Protein AF-A0AAJ2BCW0-F1 (afdb_monomer_lite)

Structure (mmCIF, N/CA/C/O backbone):
data_AF-A0AAJ2BCW0-F1
#
_entry.id   AF-A0AAJ2BCW0-F1
#
loop_
_atom_site.group_PDB
_atom_site.id
_atom_site.type_symbol
_atom_site.label_atom_id
_atom_site.label_alt_id
_atom_site.label_comp_id
_atom_site.label_asym_id
_atom_site.label_entity_id
_atom_site.label_seq_id
_atom_site.pdbx_PDB_ins_code
_atom_site.Cartn_x
_atom_site.Cartn_y
_atom_site.Cartn_z
_atom_site.occupancy
_atom_site.B_iso_or_equiv
_atom_site.auth_seq_id
_atom_site.auth_comp_id
_atom_site.auth_asym_id
_atom_site.auth_atom_id
_atom_site.pdbx_PDB_model_num
ATOM 1 N N . MET A 1 1 ? -23.747 11.778 105.112 1.00 44.66 1 MET A N 1
ATOM 2 C CA . MET A 1 1 ? -22.454 12.209 104.541 1.00 44.66 1 MET A CA 1
ATOM 3 C C . MET A 1 1 ? -21.613 10.974 104.342 1.00 44.66 1 MET A C 1
ATOM 5 O O . MET A 1 1 ? -21.198 10.357 105.313 1.00 44.66 1 MET A O 1
ATOM 9 N N . THR A 1 2 ? -21.478 10.550 103.102 1.00 54.94 2 THR A N 1
ATOM 10 C CA . THR A 1 2 ? -20.833 9.298 102.734 1.00 54.94 2 THR A CA 1
ATOM 11 C C . THR A 1 2 ? -19.326 9.527 102.722 1.00 54.94 2 THR A C 1
ATOM 13 O O . THR A 1 2 ? -18.812 10.336 101.959 1.00 54.94 2 THR A O 1
ATOM 16 N N . THR A 1 3 ? -18.596 8.855 103.615 1.00 74.88 3 THR A N 1
ATOM 17 C CA . THR A 1 3 ? -17.127 8.958 103.750 1.00 74.88 3 THR A CA 1
ATOM 18 C C . THR A 1 3 ? -16.372 8.550 102.481 1.00 74.88 3 THR A C 1
ATOM 20 O O . THR A 1 3 ? -15.174 8.797 102.367 1.00 74.88 3 THR A O 1
ATOM 23 N N . ILE A 1 4 ? -17.073 7.957 101.512 1.00 83.94 4 ILE A N 1
ATOM 24 C CA . ILE A 1 4 ? -16.539 7.517 100.228 1.00 83.94 4 ILE A CA 1
ATOM 25 C C . ILE A 1 4 ? -16.016 8.672 99.360 1.00 83.94 4 ILE A C 1
ATOM 27 O O . ILE A 1 4 ? -15.011 8.499 98.676 1.00 83.94 4 ILE A O 1
ATOM 31 N N . SER A 1 5 ? -16.617 9.867 99.436 1.00 82.94 5 SER A N 1
ATOM 32 C CA . SER A 1 5 ? -16.195 11.028 98.637 1.00 82.94 5 SER A CA 1
ATOM 33 C C . SER A 1 5 ? -14.844 11.606 99.075 1.00 82.94 5 SER A C 1
ATOM 35 O O . SER A 1 5 ? -14.185 12.289 98.293 1.00 82.94 5 SER A O 1
ATOM 37 N N . LEU A 1 6 ? -14.383 11.276 100.289 1.00 88.81 6 LEU A N 1
ATOM 38 C CA . LEU A 1 6 ? -13.076 11.673 100.826 1.00 88.81 6 LEU A CA 1
ATOM 39 C C . LEU A 1 6 ? -11.933 10.740 100.389 1.00 88.81 6 LEU A C 1
ATOM 41 O O . LEU A 1 6 ? -10.767 11.039 100.644 1.00 88.81 6 LEU A O 1
ATOM 45 N N . LEU A 1 7 ? -12.241 9.605 99.751 1.00 91.75 7 LEU A N 1
ATOM 46 C CA . LEU A 1 7 ? -11.236 8.634 99.320 1.00 91.75 7 LEU A CA 1
ATOM 47 C C . LEU A 1 7 ? -10.522 9.096 98.046 1.00 91.75 7 LEU A C 1
ATOM 49 O O . LEU A 1 7 ? -11.146 9.494 97.066 1.00 91.75 7 LEU A O 1
ATOM 53 N N . ALA A 1 8 ? -9.199 8.958 97.998 1.00 93.56 8 ALA A N 1
ATOM 54 C CA . ALA A 1 8 ? -8.447 9.150 96.764 1.00 93.56 8 ALA A CA 1
ATOM 55 C C . ALA A 1 8 ? -8.849 8.103 95.708 1.00 93.56 8 ALA A C 1
ATOM 57 O O . ALA A 1 8 ? -9.220 6.974 96.029 1.00 93.56 8 ALA A O 1
ATOM 58 N N . THR A 1 9 ? -8.685 8.426 94.425 1.00 94.19 9 THR A N 1
ATOM 59 C CA . THR A 1 9 ? -9.022 7.529 93.300 1.00 94.19 9 THR A CA 1
ATOM 60 C C . THR A 1 9 ? -8.377 6.141 93.407 1.00 94.19 9 THR A C 1
ATOM 62 O O . THR A 1 9 ? -9.014 5.136 93.106 1.00 94.19 9 THR A O 1
ATOM 65 N N . ARG A 1 10 ? -7.138 6.054 93.912 1.00 92.44 10 ARG A N 1
ATOM 66 C CA . ARG A 1 10 ? -6.467 4.768 94.184 1.00 92.44 10 ARG A CA 1
ATOM 67 C C . ARG A 1 10 ? -7.165 3.951 95.271 1.00 92.44 10 ARG A C 1
ATOM 69 O O . ARG A 1 10 ? -7.239 2.737 95.147 1.00 92.44 10 ARG A O 1
ATOM 76 N N . GLN A 1 11 ? -7.667 4.605 96.318 1.00 94.25 11 GLN A N 1
ATOM 77 C CA . GLN A 1 11 ? -8.387 3.937 97.403 1.00 94.25 11 GLN A CA 1
ATOM 78 C C . GLN A 1 11 ? -9.742 3.422 96.909 1.00 94.25 11 GLN A C 1
ATOM 80 O O . GLN A 1 11 ? -10.090 2.287 97.213 1.00 94.25 11 GLN A O 1
ATOM 85 N N . ILE A 1 12 ? -10.444 4.201 96.075 1.00 93.81 12 ILE A N 1
ATOM 86 C CA . ILE A 1 12 ? -11.675 3.764 95.398 1.00 93.81 12 ILE A CA 1
ATOM 87 C C . ILE A 1 12 ? -11.424 2.502 94.561 1.00 93.81 12 ILE A C 1
ATOM 89 O O . ILE A 1 12 ? -12.146 1.519 94.705 1.00 93.81 12 ILE A O 1
ATOM 93 N N . ALA A 1 13 ? -10.357 2.475 93.757 1.00 92.75 13 ALA A N 1
ATOM 94 C CA . ALA A 1 13 ? -10.010 1.317 92.926 1.00 92.75 13 ALA A CA 1
ATOM 95 C C . ALA A 1 13 ? -9.647 0.045 93.727 1.00 92.75 13 ALA A C 1
ATOM 97 O O . ALA A 1 13 ? -9.689 -1.052 93.176 1.00 92.75 13 ALA A O 1
ATOM 98 N N . MET A 1 14 ? -9.285 0.177 95.011 1.00 94.62 14 MET A N 1
ATOM 99 C CA . MET A 1 14 ? -8.922 -0.937 95.902 1.00 94.62 14 MET A CA 1
ATOM 100 C C . MET A 1 14 ? -10.092 -1.474 96.740 1.00 94.62 14 MET A C 1
ATOM 102 O O . MET A 1 14 ? -9.926 -2.484 97.425 1.00 94.62 14 MET A O 1
ATOM 106 N N . LEU A 1 15 ? -11.263 -0.824 96.719 1.00 94.25 15 LEU A N 1
ATOM 107 C CA . LEU A 1 15 ? -12.439 -1.308 97.448 1.00 94.25 15 LEU A CA 1
ATOM 108 C C . LEU A 1 15 ? -12.863 -2.693 96.936 1.00 94.25 15 LEU A C 1
ATOM 110 O O . LEU A 1 15 ? -12.926 -2.928 95.728 1.00 94.25 15 LEU A O 1
ATOM 114 N N . SER A 1 16 ? -13.198 -3.613 97.841 1.00 95.62 16 SER A N 1
ATOM 115 C CA . SER A 1 16 ? -13.731 -4.916 97.438 1.00 95.62 16 SER A CA 1
ATOM 116 C C . SER A 1 16 ? -15.099 -4.762 96.769 1.00 95.62 16 SER A C 1
ATOM 118 O O . SER A 1 16 ? -15.866 -3.846 97.072 1.00 95.62 16 SER A O 1
ATOM 120 N N . THR A 1 17 ? -15.456 -5.706 95.898 1.00 96.00 17 THR A N 1
ATOM 121 C CA . THR A 1 17 ? -16.789 -5.752 95.274 1.00 96.00 17 THR A CA 1
ATOM 122 C C . THR A 1 17 ? -17.913 -5.834 96.308 1.00 96.00 17 THR A C 1
ATOM 124 O O . THR A 1 17 ? -18.981 -5.278 96.085 1.00 96.00 17 THR A O 1
ATOM 127 N N . SER A 1 18 ? -17.667 -6.440 97.475 1.00 94.12 18 SER A N 1
ATOM 128 C CA . SER A 1 18 ? -18.619 -6.460 98.592 1.00 94.12 18 SER A CA 1
ATOM 129 C C . SER A 1 18 ? -18.894 -5.073 99.181 1.00 94.12 18 SER A C 1
ATOM 131 O O . SER A 1 18 ? -20.041 -4.776 99.504 1.00 94.12 18 SER A O 1
ATOM 133 N N . VAL A 1 19 ? -17.874 -4.213 99.289 1.00 93.25 19 VAL A N 1
ATOM 134 C CA . VAL A 1 19 ? -18.048 -2.821 99.734 1.00 93.25 19 VAL A CA 1
ATOM 135 C C . VAL A 1 19 ? -18.812 -2.029 98.677 1.00 93.25 19 VAL A C 1
ATOM 137 O O . VAL A 1 19 ? -19.748 -1.310 99.013 1.00 93.25 19 VAL A O 1
ATOM 140 N N . ILE A 1 20 ? -18.471 -2.215 97.399 1.00 94.94 20 ILE A N 1
ATOM 141 C CA . ILE A 1 20 ? -19.159 -1.544 96.289 1.00 94.94 20 ILE A CA 1
ATOM 142 C C . ILE A 1 20 ? -20.636 -1.964 96.184 1.00 94.94 20 ILE A C 1
ATOM 144 O O . ILE A 1 20 ? -21.499 -1.118 95.969 1.00 94.94 20 ILE A O 1
ATOM 148 N N . ALA A 1 21 ? -20.962 -3.237 96.423 1.00 93.44 21 ALA A N 1
ATOM 149 C CA . ALA A 1 21 ? -22.345 -3.725 96.449 1.00 93.44 21 ALA A CA 1
ATOM 150 C C . ALA A 1 21 ? -23.192 -3.122 97.589 1.00 93.44 21 ALA A C 1
ATOM 152 O O . ALA A 1 21 ? -24.426 -3.146 97.536 1.00 93.44 21 ALA A O 1
ATOM 153 N N . GLY A 1 22 ? -22.541 -2.590 98.629 1.00 92.50 22 GLY A N 1
ATOM 154 C CA . GLY A 1 22 ? -23.182 -1.897 99.743 1.00 92.50 22 GLY A CA 1
ATOM 155 C C . GLY A 1 22 ? -23.564 -0.445 99.449 1.00 92.50 22 GLY A C 1
ATOM 156 O O . GLY A 1 22 ? -24.350 0.111 100.214 1.00 92.50 22 GLY A O 1
ATOM 157 N N . LEU A 1 23 ? -23.051 0.148 98.364 1.00 92.50 23 LEU A N 1
ATOM 158 C CA . LEU A 1 23 ? -23.263 1.562 98.058 1.00 92.50 23 LEU A CA 1
ATOM 159 C C . LEU A 1 23 ? -24.721 1.874 97.713 1.00 92.50 23 LEU A C 1
ATOM 161 O O . LEU A 1 23 ? -25.411 1.088 97.059 1.00 92.50 23 LEU A O 1
ATOM 165 N N . THR A 1 24 ? -25.177 3.042 98.157 1.00 92.06 24 THR A N 1
ATOM 166 C CA . THR A 1 24 ? -26.471 3.634 97.790 1.00 92.06 24 THR A CA 1
ATOM 167 C C . THR A 1 24 ? -26.327 4.608 96.615 1.00 92.06 24 THR A C 1
ATOM 169 O O . THR A 1 24 ? -25.214 4.987 96.254 1.00 92.06 24 THR A O 1
ATOM 172 N N . SER A 1 25 ? -27.442 5.047 96.022 1.00 89.38 25 SER A N 1
ATOM 173 C CA . SER A 1 25 ? -27.431 6.089 94.983 1.00 89.38 25 SER A CA 1
ATOM 174 C C . SER A 1 25 ? -26.764 7.374 95.482 1.00 89.38 25 SER A C 1
ATOM 176 O O . SER A 1 25 ? -25.861 7.885 94.834 1.00 89.38 25 SER A O 1
ATOM 178 N N . ALA A 1 26 ? -27.088 7.803 96.705 1.00 89.19 26 ALA A N 1
ATOM 179 C CA . ALA A 1 26 ? -26.473 8.967 97.341 1.00 89.19 26 ALA A CA 1
ATOM 180 C C . ALA A 1 26 ? -24.960 8.804 97.588 1.00 89.19 26 ALA A C 1
ATOM 182 O O . ALA A 1 26 ? -24.235 9.796 97.674 1.00 89.19 26 ALA A O 1
ATOM 183 N N . ASP A 1 27 ? -24.468 7.568 97.725 1.00 91.69 27 ASP A N 1
ATOM 184 C CA . ASP A 1 27 ? -23.036 7.300 97.878 1.00 91.69 27 ASP A CA 1
ATOM 185 C C . ASP A 1 27 ? -22.302 7.503 96.551 1.00 91.69 27 ASP A C 1
ATOM 187 O O . ASP A 1 27 ? -21.194 8.037 96.551 1.00 91.69 27 ASP A O 1
ATOM 191 N N . VAL A 1 28 ? -22.916 7.082 95.440 1.00 90.25 28 VAL A N 1
ATOM 192 C CA . VAL A 1 28 ? -22.346 7.212 94.095 1.00 90.25 28 VAL A CA 1
ATOM 193 C C . VAL A 1 28 ? -22.468 8.643 93.573 1.00 90.25 28 VAL A C 1
ATOM 195 O O . VAL A 1 28 ? -21.480 9.154 93.057 1.00 90.25 28 VAL A O 1
ATOM 198 N N . ASP A 1 29 ? -23.588 9.327 93.820 1.00 88.44 29 ASP A N 1
ATOM 199 C CA . ASP A 1 29 ? -23.786 10.746 93.474 1.00 88.44 29 ASP A CA 1
ATOM 200 C C . ASP A 1 29 ? -22.786 11.670 94.198 1.00 88.44 29 ASP A C 1
ATOM 202 O O . ASP A 1 29 ? -22.475 12.769 93.742 1.00 88.44 29 ASP A O 1
ATOM 206 N N . ALA A 1 30 ? -22.265 11.236 95.353 1.00 90.75 30 ALA A N 1
ATOM 207 C CA . ALA A 1 30 ? -21.246 11.966 96.104 1.00 90.75 30 ALA A CA 1
ATOM 208 C C . ALA A 1 30 ? -19.820 11.782 95.546 1.00 90.75 30 ALA A C 1
ATOM 210 O O . ALA A 1 30 ? -18.895 12.455 96.012 1.00 90.75 30 ALA A O 1
ATOM 211 N N . LEU A 1 31 ? -19.608 10.868 94.591 1.00 92.94 31 LEU A N 1
ATOM 212 C CA . LEU A 1 31 ? -18.309 10.655 93.959 1.00 92.94 31 LEU A CA 1
ATOM 213 C C . LEU A 1 31 ? -18.039 11.717 92.892 1.00 92.94 31 LEU A C 1
ATOM 215 O O . LEU A 1 31 ? -18.875 12.046 92.060 1.00 92.94 31 LEU A O 1
ATOM 219 N N . SER A 1 32 ? -16.804 12.203 92.848 1.00 93.62 32 SER A N 1
ATOM 220 C CA . SER A 1 32 ? -16.315 12.981 91.711 1.00 93.62 32 SER A CA 1
ATOM 221 C C . SER A 1 32 ? -16.165 12.110 90.460 1.00 93.62 32 SER A C 1
ATOM 223 O O . SER A 1 32 ? -15.896 10.907 90.539 1.00 93.62 32 SER A O 1
ATOM 225 N N . THR A 1 33 ? -16.191 12.736 89.282 1.00 93.75 33 THR A N 1
ATOM 226 C CA . THR A 1 33 ? -15.943 12.060 87.995 1.00 93.75 33 THR A CA 1
ATOM 227 C C . THR A 1 33 ? -14.611 11.300 87.970 1.00 93.75 33 THR A C 1
ATOM 229 O O . THR A 1 33 ? -14.517 10.222 87.387 1.00 93.75 33 THR A O 1
ATOM 232 N N . ALA A 1 34 ? -13.576 11.807 88.652 1.00 94.75 34 ALA A N 1
ATOM 233 C CA . ALA A 1 34 ? -12.285 11.134 88.778 1.00 94.75 34 ALA A CA 1
ATOM 234 C C . ALA A 1 34 ? -12.360 9.856 89.632 1.00 94.75 34 ALA A C 1
ATOM 236 O O . ALA A 1 34 ? -11.668 8.881 89.333 1.00 94.75 34 ALA A O 1
ATOM 237 N N . GLN A 1 35 ? -13.188 9.853 90.681 1.00 95.62 35 GLN A N 1
ATOM 238 C CA . GLN A 1 35 ? -13.427 8.681 91.526 1.00 95.62 35 GLN A CA 1
ATOM 239 C C . GLN A 1 35 ? -14.280 7.639 90.794 1.00 95.62 35 GLN A C 1
ATOM 241 O O . GLN A 1 35 ? -13.910 6.468 90.798 1.00 95.62 35 GLN A O 1
ATOM 246 N N . ILE A 1 36 ? -15.335 8.054 90.082 1.00 95.31 36 ILE A N 1
ATOM 247 C CA . ILE A 1 36 ? -16.143 7.157 89.236 1.00 95.31 36 ILE A CA 1
ATOM 248 C C . ILE A 1 36 ? -15.268 6.512 88.149 1.00 95.31 36 ILE A C 1
ATOM 250 O O . ILE A 1 36 ? -15.283 5.294 87.972 1.00 95.31 36 ILE A O 1
ATOM 254 N N . LYS A 1 37 ? -14.408 7.297 87.487 1.00 95.88 37 LYS A N 1
ATOM 255 C CA . LYS A 1 37 ? -13.450 6.801 86.483 1.00 95.88 37 LYS A CA 1
ATOM 256 C C . LYS A 1 37 ? -12.437 5.794 87.042 1.00 95.88 37 LYS A C 1
ATOM 258 O O . LYS A 1 37 ? -11.865 5.017 86.274 1.00 95.88 37 LYS A O 1
ATOM 263 N N . ALA A 1 38 ? -12.177 5.818 88.350 1.00 96.25 38 ALA A N 1
ATOM 264 C CA . ALA A 1 38 ? -11.233 4.920 89.009 1.00 96.25 38 ALA A CA 1
ATOM 265 C C . ALA A 1 38 ? -11.827 3.542 89.346 1.00 96.25 38 ALA A C 1
ATOM 267 O O . ALA A 1 38 ? -11.058 2.615 89.605 1.00 96.25 38 ALA A O 1
ATOM 268 N N . LEU A 1 39 ? -13.157 3.392 89.315 1.00 96.50 39 LEU A N 1
ATOM 269 C CA . LEU A 1 39 ? -13.820 2.106 89.525 1.00 96.50 39 LEU A CA 1
ATOM 270 C C . LEU A 1 39 ? -13.384 1.095 88.456 1.00 96.50 39 LEU A C 1
ATOM 272 O O . LEU A 1 39 ? -13.320 1.404 87.265 1.00 96.50 39 LEU A O 1
ATOM 276 N N . THR A 1 40 ? -13.083 -0.127 88.881 1.00 96.94 40 THR A N 1
ATOM 277 C CA . THR A 1 40 ? -12.749 -1.261 88.006 1.00 96.94 40 THR A CA 1
ATOM 278 C C . THR A 1 40 ? -14.012 -1.904 87.427 1.00 96.94 40 THR A C 1
ATOM 280 O O . THR A 1 40 ? -15.106 -1.722 87.959 1.00 96.94 40 THR A O 1
ATOM 283 N N . SER A 1 41 ? -13.888 -2.705 86.364 1.00 97.00 41 SER A N 1
ATOM 284 C CA . SER A 1 41 ? -15.032 -3.427 85.781 1.00 97.00 41 SER A CA 1
ATOM 285 C C . SER A 1 41 ? -15.741 -4.331 86.796 1.00 97.00 41 SER A C 1
ATOM 287 O O . SER A 1 41 ? -16.964 -4.312 86.884 1.00 97.00 41 SER A O 1
ATOM 289 N N . SER A 1 42 ? -15.000 -5.058 87.637 1.00 97.19 42 SER A N 1
ATOM 290 C CA . SER A 1 42 ? -15.599 -5.890 88.690 1.00 97.19 42 SER A CA 1
ATOM 291 C C . SER A 1 42 ? -16.369 -5.069 89.726 1.00 97.19 42 SER A C 1
ATOM 293 O O . SER A 1 42 ? -17.383 -5.531 90.238 1.00 97.19 42 SER A O 1
ATOM 295 N N . GLN A 1 43 ? -15.908 -3.853 90.034 1.00 97.19 43 GLN A N 1
ATOM 296 C CA . GLN A 1 43 ? -16.610 -2.949 90.944 1.00 97.19 43 GLN A CA 1
ATOM 297 C C . GLN A 1 43 ? -17.887 -2.393 90.299 1.00 97.19 43 GLN A C 1
ATOM 299 O O . GLN A 1 43 ? -18.934 -2.419 90.934 1.00 97.19 43 GLN A O 1
ATOM 304 N N . ILE A 1 44 ? -17.840 -1.979 89.029 1.00 96.62 44 ILE A N 1
ATOM 305 C CA . ILE A 1 44 ? -19.036 -1.553 88.282 1.00 96.62 44 ILE A CA 1
ATOM 306 C C . ILE A 1 44 ? -20.091 -2.674 88.245 1.00 96.62 44 ILE A C 1
ATOM 308 O O . ILE A 1 44 ? -21.260 -2.434 88.547 1.00 96.62 44 ILE A O 1
ATOM 312 N N . GLY A 1 45 ? -19.680 -3.917 87.978 1.00 96.00 45 GLY A N 1
ATOM 313 C CA . GLY A 1 45 ? -20.579 -5.077 87.989 1.00 96.00 45 GLY A CA 1
ATOM 314 C C . GLY A 1 45 ? -21.142 -5.446 89.366 1.00 96.00 45 GLY A C 1
ATOM 315 O O . GLY A 1 45 ? -22.151 -6.140 89.444 1.00 96.00 45 GLY A O 1
ATOM 316 N N . ALA A 1 46 ? -20.524 -4.977 90.455 1.00 96.81 46 ALA A N 1
ATOM 317 C CA . ALA A 1 46 ? -20.979 -5.232 91.821 1.00 96.81 46 ALA A CA 1
ATOM 318 C C . ALA A 1 46 ? -22.046 -4.238 92.315 1.00 96.81 46 ALA A C 1
ATOM 320 O O . ALA A 1 46 ? -22.711 -4.513 93.313 1.00 96.81 46 ALA A O 1
ATOM 321 N N . LEU A 1 47 ? -22.219 -3.091 91.646 1.00 95.44 47 LEU A N 1
ATOM 322 C CA . LEU A 1 47 ? -23.250 -2.108 91.992 1.00 95.44 47 LEU A CA 1
ATOM 323 C C . LEU A 1 47 ? -24.657 -2.705 91.837 1.00 95.44 47 LEU A C 1
ATOM 325 O O . LEU A 1 47 ? -24.946 -3.444 90.898 1.00 95.44 47 LEU A O 1
ATOM 329 N N . LYS A 1 48 ? -25.583 -2.355 92.730 1.00 95.19 48 LYS A N 1
ATOM 330 C CA . LYS A 1 48 ? -26.983 -2.792 92.599 1.00 95.19 48 LYS A CA 1
ATOM 331 C C . LYS A 1 48 ? -27.633 -2.154 91.370 1.00 95.19 48 LYS A C 1
ATOM 333 O O . LYS A 1 48 ? -27.344 -1.006 91.041 1.00 95.19 48 LYS A O 1
ATOM 338 N N . THR A 1 49 ? -28.574 -2.859 90.740 1.00 93.44 49 THR A N 1
ATOM 339 C CA . THR A 1 49 ? -29.351 -2.337 89.598 1.00 93.44 49 THR A CA 1
ATOM 340 C C . THR A 1 49 ? -30.027 -1.004 89.921 1.00 93.44 49 THR A C 1
ATOM 342 O O . THR A 1 49 ? -29.976 -0.097 89.101 1.00 93.44 49 THR A O 1
ATOM 345 N N . SER A 1 50 ? -30.544 -0.844 91.146 1.00 91.62 50 SER A N 1
ATOM 346 C CA . SER A 1 50 ? -31.162 0.397 91.638 1.00 91.62 50 SER A CA 1
ATOM 347 C C . SER A 1 50 ? -30.208 1.595 91.714 1.00 91.62 50 SER A C 1
ATOM 349 O O . SER A 1 50 ? -30.662 2.732 91.686 1.00 91.62 50 SER A O 1
ATOM 351 N N . VAL A 1 51 ? -28.902 1.346 91.862 1.00 93.12 51 VAL A N 1
ATOM 352 C CA . VAL A 1 51 ? -27.864 2.389 91.867 1.00 93.12 51 VAL A CA 1
ATOM 353 C C . VAL A 1 51 ? -27.479 2.740 90.437 1.00 93.12 51 VAL A C 1
ATOM 355 O O . VAL A 1 51 ? -27.365 3.910 90.102 1.00 93.12 51 VAL A O 1
ATOM 358 N N . ILE A 1 52 ? -27.334 1.736 89.568 1.00 92.94 52 ILE A N 1
ATOM 359 C CA . ILE A 1 52 ? -27.062 1.974 88.147 1.00 92.94 52 ILE A CA 1
ATOM 360 C C . ILE A 1 52 ? -28.210 2.769 87.496 1.00 92.94 52 ILE A C 1
ATOM 362 O O . ILE A 1 52 ? -27.957 3.707 86.746 1.00 92.94 52 ILE A O 1
ATOM 366 N N . SER A 1 53 ? -29.468 2.445 87.813 1.00 91.31 53 SER A N 1
ATOM 367 C CA . SER A 1 53 ? -30.647 3.128 87.264 1.00 91.31 53 SER A CA 1
ATOM 368 C C . SER A 1 53 ? -30.829 4.565 87.766 1.00 91.31 53 SER A C 1
ATOM 370 O O . SER A 1 53 ? -31.630 5.303 87.198 1.00 91.31 53 SER A O 1
ATOM 372 N N . SER A 1 54 ? -30.136 4.965 88.840 1.00 92.12 54 SER A N 1
ATOM 373 C CA . SER A 1 54 ? -30.189 6.330 89.382 1.00 92.12 54 SER A CA 1
ATOM 374 C C . SER A 1 54 ? -29.042 7.223 88.909 1.00 92.12 54 SER A C 1
ATOM 376 O O . SER A 1 54 ? -29.085 8.416 89.186 1.00 92.12 54 SER A O 1
ATOM 378 N N . LEU A 1 55 ? -28.034 6.673 88.219 1.00 92.44 55 LEU A N 1
ATOM 379 C CA . LEU A 1 55 ? -26.888 7.447 87.730 1.00 92.44 55 LEU A CA 1
ATOM 380 C C . LEU A 1 55 ? -27.343 8.567 86.793 1.00 92.44 55 LEU A C 1
ATOM 382 O O . LEU A 1 55 ? -28.199 8.347 85.930 1.00 92.44 55 LEU A O 1
ATOM 386 N N . SER A 1 56 ? -26.729 9.743 86.911 1.00 92.25 56 SER A N 1
ATOM 387 C CA . SER A 1 56 ? -26.886 10.804 85.918 1.00 92.25 56 SER A CA 1
ATOM 388 C C . SER A 1 56 ? -26.121 10.471 84.629 1.00 92.25 56 SER A C 1
ATOM 390 O O . SER A 1 56 ? -25.225 9.623 84.610 1.00 92.25 56 SER A O 1
ATOM 392 N N . SER A 1 57 ? -26.421 11.171 83.530 1.00 91.69 57 SER A N 1
ATOM 393 C CA . SER A 1 57 ? -25.645 11.044 82.285 1.00 91.69 57 SER A CA 1
ATOM 394 C C . SER A 1 57 ? -24.165 11.404 82.482 1.00 91.69 57 SER A C 1
ATOM 396 O O . SER A 1 57 ? -23.294 10.797 81.860 1.00 91.69 57 SER A O 1
ATOM 398 N N . GLY A 1 58 ? -23.869 12.339 83.394 1.00 92.19 58 GLY A N 1
ATOM 399 C CA . GLY A 1 58 ? -22.505 12.702 83.779 1.00 92.19 58 GLY A CA 1
ATOM 400 C C . GLY A 1 58 ? -21.772 11.577 84.511 1.00 92.19 58 GLY A C 1
ATOM 401 O O . GLY A 1 58 ? -20.600 11.329 84.223 1.00 92.19 58 GLY A O 1
ATOM 402 N N . ASP A 1 59 ? -22.462 10.857 85.399 1.00 93.81 59 ASP A N 1
ATOM 403 C CA . ASP A 1 59 ? -21.887 9.716 86.124 1.00 93.81 59 ASP A CA 1
ATOM 404 C C . ASP A 1 59 ? -21.590 8.562 85.174 1.00 93.81 59 ASP A C 1
ATOM 406 O O . ASP A 1 59 ? -20.499 7.990 85.203 1.00 93.81 59 ASP A O 1
ATOM 410 N N . VAL A 1 60 ? -22.529 8.264 84.270 1.00 94.81 60 VAL A N 1
ATOM 411 C CA . VAL A 1 60 ? -22.339 7.244 83.236 1.00 94.81 60 VAL A CA 1
ATOM 412 C C . VAL A 1 60 ? -21.159 7.609 82.341 1.00 94.81 60 VAL A C 1
ATOM 414 O O . VAL A 1 60 ? -20.265 6.783 82.167 1.00 94.81 60 VAL A O 1
ATOM 417 N N . GLY A 1 61 ? -21.079 8.849 81.850 1.00 95.00 61 GLY A N 1
ATOM 418 C CA . GLY A 1 61 ? -19.965 9.317 81.021 1.00 95.00 61 GLY A CA 1
ATOM 419 C C . GLY A 1 61 ? -18.606 9.332 81.738 1.00 95.00 61 GLY A C 1
ATOM 420 O O . GLY A 1 61 ? -17.560 9.247 81.089 1.00 95.00 61 GLY A O 1
ATOM 421 N N . ALA A 1 62 ? -18.592 9.391 83.075 1.00 96.38 62 ALA A N 1
ATOM 422 C CA . ALA A 1 62 ? -17.371 9.338 83.876 1.00 96.38 62 ALA A CA 1
ATOM 423 C C . ALA A 1 62 ? -16.789 7.919 84.026 1.00 96.38 62 ALA A C 1
ATOM 425 O O . ALA A 1 62 ? -15.586 7.785 84.280 1.00 96.38 62 ALA A O 1
ATOM 426 N N . ILE A 1 63 ? -17.586 6.855 83.848 1.00 96.56 63 ILE A N 1
ATOM 427 C CA . ILE A 1 63 ? -17.105 5.465 83.929 1.00 96.56 63 ILE A CA 1
ATOM 428 C C . ILE A 1 63 ? -16.023 5.231 82.862 1.00 96.56 63 ILE A C 1
ATOM 430 O O . ILE A 1 63 ? -16.199 5.527 81.683 1.00 96.56 63 ILE A O 1
ATOM 434 N N . ALA A 1 64 ? -14.872 4.662 83.223 1.00 96.75 64 ALA A N 1
ATOM 435 C CA . ALA A 1 64 ? -13.839 4.399 82.220 1.00 96.75 64 ALA A CA 1
ATOM 436 C C . ALA A 1 64 ? -14.327 3.368 81.169 1.00 96.75 64 ALA A C 1
ATOM 438 O O . ALA A 1 64 ? -14.962 2.383 81.549 1.00 96.75 64 ALA A O 1
ATOM 439 N N . PRO A 1 65 ? -13.970 3.494 79.873 1.00 96.62 65 PRO A N 1
ATOM 440 C CA . PRO A 1 65 ? -14.353 2.519 78.840 1.00 96.62 65 PRO A CA 1
ATOM 441 C C . PRO A 1 65 ? -13.969 1.066 79.164 1.00 96.62 65 PRO A C 1
ATOM 443 O O . PRO A 1 65 ? -14.733 0.141 78.939 1.00 96.62 65 PRO A O 1
ATOM 446 N N . LYS A 1 66 ? -12.815 0.855 79.803 1.00 95.75 66 LYS A N 1
ATOM 447 C CA . LYS A 1 66 ? -12.380 -0.469 80.288 1.00 95.75 66 LYS A CA 1
ATOM 448 C C . LYS A 1 66 ? -13.178 -1.006 81.487 1.00 95.75 66 LYS A C 1
ATOM 450 O O . LYS A 1 66 ? -13.031 -2.169 81.842 1.00 95.75 66 LYS A O 1
ATOM 455 N N . SER A 1 67 ? -13.958 -0.153 82.144 1.00 97.00 67 SER A N 1
ATOM 456 C CA . SER A 1 67 ? -14.756 -0.484 83.326 1.00 97.00 67 SER A CA 1
ATOM 457 C C . SER A 1 67 ? -16.233 -0.674 82.985 1.00 97.00 67 SER A C 1
ATOM 459 O O . SER A 1 67 ? -16.891 -1.480 83.635 1.00 97.00 67 SER A O 1
ATOM 461 N N . ILE A 1 68 ? -16.745 -0.007 81.940 1.00 95.75 68 ILE A N 1
ATOM 462 C CA . ILE A 1 68 ? -18.153 -0.116 81.512 1.00 95.75 68 ILE A CA 1
ATOM 463 C C . ILE A 1 68 ? -18.536 -1.549 81.112 1.00 95.75 68 ILE A C 1
ATOM 465 O O . ILE A 1 68 ? -19.656 -1.985 81.352 1.00 95.75 68 ILE A O 1
ATOM 469 N N . ILE A 1 69 ? -17.573 -2.330 80.609 1.00 95.69 69 ILE A N 1
ATOM 470 C CA . ILE A 1 69 ? -17.744 -3.755 80.285 1.00 95.69 69 ILE A CA 1
ATOM 471 C C . ILE A 1 69 ? -18.073 -4.622 81.507 1.00 95.69 69 ILE A C 1
ATOM 473 O O . ILE A 1 69 ? -18.457 -5.775 81.357 1.00 95.69 69 ILE A O 1
ATOM 477 N N . GLY A 1 70 ? -17.913 -4.081 82.718 1.00 95.75 70 GLY A N 1
ATOM 478 C CA . GLY A 1 70 ? -18.322 -4.720 83.961 1.00 95.75 70 GLY A CA 1
ATOM 479 C C . GLY A 1 70 ? -19.832 -4.759 84.184 1.00 95.75 70 GLY A C 1
ATOM 480 O O . GLY A 1 70 ? -20.281 -5.537 85.020 1.00 95.75 70 GLY A O 1
ATOM 481 N N . LEU A 1 71 ? -20.611 -3.946 83.456 1.00 95.62 71 LEU A N 1
ATOM 482 C CA . LEU A 1 71 ? -22.068 -3.942 83.564 1.00 95.62 71 LEU A CA 1
ATOM 483 C C . LEU A 1 71 ? -22.651 -5.308 83.178 1.00 95.62 71 LEU A C 1
ATOM 485 O O . LEU A 1 71 ? -22.436 -5.825 82.082 1.00 95.62 71 LEU A O 1
ATOM 489 N N . THR A 1 72 ? -23.427 -5.884 84.084 1.00 95.38 72 THR A N 1
ATOM 490 C CA . THR A 1 72 ? -24.176 -7.122 83.867 1.00 95.38 72 THR A CA 1
ATOM 491 C C . THR A 1 72 ? -25.406 -6.870 82.992 1.00 95.38 72 THR A C 1
ATOM 493 O O . THR A 1 72 ? -25.921 -5.753 82.937 1.00 95.38 72 THR A O 1
ATOM 496 N N . LEU A 1 73 ? -25.939 -7.917 82.353 1.00 94.12 73 LEU A N 1
ATOM 497 C CA . LEU A 1 73 ? -27.162 -7.802 81.545 1.00 94.12 73 LEU A CA 1
ATOM 498 C C . LEU A 1 73 ? -28.355 -7.295 82.370 1.00 94.12 73 LEU A C 1
ATOM 500 O O . LEU A 1 73 ? -29.104 -6.448 81.902 1.00 94.12 73 LEU A O 1
ATOM 504 N N . SER A 1 74 ? -28.492 -7.729 83.627 1.00 92.25 74 SER A N 1
ATOM 505 C CA . SER A 1 74 ? -29.555 -7.240 84.518 1.00 92.25 74 SER A CA 1
ATOM 506 C C . SER A 1 74 ? -29.407 -5.757 84.866 1.00 92.25 74 SER A C 1
ATOM 508 O O . SER A 1 74 ? -30.410 -5.076 85.055 1.00 92.25 74 SER A O 1
ATOM 510 N N . GLN A 1 75 ? -28.177 -5.239 84.955 1.00 94.31 75 GLN A N 1
ATOM 511 C CA . GLN A 1 75 ? -27.946 -3.801 85.121 1.00 94.31 75 GLN A CA 1
ATOM 512 C C . GLN A 1 75 ? -28.280 -3.043 83.834 1.00 94.31 75 GLN A C 1
ATOM 514 O O . GLN A 1 75 ? -28.962 -2.029 83.909 1.00 94.31 75 GLN A O 1
ATOM 519 N N . LEU A 1 76 ? -27.867 -3.553 82.670 1.00 91.94 76 LEU A N 1
ATOM 520 C CA . LEU A 1 76 ? -28.163 -2.959 81.360 1.00 91.94 76 LEU A CA 1
ATOM 521 C C . LEU A 1 76 ? -29.663 -2.941 81.036 1.00 91.94 76 LEU A C 1
ATOM 523 O O . LEU A 1 76 ? -30.137 -2.001 80.418 1.00 91.94 76 LEU A O 1
ATOM 527 N N . GLN A 1 77 ? -30.434 -3.920 81.507 1.00 86.88 77 GLN A N 1
ATOM 528 C CA . GLN A 1 77 ? -31.897 -3.918 81.383 1.00 86.88 77 GLN A CA 1
ATOM 529 C C . GLN A 1 77 ? -32.588 -2.917 82.320 1.00 86.88 77 GLN A C 1
ATOM 531 O O . GLN A 1 77 ? -33.744 -2.566 82.095 1.00 86.88 77 GLN A O 1
ATOM 536 N N . ALA A 1 78 ? -31.903 -2.476 83.379 1.00 86.88 78 ALA A N 1
ATOM 537 C CA . ALA A 1 78 ? -32.441 -1.567 84.387 1.00 86.88 78 ALA A CA 1
ATOM 538 C C . ALA A 1 78 ? -32.036 -0.097 84.170 1.00 86.88 78 ALA A C 1
ATOM 540 O O . ALA A 1 78 ? -32.513 0.767 84.906 1.00 86.88 78 ALA A O 1
ATOM 541 N N . ILE A 1 79 ? -31.161 0.209 83.202 1.00 90.62 79 ILE A N 1
ATOM 542 C CA . ILE A 1 79 ? -30.796 1.599 82.879 1.00 90.62 79 ILE A CA 1
ATOM 543 C C . ILE A 1 79 ? -31.892 2.268 82.044 1.00 90.62 79 ILE A C 1
ATOM 545 O O . ILE A 1 79 ? -32.617 1.598 81.312 1.00 90.62 79 ILE A O 1
ATOM 549 N N . GLY A 1 80 ? -32.014 3.591 82.145 1.00 91.31 80 GLY A N 1
ATOM 550 C CA . GLY A 1 80 ? -32.928 4.392 81.334 1.00 91.31 80 GLY A CA 1
ATOM 551 C C . GLY A 1 80 ? -32.250 5.037 80.122 1.00 91.31 80 GLY A C 1
ATOM 552 O O . GLY A 1 80 ? -31.028 5.018 79.960 1.00 91.31 80 GLY A O 1
ATOM 553 N N . THR A 1 81 ? -33.060 5.666 79.272 1.00 92.00 81 THR A N 1
ATOM 554 C CA . THR A 1 81 ? -32.604 6.344 78.046 1.00 92.00 81 THR A CA 1
ATOM 555 C C . THR A 1 81 ? -31.681 7.532 78.338 1.00 92.00 81 THR A C 1
ATOM 557 O O . THR A 1 81 ? -30.726 7.770 77.602 1.00 92.00 81 THR A O 1
ATOM 560 N N . THR A 1 82 ? -31.887 8.238 79.459 1.00 88.00 82 THR A N 1
ATOM 561 C CA . THR A 1 82 ? -30.999 9.323 79.914 1.00 88.00 82 THR A CA 1
ATOM 562 C C . THR A 1 82 ? -29.586 8.824 80.220 1.00 88.00 82 THR A C 1
ATOM 564 O O . THR A 1 82 ? -28.614 9.501 79.890 1.00 88.00 82 THR A O 1
ATOM 567 N N . GLN A 1 83 ? -29.453 7.638 80.822 1.00 93.19 83 GLN A N 1
ATOM 568 C CA . GLN A 1 83 ? -28.149 7.028 81.078 1.00 93.19 83 GLN A CA 1
ATOM 569 C C . GLN A 1 83 ? -27.461 6.618 79.778 1.00 93.19 83 GLN A C 1
ATOM 571 O O . GLN A 1 83 ? -26.271 6.877 79.618 1.00 93.19 83 GLN A O 1
ATOM 576 N N . VAL A 1 84 ? -28.206 6.031 78.837 1.00 93.75 84 VAL A N 1
ATOM 577 C CA . VAL A 1 84 ? -27.663 5.634 77.529 1.00 93.75 84 VAL A CA 1
ATOM 578 C C . VAL A 1 84 ? -27.156 6.841 76.744 1.00 93.75 84 VAL A C 1
ATOM 580 O O . VAL A 1 84 ? -26.033 6.805 76.251 1.00 93.75 84 VAL A O 1
ATOM 583 N N . SER A 1 85 ? -27.897 7.951 76.731 1.00 90.75 85 SER A N 1
ATOM 584 C CA . SER A 1 85 ? -27.438 9.213 76.130 1.00 90.75 85 SER A CA 1
ATOM 585 C C . SER A 1 85 ? -26.167 9.773 76.800 1.00 90.75 85 SER A C 1
ATOM 587 O O . SER A 1 85 ? -25.398 10.492 76.170 1.00 90.75 85 SER A O 1
ATOM 589 N N . GLY A 1 86 ? -25.888 9.403 78.057 1.00 93.50 86 GLY A N 1
ATOM 590 C CA . GLY A 1 86 ? -24.648 9.749 78.760 1.00 93.50 86 GLY A CA 1
ATOM 591 C C . GLY A 1 86 ? -23.419 8.918 78.373 1.00 93.50 86 GLY A C 1
ATOM 592 O O . GLY A 1 86 ? -22.307 9.260 78.783 1.00 93.50 86 GLY A O 1
ATOM 593 N N . LEU A 1 87 ? -23.575 7.834 77.603 1.00 96.06 87 LEU A N 1
ATOM 594 C CA . LEU A 1 87 ? -22.445 7.011 77.171 1.00 96.06 87 LEU A CA 1
ATOM 595 C C . LEU A 1 87 ? -21.538 7.777 76.197 1.00 96.06 87 LEU A C 1
ATOM 597 O O . LEU A 1 87 ? -21.954 8.377 75.215 1.00 96.06 87 LEU A O 1
ATOM 601 N N . THR A 1 88 ? -20.238 7.701 76.411 1.00 97.31 88 THR A N 1
ATOM 602 C CA . THR A 1 88 ? -19.240 8.190 75.461 1.00 97.31 88 THR A CA 1
ATOM 603 C C . THR A 1 88 ? -19.042 7.185 74.326 1.00 97.31 88 THR A C 1
ATOM 605 O O . THR A 1 88 ? -19.174 5.972 74.506 1.00 97.31 88 THR A O 1
ATOM 608 N N . THR A 1 89 ? -18.607 7.660 73.160 1.00 97.44 89 THR A N 1
ATOM 609 C CA . THR A 1 89 ? -18.274 6.797 72.011 1.00 97.44 89 THR A CA 1
ATOM 610 C C . THR A 1 89 ? -17.220 5.737 72.349 1.00 97.44 89 THR A C 1
ATOM 612 O O . THR A 1 89 ? -17.303 4.603 71.884 1.00 97.44 89 THR A O 1
ATOM 615 N N . ALA A 1 90 ? -16.254 6.060 73.214 1.00 97.44 90 ALA A N 1
ATOM 616 C CA . ALA A 1 90 ? -15.251 5.105 73.679 1.00 97.44 90 ALA A CA 1
ATOM 617 C C . ALA A 1 90 ? -15.857 3.987 74.543 1.00 97.44 90 ALA A C 1
ATOM 619 O O . ALA A 1 90 ? -15.420 2.840 74.448 1.00 97.44 90 ALA A O 1
ATOM 620 N N . GLN A 1 91 ? -16.855 4.302 75.375 1.00 97.75 91 GLN A N 1
ATOM 621 C CA . GLN A 1 91 ? -17.577 3.299 76.160 1.00 97.75 91 GLN A CA 1
ATOM 622 C C . GLN A 1 91 ? -18.426 2.406 75.261 1.00 97.75 91 GLN A C 1
ATOM 624 O O . GLN A 1 91 ? -18.319 1.189 75.375 1.00 97.75 91 GLN A O 1
ATOM 629 N N . VAL A 1 92 ? -19.187 2.991 74.330 1.00 97.19 92 VAL A N 1
ATOM 630 C CA . VAL A 1 92 ? -20.000 2.227 73.371 1.00 97.19 92 VAL A CA 1
ATOM 631 C C . VAL A 1 92 ? -19.124 1.267 72.568 1.00 97.19 92 VAL A C 1
ATOM 633 O O . VAL A 1 92 ? -19.415 0.078 72.520 1.00 97.19 92 VAL A O 1
ATOM 636 N N . ALA A 1 93 ? -17.985 1.731 72.046 1.00 96.81 93 ALA A N 1
ATOM 637 C CA . ALA A 1 93 ? -17.033 0.881 71.327 1.00 96.81 93 ALA A CA 1
ATOM 638 C C . ALA A 1 93 ? -16.381 -0.218 72.194 1.00 96.81 93 ALA A C 1
ATOM 640 O O . ALA A 1 93 ? -15.844 -1.179 71.646 1.00 96.81 93 ALA A O 1
ATOM 641 N N . SER A 1 94 ? -16.387 -0.076 73.527 1.00 97.00 94 SER A N 1
ATOM 642 C CA . SER A 1 94 ? -15.783 -1.049 74.452 1.00 97.00 94 SER A CA 1
ATOM 643 C C . SER A 1 94 ? -16.750 -2.146 74.900 1.00 97.00 94 SER A C 1
ATOM 645 O O . SER A 1 94 ? -16.281 -3.213 75.289 1.00 97.00 94 SER A O 1
ATOM 647 N N . LEU A 1 95 ? -18.067 -1.903 74.875 1.00 96.62 95 LEU A N 1
ATOM 648 C CA . LEU A 1 95 ? -19.081 -2.885 75.283 1.00 96.62 95 LEU A CA 1
ATOM 649 C C . LEU A 1 95 ? -18.971 -4.182 74.470 1.00 96.62 95 LEU A C 1
ATOM 651 O O . LEU A 1 95 ? -18.734 -4.163 73.263 1.00 96.62 95 LEU A O 1
ATOM 655 N N . TYR A 1 96 ? -19.206 -5.328 75.103 1.00 97.00 96 TYR A N 1
ATOM 656 C CA . TYR A 1 96 ? -19.313 -6.589 74.372 1.00 97.00 96 TYR A CA 1
ATOM 657 C C . TYR A 1 96 ? -20.573 -6.615 73.499 1.00 97.00 96 TYR A C 1
ATOM 659 O O . TYR A 1 96 ? -21.579 -5.986 73.823 1.00 97.00 96 TYR A O 1
ATOM 667 N N . SER A 1 97 ? -20.554 -7.392 72.413 1.00 96.56 97 SER A N 1
ATOM 668 C CA . SER A 1 97 ? -21.743 -7.596 71.573 1.00 96.56 97 SER A CA 1
ATOM 669 C C . SER A 1 97 ? -22.922 -8.143 72.382 1.00 96.56 97 SER A C 1
ATOM 671 O O . SER A 1 97 ? -24.030 -7.652 72.234 1.00 96.56 97 SER A O 1
ATOM 673 N N . SER A 1 98 ? -22.676 -9.055 73.328 1.00 95.81 98 SER A N 1
ATOM 674 C CA . SER A 1 98 ? -23.702 -9.568 74.247 1.00 95.81 98 SER A CA 1
ATOM 675 C C . SER A 1 98 ? -24.303 -8.505 75.171 1.00 95.81 98 SER A C 1
ATOM 677 O O . SER A 1 98 ? -25.439 -8.647 75.608 1.00 95.81 98 SER A O 1
ATOM 679 N N . GLN A 1 99 ? -23.557 -7.443 75.491 1.00 96.69 99 GLN A N 1
ATOM 680 C CA . GLN A 1 99 ? -24.070 -6.332 76.293 1.00 96.69 99 GLN A CA 1
ATOM 681 C C . GLN A 1 99 ? -24.971 -5.419 75.463 1.00 96.69 99 GLN A C 1
ATOM 683 O O . GLN A 1 99 ? -25.970 -4.942 75.987 1.00 96.69 99 GLN A O 1
ATOM 688 N N . ILE A 1 100 ? -24.645 -5.209 74.184 1.00 95.56 100 ILE A N 1
ATOM 689 C CA . ILE A 1 100 ? -25.512 -4.483 73.247 1.00 95.56 100 ILE A CA 1
ATOM 690 C C . ILE A 1 100 ? -26.786 -5.285 72.957 1.00 95.56 100 ILE A C 1
ATOM 692 O O . ILE A 1 100 ? -27.869 -4.727 73.039 1.00 95.56 100 ILE A O 1
ATOM 696 N N . ASP A 1 101 ? -26.666 -6.594 72.721 1.00 94.31 101 ASP A N 1
ATOM 697 C CA . ASP A 1 101 ? -27.792 -7.528 72.536 1.00 94.31 101 ASP A CA 1
ATOM 698 C C . ASP A 1 101 ? -28.748 -7.569 73.745 1.00 94.31 101 ASP A C 1
ATOM 700 O O . ASP A 1 101 ? -29.943 -7.806 73.614 1.00 94.31 101 ASP A O 1
ATOM 704 N N . GLY A 1 102 ? -28.226 -7.315 74.950 1.00 90.69 102 GLY A N 1
ATOM 705 C CA . GLY A 1 102 ? -29.017 -7.257 76.179 1.00 90.69 102 GLY A CA 1
ATOM 706 C C . GLY A 1 102 ? -29.768 -5.942 76.416 1.00 90.69 102 GLY A C 1
ATOM 707 O O . GLY A 1 102 ? -30.538 -5.872 77.379 1.00 90.69 102 GLY A O 1
ATOM 708 N N . LEU A 1 103 ? -29.535 -4.903 75.604 1.00 93.06 103 LEU A N 1
ATOM 709 C CA . LEU A 1 103 ? -30.270 -3.639 75.685 1.00 93.06 103 LEU A CA 1
ATOM 710 C C . LEU A 1 103 ? -31.687 -3.817 75.130 1.00 93.06 103 LEU A C 1
ATOM 712 O O . LEU A 1 103 ? -31.912 -4.557 74.180 1.00 93.06 103 LEU A O 1
ATOM 716 N N . SER A 1 104 ? -32.662 -3.114 75.708 1.00 92.25 104 SER A N 1
ATOM 717 C CA . SER A 1 104 ? -33.994 -3.053 75.103 1.00 92.25 104 SER A CA 1
ATOM 718 C C . SER A 1 104 ? -33.978 -2.150 73.868 1.00 92.25 104 SER A C 1
ATOM 720 O O . SER A 1 104 ? -33.167 -1.225 73.779 1.00 92.25 104 SER A O 1
ATOM 722 N N . SER A 1 105 ? -34.917 -2.341 72.941 1.00 91.56 105 SER A N 1
ATOM 723 C CA . SER A 1 105 ? -34.972 -1.524 71.721 1.00 91.56 105 SER A CA 1
ATOM 724 C C . SER A 1 105 ? -35.158 -0.025 72.009 1.00 91.56 105 SER A C 1
ATOM 726 O O . SER A 1 105 ? -34.612 0.800 71.287 1.00 91.56 105 SER A O 1
ATOM 728 N N . ALA A 1 106 ? -35.823 0.340 73.114 1.00 90.75 106 ALA A N 1
ATOM 729 C CA . ALA A 1 106 ? -35.935 1.734 73.563 1.00 90.75 106 ALA A CA 1
ATOM 730 C C . ALA A 1 106 ? -34.588 2.330 74.016 1.00 90.75 106 ALA A C 1
ATOM 732 O O . ALA A 1 106 ? -34.370 3.533 73.906 1.00 90.75 106 ALA A O 1
ATOM 733 N N . LEU A 1 107 ? -33.682 1.499 74.541 1.00 93.75 107 LEU A N 1
ATOM 734 C CA . LEU A 1 107 ? -32.324 1.916 74.888 1.00 93.75 107 LEU A CA 1
ATOM 735 C C . LEU A 1 107 ? -31.442 2.011 73.645 1.00 93.75 107 LEU A C 1
ATOM 737 O O . LEU A 1 107 ? -30.658 2.945 73.544 1.00 93.75 107 LEU A O 1
ATOM 741 N N . ILE A 1 108 ? -31.597 1.100 72.682 1.00 94.44 108 ILE A N 1
ATOM 742 C CA . ILE A 1 108 ? -30.917 1.208 71.385 1.00 94.44 108 ILE A CA 1
ATOM 743 C C . ILE A 1 108 ? -31.340 2.491 70.649 1.00 94.44 108 ILE A C 1
ATOM 745 O O . ILE A 1 108 ? -30.479 3.202 70.143 1.00 94.44 108 ILE A O 1
ATOM 749 N N . GLU A 1 109 ? -32.630 2.837 70.658 1.00 92.50 109 GLU A N 1
ATOM 750 C CA . GLU A 1 109 ? -33.164 4.080 70.072 1.00 92.50 109 GLU A CA 1
ATOM 751 C C . GLU A 1 109 ? -32.696 5.352 70.804 1.00 92.50 109 GLU A C 1
ATOM 753 O O . GLU A 1 109 ? -32.672 6.430 70.222 1.00 92.50 109 GLU A O 1
ATOM 758 N N . ALA A 1 110 ? -32.285 5.246 72.070 1.00 93.94 110 ALA A N 1
ATOM 759 C CA . ALA A 1 110 ? -31.750 6.378 72.826 1.00 93.94 110 ALA A CA 1
ATOM 760 C C . ALA A 1 110 ? -30.290 6.722 72.483 1.00 93.94 110 ALA A C 1
ATOM 762 O O . ALA A 1 110 ? -29.759 7.693 73.031 1.00 93.94 110 ALA A O 1
ATOM 763 N N . LEU A 1 111 ? -29.631 5.926 71.631 1.00 95.44 111 LEU A N 1
ATOM 764 C CA . LEU A 1 111 ? -28.282 6.218 71.161 1.00 95.44 111 LEU A CA 1
ATOM 765 C C . LEU A 1 111 ? -28.298 7.387 70.173 1.00 95.44 111 LEU A C 1
ATOM 767 O O . LEU A 1 111 ? -29.061 7.388 69.214 1.00 95.44 111 LEU A O 1
ATOM 771 N N . ASP A 1 112 ? -27.398 8.347 70.355 1.00 95.12 112 ASP A N 1
ATOM 772 C CA . ASP A 1 112 ? -27.189 9.408 69.372 1.00 95.12 112 ASP A CA 1
ATOM 773 C C . ASP A 1 112 ? -26.332 8.940 68.179 1.00 95.12 112 ASP A C 1
ATOM 775 O O . ASP A 1 112 ? -25.685 7.887 68.198 1.00 95.12 112 ASP A O 1
ATOM 779 N N . ALA A 1 113 ? -26.262 9.762 67.129 1.00 96.06 113 ALA A N 1
ATOM 780 C CA . ALA A 1 113 ? -25.488 9.448 65.930 1.00 96.06 113 ALA A CA 1
ATOM 781 C C . ALA A 1 113 ? -23.992 9.185 66.209 1.00 96.06 113 ALA A C 1
ATOM 783 O O . ALA A 1 113 ? -23.387 8.308 65.591 1.00 96.06 113 ALA A O 1
ATOM 784 N N . SER A 1 114 ? -23.372 9.890 67.161 1.00 97.00 114 SER A N 1
ATOM 785 C CA . SER A 1 114 ? -21.958 9.672 67.503 1.00 97.00 114 SER A CA 1
ATOM 786 C C . SER A 1 114 ? -21.748 8.317 68.176 1.00 97.00 114 SER A C 1
ATOM 788 O O . SER A 1 114 ? -20.765 7.626 67.890 1.00 97.00 114 SER A O 1
ATOM 790 N N . GLN A 1 115 ? -22.670 7.929 69.056 1.00 97.69 115 GLN A N 1
ATOM 791 C CA . GLN A 1 115 ? -22.681 6.644 69.744 1.00 97.69 115 GLN A CA 1
ATOM 792 C C . GLN A 1 115 ? -22.951 5.493 68.768 1.00 97.69 115 GLN A C 1
ATOM 794 O O . GLN A 1 115 ? -22.189 4.525 68.755 1.00 97.69 115 GLN A O 1
ATOM 799 N N . VAL A 1 116 ? -23.943 5.624 67.882 1.00 96.75 116 VAL A N 1
ATOM 800 C CA . VAL A 1 116 ? -24.204 4.650 66.808 1.00 96.75 116 VAL A CA 1
ATOM 801 C C . VAL A 1 116 ? -22.976 4.493 65.905 1.00 96.75 116 VAL A C 1
ATOM 803 O O . VAL A 1 116 ? -22.545 3.374 65.623 1.00 96.75 116 VAL A O 1
ATOM 806 N N . GLY A 1 117 ? -22.314 5.592 65.532 1.00 96.06 117 GLY A N 1
ATOM 807 C CA . GLY A 1 117 ? -21.064 5.561 64.762 1.00 96.06 117 GLY A CA 1
ATOM 808 C C . GLY A 1 117 ? -19.859 4.947 65.497 1.00 96.06 117 GLY A C 1
ATOM 809 O O . GLY A 1 117 ? -18.814 4.679 64.884 1.00 96.06 117 GLY A O 1
ATOM 810 N N . ALA A 1 118 ? -19.971 4.712 66.806 1.00 97.44 118 ALA A N 1
ATOM 811 C CA . ALA A 1 118 ? -18.968 4.022 67.610 1.00 97.44 118 ALA A CA 1
ATOM 812 C C . ALA A 1 118 ? -19.179 2.500 67.687 1.00 97.44 118 ALA A C 1
ATOM 814 O O . ALA A 1 118 ? -18.231 1.796 68.040 1.00 97.44 118 ALA A O 1
ATOM 815 N N . LEU A 1 119 ? -20.360 1.989 67.312 1.00 97.50 119 LEU A N 1
ATOM 816 C CA . LEU A 1 119 ? -20.655 0.554 67.296 1.00 97.50 119 LEU A CA 1
ATOM 817 C C . LEU A 1 119 ? -19.729 -0.188 66.327 1.00 97.50 119 LEU A C 1
ATOM 819 O O . LEU A 1 119 ? -19.599 0.178 65.158 1.00 97.50 119 LEU A O 1
ATOM 823 N N . SER A 1 120 ? -19.093 -1.252 66.808 1.00 96.88 120 SER A N 1
ATOM 824 C CA . SER A 1 120 ? -18.272 -2.186 66.033 1.00 96.88 120 SER A CA 1
ATOM 825 C C . SER A 1 120 ? -19.120 -3.109 65.149 1.00 96.88 120 SER A C 1
ATOM 827 O O . SER A 1 120 ? -20.322 -3.262 65.356 1.00 96.88 120 SER A O 1
ATOM 829 N N . SER A 1 121 ? -18.490 -3.791 64.187 1.00 96.25 121 SER A N 1
ATOM 830 C CA . SER A 1 121 ? -19.176 -4.795 63.357 1.00 96.25 121 SER A CA 1
ATOM 831 C C . SER A 1 121 ? -19.811 -5.918 64.186 1.00 96.25 121 SER A C 1
ATOM 833 O O . SER A 1 121 ? -20.922 -6.339 63.889 1.00 96.25 121 SER A O 1
ATOM 835 N N . ALA A 1 122 ? -19.144 -6.375 65.251 1.00 97.06 122 ALA A N 1
ATOM 836 C CA . ALA A 1 122 ? -19.669 -7.423 66.125 1.00 97.06 122 ALA A CA 1
ATOM 837 C C . ALA A 1 122 ? -20.902 -6.972 66.923 1.00 97.06 122 ALA A C 1
ATOM 839 O O . ALA A 1 122 ? -21.770 -7.789 67.206 1.00 97.06 122 ALA A O 1
ATOM 840 N N . GLN A 1 123 ? -20.980 -5.689 67.283 1.00 97.69 123 GLN A N 1
ATOM 841 C CA . GLN A 1 123 ? -22.138 -5.118 67.976 1.00 97.69 123 GLN A CA 1
ATOM 842 C C . GLN A 1 123 ? -23.294 -4.858 67.007 1.00 97.69 123 GLN A C 1
ATOM 844 O O . GLN A 1 123 ? -24.430 -5.184 67.308 1.00 97.69 123 GLN A O 1
ATOM 849 N N . LEU A 1 124 ? -23.016 -4.346 65.805 1.00 96.75 124 LEU A N 1
ATOM 850 C CA . LEU A 1 124 ? -24.045 -4.182 64.772 1.00 96.75 124 LEU A CA 1
ATOM 851 C C . LEU A 1 124 ? -24.687 -5.516 64.362 1.00 96.75 124 LEU A C 1
ATOM 853 O O . LEU A 1 124 ? -25.847 -5.535 63.965 1.00 96.75 124 LEU A O 1
ATOM 857 N N . ALA A 1 125 ? -23.955 -6.629 64.476 1.00 96.38 125 ALA A N 1
ATOM 858 C CA . ALA A 1 125 ? -24.468 -7.964 64.181 1.00 96.38 125 ALA A CA 1
ATOM 859 C C . ALA A 1 125 ? -25.590 -8.429 65.120 1.00 96.38 125 ALA A C 1
ATOM 861 O O . ALA A 1 125 ? -26.323 -9.347 64.753 1.00 96.38 125 ALA A O 1
ATOM 862 N N . THR A 1 126 ? -25.720 -7.824 66.306 1.00 95.69 126 THR A N 1
ATOM 863 C CA . THR A 1 126 ? -26.760 -8.176 67.284 1.00 95.69 126 THR A CA 1
ATOM 864 C C . THR A 1 126 ? -28.044 -7.380 67.084 1.00 95.69 126 THR A C 1
ATOM 866 O O . THR A 1 126 ? -29.075 -7.758 67.622 1.00 95.69 126 THR A O 1
ATOM 869 N N . LEU A 1 127 ? -28.009 -6.298 66.299 1.00 96.38 127 LEU A N 1
ATOM 870 C CA . LEU A 1 127 ? -29.183 -5.462 66.076 1.00 96.38 127 LEU A CA 1
ATOM 871 C C . LEU A 1 127 ? -30.171 -6.134 65.119 1.00 96.38 127 LEU A C 1
ATOM 873 O O . LEU A 1 127 ? -29.812 -6.619 64.039 1.00 96.38 127 LEU A O 1
ATOM 877 N N . SER A 1 128 ? -31.442 -6.111 65.504 1.00 95.31 128 SER A N 1
ATOM 878 C CA . SER A 1 128 ? -32.555 -6.543 64.667 1.00 95.31 128 SER A CA 1
ATOM 879 C C . SER A 1 128 ? -32.899 -5.501 63.597 1.00 95.31 128 SER A C 1
ATOM 881 O O . SER A 1 128 ? -32.548 -4.323 63.683 1.00 95.31 128 SER A O 1
ATOM 883 N N . SER A 1 129 ? -33.660 -5.913 62.580 1.00 94.88 129 SER A N 1
ATOM 884 C CA . SER A 1 129 ? -34.185 -4.977 61.579 1.00 94.88 129 SER A CA 1
ATOM 885 C C . SER A 1 129 ? -35.111 -3.919 62.186 1.00 94.88 129 SER A C 1
ATOM 887 O O . SER A 1 129 ? -35.138 -2.796 61.693 1.00 94.88 129 SER A O 1
ATOM 889 N N . ALA A 1 130 ? -35.855 -4.248 63.248 1.00 94.75 130 ALA A N 1
ATOM 890 C CA . ALA A 1 130 ? -36.744 -3.311 63.933 1.00 94.75 130 ALA A CA 1
ATOM 891 C C . ALA A 1 130 ? -35.963 -2.166 64.596 1.00 94.75 130 ALA A C 1
ATOM 893 O O . ALA A 1 130 ? -36.342 -1.009 64.442 1.00 94.75 130 ALA A O 1
ATOM 894 N N . GLU A 1 131 ? -34.844 -2.482 65.249 1.00 95.88 131 GLU A N 1
ATOM 895 C CA . GLU A 1 131 ? -33.961 -1.497 65.889 1.00 95.88 131 GLU A CA 1
ATOM 896 C C . GLU A 1 131 ? -33.232 -0.630 64.867 1.00 95.88 131 GLU A C 1
ATOM 898 O O . GLU A 1 131 ? -33.161 0.584 65.004 1.00 95.88 131 GLU A O 1
ATOM 903 N N . ILE A 1 132 ? -32.746 -1.214 63.772 1.00 95.38 132 ILE A N 1
ATOM 904 C CA . ILE A 1 132 ? -32.118 -0.404 62.719 1.00 95.38 132 ILE A CA 1
ATOM 905 C C . ILE A 1 132 ? -33.170 0.475 62.019 1.00 95.38 132 ILE A C 1
ATOM 907 O O . ILE A 1 132 ? -32.869 1.584 61.580 1.00 95.38 132 ILE A O 1
ATOM 911 N N . ASN A 1 133 ? -34.422 0.013 61.933 1.00 95.31 133 ASN A N 1
ATOM 912 C CA . ASN A 1 133 ? -35.524 0.799 61.385 1.00 95.31 133 ASN A CA 1
ATOM 913 C C . ASN A 1 133 ? -36.002 1.934 62.307 1.00 95.31 133 ASN A C 1
ATOM 915 O O . ASN A 1 133 ? -36.658 2.848 61.800 1.00 95.31 133 ASN A O 1
ATOM 919 N N . SER A 1 134 ? -35.685 1.921 63.606 1.00 94.06 134 SER A N 1
ATOM 920 C CA . SER A 1 134 ? -35.970 3.058 64.490 1.00 94.06 134 SER A CA 1
ATOM 921 C C . SER A 1 134 ? -34.926 4.170 64.359 1.00 94.06 134 SER A C 1
ATOM 923 O O . SER A 1 134 ? -35.272 5.331 64.558 1.00 94.06 134 SER A O 1
ATOM 925 N N . PHE A 1 135 ? -33.700 3.859 63.915 1.00 94.81 135 PHE A N 1
ATOM 926 C CA . PHE A 1 135 ? -32.635 4.857 63.771 1.00 94.81 135 PHE A CA 1
ATOM 927 C C . PHE A 1 135 ? -32.979 6.008 62.829 1.00 94.81 135 PHE A C 1
ATOM 929 O O . PHE A 1 135 ? -33.553 5.817 61.755 1.00 94.81 135 PHE A O 1
ATOM 936 N N . THR A 1 136 ? -32.567 7.219 63.185 1.00 93.62 136 THR A N 1
ATOM 937 C CA . THR A 1 136 ? -32.658 8.404 62.328 1.00 93.62 136 THR A CA 1
ATOM 938 C C . THR A 1 136 ? -31.726 8.297 61.113 1.00 93.62 136 THR A C 1
ATOM 940 O O . THR A 1 136 ? -30.832 7.450 61.044 1.00 93.62 136 THR A O 1
ATOM 943 N N . SER A 1 137 ? -31.924 9.156 60.108 1.00 90.94 137 SER A N 1
ATOM 944 C CA . SER A 1 137 ? -31.020 9.202 58.948 1.00 90.94 137 SER A CA 1
ATOM 945 C C . SER A 1 137 ? -29.590 9.587 59.346 1.00 90.94 137 SER A C 1
ATOM 947 O O . SER A 1 137 ? -28.644 9.084 58.744 1.00 90.94 137 SER A O 1
ATOM 949 N N . ASP A 1 138 ? -29.432 10.425 60.375 1.00 92.44 138 ASP A N 1
ATOM 950 C CA . ASP A 1 138 ? -28.125 10.850 60.884 1.00 92.44 138 ASP A CA 1
ATOM 951 C C . ASP A 1 138 ? -27.408 9.703 61.609 1.00 92.44 138 ASP A C 1
ATOM 953 O O . ASP A 1 138 ? -26.214 9.488 61.398 1.00 92.44 138 ASP A O 1
ATOM 957 N N . GLU A 1 139 ? -28.135 8.908 62.399 1.00 95.56 139 GLU A N 1
ATOM 958 C CA . GLU A 1 139 ? -27.603 7.695 63.032 1.00 95.56 139 GLU A CA 1
ATOM 959 C C . GLU A 1 139 ? -27.179 6.652 61.998 1.00 95.56 139 GLU A C 1
ATOM 961 O O . GLU A 1 139 ? -26.066 6.126 62.072 1.00 95.56 139 GLU A O 1
ATOM 966 N N . LEU A 1 140 ? -28.013 6.397 60.984 1.00 94.25 140 LEU A N 1
ATOM 967 C CA . LEU A 1 140 ? -27.649 5.498 59.891 1.00 94.25 140 LEU A CA 1
ATOM 968 C C . LEU A 1 140 ? -26.413 5.997 59.142 1.00 94.25 140 LEU A C 1
ATOM 970 O O . LEU A 1 140 ? -25.504 5.207 58.893 1.00 94.25 140 LEU A O 1
ATOM 974 N N . ALA A 1 141 ? -26.337 7.290 58.816 1.00 93.25 141 ALA A N 1
ATOM 975 C CA . ALA A 1 141 ? -25.184 7.888 58.143 1.00 93.25 141 ALA A CA 1
ATOM 976 C C . ALA A 1 141 ? -23.903 7.838 58.996 1.00 93.25 141 ALA A C 1
ATOM 978 O O . ALA A 1 141 ? -22.802 7.746 58.446 1.00 93.25 141 ALA A O 1
ATOM 979 N N . ALA A 1 142 ? -24.028 7.848 60.326 1.00 95.25 142 ALA A N 1
ATOM 980 C CA . ALA A 1 142 ? -22.896 7.752 61.238 1.00 95.25 142 ALA A CA 1
ATOM 981 C C . ALA A 1 142 ? -22.276 6.347 61.307 1.00 95.25 142 ALA A C 1
ATOM 983 O O . ALA A 1 142 ? -21.104 6.218 61.685 1.00 95.25 142 ALA A O 1
ATOM 984 N N . ILE A 1 143 ? -23.000 5.291 60.903 1.00 95.06 143 ILE A N 1
ATOM 985 C CA . ILE A 1 143 ? -22.448 3.932 60.854 1.00 95.06 143 ILE A CA 1
ATOM 986 C C . ILE A 1 143 ? -21.262 3.888 59.885 1.00 95.06 143 ILE A C 1
ATOM 988 O O . ILE A 1 143 ? -21.385 4.067 58.667 1.00 95.06 143 ILE A O 1
ATOM 992 N N . LYS A 1 144 ? -20.082 3.590 60.433 1.00 93.31 144 LYS A N 1
ATOM 993 C CA . LYS A 1 144 ? -18.829 3.557 59.677 1.00 93.31 144 LYS A CA 1
ATOM 994 C C . LYS A 1 144 ? -18.843 2.454 58.627 1.00 93.31 144 LYS A C 1
ATOM 996 O O . LYS A 1 144 ? -19.173 1.304 58.912 1.00 93.31 144 LYS A O 1
ATOM 1001 N N . LYS A 1 145 ? -18.320 2.781 57.442 1.00 92.69 145 LYS A N 1
ATOM 1002 C CA . LYS A 1 145 ? -18.155 1.855 56.309 1.00 92.69 145 LYS A CA 1
ATOM 1003 C C . LYS A 1 145 ? -17.553 0.500 56.708 1.00 92.69 145 LYS A C 1
ATOM 1005 O O . LYS A 1 145 ? -18.041 -0.537 56.278 1.00 92.69 145 LYS A O 1
ATOM 1010 N N . ALA A 1 146 ? -16.504 0.515 57.533 1.00 92.38 146 ALA A N 1
ATOM 1011 C CA . ALA A 1 146 ? -15.795 -0.692 57.966 1.00 92.38 146 ALA A CA 1
ATOM 1012 C C . ALA A 1 146 ? -16.656 -1.643 58.818 1.00 92.38 146 ALA A C 1
ATOM 1014 O O . ALA A 1 146 ? -16.348 -2.829 58.904 1.00 92.38 146 ALA A O 1
ATOM 1015 N N . ASN A 1 147 ? -17.735 -1.138 59.421 1.00 94.62 147 ASN A N 1
ATOM 1016 C CA . ASN A 1 147 ? -18.532 -1.879 60.391 1.00 94.62 147 ASN A CA 1
ATOM 1017 C C . ASN A 1 147 ? -19.830 -2.428 59.780 1.00 94.62 147 ASN A C 1
ATOM 1019 O O . ASN A 1 147 ? -20.394 -3.374 60.322 1.00 94.62 147 ASN A O 1
ATOM 1023 N N . LEU A 1 148 ? -20.257 -1.921 58.616 1.00 92.88 148 LEU A N 1
ATOM 1024 C CA . LEU A 1 148 ? -21.482 -2.356 57.927 1.00 92.88 148 LEU A CA 1
ATOM 1025 C C . LEU A 1 148 ? -21.488 -3.834 57.532 1.00 92.88 148 LEU A C 1
ATOM 1027 O O . LEU A 1 148 ? -22.554 -4.436 57.466 1.00 92.88 148 LEU A O 1
ATOM 1031 N N . GLY A 1 149 ? -20.319 -4.448 57.330 1.00 90.81 149 GLY A N 1
ATOM 1032 C CA . GLY A 1 149 ? -20.217 -5.897 57.124 1.00 90.81 149 GLY A CA 1
ATOM 1033 C C . GLY A 1 149 ? -20.694 -6.729 58.325 1.00 90.81 149 GLY A C 1
ATOM 1034 O O . GLY A 1 149 ? -20.905 -7.926 58.178 1.00 90.81 149 GLY A O 1
ATOM 1035 N N . GLY A 1 150 ? -20.868 -6.104 59.496 1.00 93.88 150 GLY A N 1
ATOM 1036 C CA . GLY A 1 150 ? -21.436 -6.723 60.690 1.00 93.88 150 GLY A CA 1
ATOM 1037 C C . GLY A 1 150 ? -22.952 -6.910 60.646 1.00 93.88 150 GLY A C 1
ATOM 1038 O O . GLY A 1 150 ? -23.451 -7.825 61.285 1.00 93.88 150 GLY A O 1
ATOM 1039 N N . LEU A 1 151 ? -23.692 -6.100 59.876 1.00 95.25 151 LEU A N 1
ATOM 1040 C CA . LEU A 1 151 ? -25.149 -6.231 59.778 1.00 95.25 151 LEU A CA 1
ATOM 1041 C C . LEU A 1 151 ? -25.529 -7.590 59.180 1.00 95.25 151 LEU A C 1
ATOM 1043 O O . LEU A 1 151 ? -25.070 -7.952 58.094 1.00 95.25 151 LEU A O 1
ATOM 1047 N N . SER A 1 152 ? -26.392 -8.345 59.857 1.00 94.88 152 SER A N 1
ATOM 1048 C CA . SER A 1 152 ? -26.814 -9.652 59.353 1.00 94.88 152 SER A CA 1
ATOM 1049 C C . SER A 1 152 ? -27.650 -9.515 58.072 1.00 94.88 152 SER A C 1
ATOM 1051 O O . SER A 1 152 ? -28.388 -8.545 57.894 1.00 94.88 152 SER A O 1
ATOM 1053 N N . SER A 1 153 ? -27.592 -10.507 57.176 1.00 94.50 153 SER A N 1
ATOM 1054 C CA . SER A 1 153 ? -28.466 -10.540 55.990 1.00 94.50 153 SER A CA 1
ATOM 1055 C C . SER A 1 153 ? -29.955 -10.473 56.363 1.00 94.50 153 SER A C 1
ATOM 1057 O O . SER A 1 153 ? -30.730 -9.873 55.629 1.00 94.50 153 SER A O 1
ATOM 1059 N N . ALA A 1 154 ? -30.354 -11.026 57.515 1.00 94.12 154 ALA A N 1
ATOM 1060 C CA . ALA A 1 154 ? -31.728 -10.941 58.013 1.00 94.12 154 ALA A CA 1
ATOM 1061 C C . ALA A 1 154 ? -32.112 -9.510 58.427 1.00 94.12 154 ALA A C 1
ATOM 1063 O O . ALA A 1 154 ? -33.198 -9.042 58.088 1.00 94.12 154 ALA A O 1
ATOM 1064 N N . ALA A 1 155 ? -31.207 -8.797 59.106 1.00 95.44 155 ALA A N 1
ATOM 1065 C CA . ALA A 1 155 ? -31.406 -7.395 59.454 1.00 95.44 155 ALA A CA 1
ATOM 1066 C C . ALA A 1 155 ? -31.558 -6.529 58.193 1.00 95.44 155 ALA A C 1
ATOM 1068 O O . ALA A 1 155 ? -32.503 -5.751 58.100 1.00 95.44 155 ALA A O 1
ATOM 1069 N N . ILE A 1 156 ? -30.690 -6.738 57.194 1.00 94.94 156 ILE A N 1
ATOM 1070 C CA . ILE A 1 156 ? -30.756 -6.054 55.894 1.00 94.94 156 ILE A CA 1
ATOM 1071 C C . ILE A 1 156 ? -32.064 -6.363 55.152 1.00 94.94 156 ILE A C 1
ATOM 1073 O O . ILE A 1 156 ? -32.734 -5.441 54.692 1.00 94.94 156 ILE A O 1
ATOM 1077 N N . ALA A 1 157 ? -32.472 -7.634 55.080 1.00 94.81 157 ALA A N 1
ATOM 1078 C CA . ALA A 1 157 ? -33.723 -8.039 54.435 1.00 94.81 157 ALA A CA 1
ATOM 1079 C C . ALA A 1 157 ? -34.960 -7.388 55.081 1.00 94.81 157 ALA A C 1
ATOM 1081 O O . ALA A 1 157 ? -35.932 -7.094 54.391 1.00 94.81 157 ALA A O 1
ATOM 1082 N N . GLY A 1 158 ? -34.916 -7.120 56.391 1.00 95.25 158 GLY A N 1
ATOM 1083 C CA . GLY A 1 158 ? -35.995 -6.465 57.132 1.00 95.25 158 GLY A CA 1
ATOM 1084 C C . 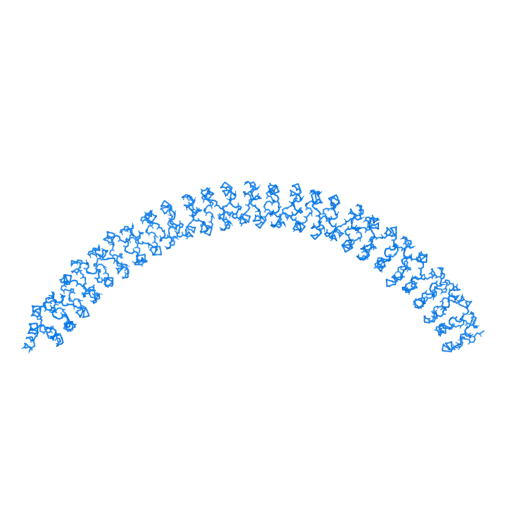GLY A 1 158 ? -35.959 -4.931 57.147 1.00 95.25 158 GLY A C 1
ATOM 1085 O O . GLY A 1 158 ? -36.840 -4.328 57.763 1.00 95.25 158 GLY A O 1
ATOM 1086 N N . LEU A 1 159 ? -34.971 -4.276 56.523 1.00 95.44 159 LEU A N 1
ATOM 1087 C CA . LEU A 1 159 ? -34.932 -2.810 56.459 1.00 95.44 159 LEU A CA 1
ATOM 1088 C C . LEU A 1 159 ? -36.098 -2.257 55.641 1.00 95.44 159 LEU A C 1
ATOM 1090 O O . LEU A 1 159 ? -36.432 -2.774 54.575 1.00 95.44 159 LEU A O 1
ATOM 1094 N N . SER A 1 160 ? -36.692 -1.155 56.087 1.00 95.25 160 SER A N 1
ATOM 1095 C CA . SER A 1 160 ? -37.677 -0.463 55.264 1.00 95.25 160 SER A CA 1
ATOM 1096 C C . SER A 1 160 ? -37.011 0.170 54.034 1.00 95.25 160 SER A C 1
ATOM 1098 O O . SER A 1 160 ? -35.824 0.513 54.031 1.00 95.25 160 SER A O 1
ATOM 1100 N N . THR A 1 161 ? -37.794 0.382 52.977 1.00 94.06 161 THR A N 1
ATOM 1101 C CA . THR A 1 161 ? -37.335 1.070 51.760 1.00 94.06 161 THR A CA 1
ATOM 1102 C C . THR A 1 161 ? -36.844 2.490 52.046 1.00 94.06 161 THR A C 1
ATOM 1104 O O . THR A 1 161 ? -35.885 2.942 51.427 1.00 94.06 161 THR A O 1
ATOM 1107 N N . THR A 1 162 ? -37.443 3.179 53.023 1.00 92.06 162 THR A N 1
ATOM 1108 C CA . THR A 1 162 ? -37.038 4.532 53.425 1.00 92.06 162 THR A CA 1
ATOM 1109 C C . THR A 1 162 ? -35.688 4.549 54.132 1.00 92.06 162 THR A C 1
ATOM 1111 O O . THR A 1 162 ? -34.885 5.442 53.871 1.00 92.06 162 THR A O 1
ATOM 1114 N N . LYS A 1 163 ? -35.391 3.557 54.981 1.00 93.56 163 LYS A N 1
ATOM 1115 C CA . LYS A 1 163 ? -34.084 3.457 55.646 1.00 93.56 163 LYS A CA 1
ATOM 1116 C C . LYS A 1 163 ? -32.982 3.046 54.690 1.00 93.56 163 LYS A C 1
ATOM 1118 O O . LYS A 1 163 ? -31.894 3.609 54.742 1.00 93.56 163 LYS A O 1
ATOM 1123 N N . LEU A 1 164 ? -33.275 2.131 53.769 1.00 93.00 164 LEU A N 1
ATOM 1124 C CA . LEU A 1 164 ? -32.319 1.775 52.729 1.00 93.00 164 LEU A CA 1
ATOM 1125 C C . LEU A 1 164 ? -32.002 2.976 51.824 1.00 93.00 164 LEU A C 1
ATOM 1127 O O . LEU A 1 164 ? -30.835 3.230 51.538 1.00 93.00 164 LEU A O 1
ATOM 1131 N N . ALA A 1 165 ? -33.018 3.757 51.440 1.00 91.06 165 ALA A N 1
ATOM 1132 C CA . ALA A 1 165 ? -32.836 4.982 50.66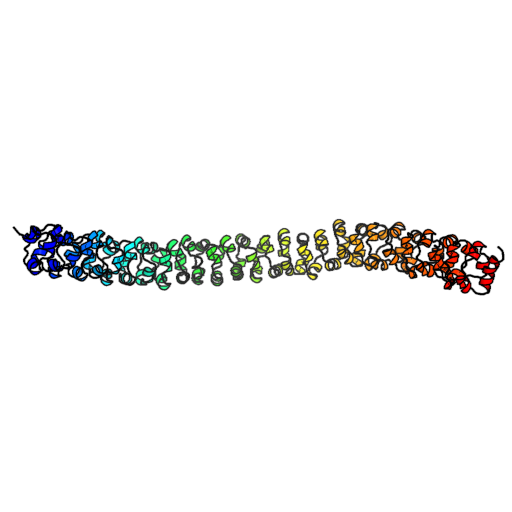4 1.00 91.06 165 ALA A CA 1
ATOM 1133 C C . ALA A 1 165 ? -32.066 6.076 51.433 1.00 91.06 165 ALA A C 1
ATOM 1135 O O . ALA A 1 165 ? -31.393 6.885 50.798 1.00 91.06 165 ALA A O 1
ATOM 1136 N N . ALA A 1 166 ? -32.114 6.082 52.771 1.00 91.81 166 ALA A N 1
ATOM 1137 C CA . ALA A 1 166 ? -31.353 7.008 53.614 1.00 91.81 166 ALA A CA 1
ATOM 1138 C C . ALA A 1 166 ? -29.851 6.667 53.720 1.00 91.81 166 ALA A C 1
ATOM 1140 O O . ALA A 1 166 ? -29.064 7.531 54.105 1.00 91.81 166 ALA A O 1
ATOM 1141 N N . LEU A 1 167 ? -29.427 5.444 53.369 1.00 93.44 167 LEU A N 1
ATOM 1142 C CA . LEU A 1 167 ? -28.008 5.077 53.374 1.00 93.44 167 LEU A CA 1
ATOM 1143 C C . LEU A 1 167 ? -27.222 5.880 52.337 1.00 93.44 167 LEU A C 1
ATOM 1145 O O . LEU A 1 167 ? -27.650 6.079 51.201 1.00 93.44 167 LEU A O 1
ATOM 1149 N N . THR A 1 168 ? -26.002 6.277 52.672 1.00 93.62 168 THR A N 1
ATOM 1150 C CA . THR A 1 168 ? -25.150 6.960 51.694 1.00 93.62 168 THR A CA 1
ATOM 1151 C C . THR A 1 168 ? -24.648 5.986 50.612 1.00 93.62 168 THR A C 1
ATOM 1153 O O . THR A 1 168 ? -24.458 4.792 50.875 1.00 93.62 168 THR A O 1
ATOM 1156 N N . PRO A 1 169 ? -24.330 6.477 49.398 1.00 94.88 169 PRO A N 1
ATOM 1157 C CA . PRO A 1 169 ? -23.694 5.676 48.347 1.00 94.88 169 PRO A CA 1
ATOM 1158 C C . PRO A 1 169 ? -22.460 4.881 48.822 1.00 94.88 169 PRO A C 1
ATOM 1160 O O . PRO A 1 169 ? -22.279 3.716 48.470 1.00 94.88 169 PRO A O 1
ATOM 1163 N N . ALA A 1 170 ? -21.628 5.479 49.683 1.00 93.38 170 ALA A N 1
ATOM 1164 C CA . ALA A 1 170 ? -20.426 4.838 50.218 1.00 93.38 170 ALA A CA 1
ATOM 1165 C C . ALA A 1 170 ? -20.725 3.681 51.188 1.00 93.38 170 ALA A C 1
ATOM 1167 O O . ALA A 1 170 ? -19.917 2.752 51.296 1.00 93.38 170 ALA A O 1
ATOM 1168 N N . GLN A 1 171 ? -21.859 3.745 51.890 1.00 95.62 171 GLN A N 1
ATOM 1169 C CA . GLN A 1 171 ? -22.310 2.708 52.815 1.00 95.62 171 GLN A CA 1
ATOM 1170 C C . GLN A 1 171 ? -22.871 1.499 52.062 1.00 95.62 171 GLN A C 1
ATOM 1172 O O . GLN A 1 171 ? -22.467 0.375 52.347 1.00 95.62 171 GLN A O 1
ATOM 1177 N N . LEU A 1 172 ? -23.692 1.709 51.029 1.00 94.31 172 LEU A N 1
ATOM 1178 C CA . LEU A 1 172 ? -24.164 0.613 50.168 1.00 94.31 172 LEU A CA 1
ATOM 1179 C C . LEU A 1 172 ? -23.011 -0.084 49.431 1.00 94.31 172 LEU A C 1
ATOM 1181 O O . LEU A 1 172 ? -22.960 -1.311 49.357 1.00 94.31 172 LEU A O 1
ATOM 1185 N N . ALA A 1 173 ? -22.010 0.674 48.977 1.00 94.81 173 ALA A N 1
ATOM 1186 C CA . ALA A 1 173 ? -20.792 0.112 48.388 1.00 94.81 173 ALA A CA 1
ATOM 1187 C C . ALA A 1 173 ? -19.960 -0.746 49.370 1.00 94.81 173 ALA A C 1
ATOM 1189 O O . ALA A 1 173 ? -19.028 -1.434 48.952 1.00 94.81 173 ALA A O 1
ATOM 1190 N N . ALA A 1 174 ? -20.241 -0.676 50.676 1.00 94.88 174 ALA A N 1
ATOM 1191 C CA . ALA A 1 174 ? -19.575 -1.458 51.717 1.00 94.88 174 ALA A CA 1
ATOM 1192 C C . ALA A 1 174 ? -20.223 -2.823 51.965 1.00 94.88 174 ALA A C 1
ATOM 1194 O O . ALA A 1 174 ? -19.600 -3.677 52.597 1.00 94.88 174 ALA A O 1
ATOM 1195 N N . PHE A 1 175 ? -21.462 -3.023 51.507 1.00 94.56 175 PHE A N 1
ATOM 1196 C CA . PHE A 1 175 ? -22.182 -4.271 51.726 1.00 94.56 175 PHE A CA 1
ATOM 1197 C C . PHE A 1 175 ? -21.473 -5.432 51.025 1.00 94.56 175 PHE A C 1
ATOM 1199 O O . PHE A 1 175 ? -21.016 -5.337 49.884 1.00 94.56 175 PHE A O 1
ATOM 1206 N N . SER A 1 176 ? -21.406 -6.570 51.698 1.00 91.94 176 SER A N 1
ATOM 1207 C CA . SER A 1 176 ? -20.961 -7.820 51.092 1.00 91.94 176 SER A CA 1
ATOM 1208 C C . SER A 1 176 ? -21.953 -8.306 50.029 1.00 91.94 176 SER A C 1
ATOM 1210 O O . SER A 1 176 ? -23.121 -7.916 50.016 1.00 91.94 176 SER A O 1
ATOM 1212 N N . SER A 1 177 ? -21.513 -9.218 49.157 1.00 89.44 177 SER A N 1
ATOM 1213 C CA . SER A 1 177 ? -22.404 -9.858 48.180 1.00 89.44 177 SER A CA 1
ATOM 1214 C C . SER A 1 177 ? -23.598 -10.548 48.857 1.00 89.44 177 SER A C 1
ATOM 1216 O O . SER A 1 177 ? -24.713 -10.413 48.374 1.00 89.44 177 SER A O 1
ATOM 1218 N N . SER A 1 178 ? -23.401 -11.190 50.015 1.00 89.75 178 SER A N 1
ATOM 1219 C CA . SER A 1 178 ? -24.480 -11.857 50.763 1.00 89.75 178 SER A CA 1
ATOM 1220 C C . SER A 1 178 ? -25.503 -10.889 51.361 1.00 89.75 178 SER A C 1
ATOM 1222 O O . SER A 1 178 ? -26.675 -11.236 51.484 1.00 89.75 178 SER A O 1
ATOM 1224 N N . GLN A 1 179 ? -25.079 -9.682 51.742 1.00 94.56 179 GLN A N 1
ATOM 1225 C CA . GLN A 1 179 ? -25.993 -8.634 52.206 1.00 94.56 179 GLN A CA 1
ATOM 1226 C C . GLN A 1 179 ? -26.774 -8.042 51.032 1.00 94.56 179 GLN A C 1
ATOM 1228 O O . GLN A 1 179 ? -27.978 -7.845 51.141 1.00 94.56 179 GLN A O 1
ATOM 1233 N N . MET A 1 180 ? -26.118 -7.829 49.887 1.00 93.69 180 MET A N 1
ATOM 1234 C CA . MET A 1 180 ? -26.794 -7.355 48.676 1.00 93.69 180 MET A CA 1
ATOM 1235 C C . MET A 1 180 ? -27.837 -8.354 48.166 1.00 93.69 180 MET A C 1
ATOM 1237 O O . MET A 1 180 ? -28.935 -7.945 47.811 1.00 93.69 180 MET A O 1
ATOM 1241 N N . SER A 1 181 ? -27.535 -9.656 48.178 1.00 89.62 181 SER A N 1
ATOM 1242 C CA . SER A 1 181 ? -28.490 -10.701 47.781 1.00 89.62 181 SER A CA 1
ATOM 1243 C C . SER A 1 181 ? -29.645 -10.896 48.771 1.00 89.62 181 SER A C 1
ATOM 1245 O O . SER A 1 181 ? -30.611 -11.570 48.433 1.00 89.62 181 SER A O 1
ATOM 1247 N N . ALA A 1 182 ? -29.559 -10.339 49.985 1.00 92.94 182 ALA A N 1
ATOM 1248 C CA . ALA A 1 182 ? -30.637 -10.397 50.971 1.00 92.94 182 ALA A CA 1
ATOM 1249 C C . ALA A 1 182 ? -31.704 -9.309 50.763 1.00 92.94 182 ALA A C 1
ATOM 1251 O O . ALA A 1 182 ? -32.785 -9.397 51.343 1.00 92.94 182 ALA A O 1
ATOM 1252 N N . LEU A 1 183 ? -31.409 -8.287 49.953 1.00 93.69 183 LEU A N 1
ATOM 1253 C CA . LEU A 1 183 ? -32.365 -7.239 49.618 1.00 93.69 183 LEU A CA 1
ATOM 1254 C C . LEU A 1 183 ? -33.463 -7.784 48.694 1.00 93.69 183 LEU A C 1
ATOM 1256 O O . LEU A 1 183 ? -33.201 -8.456 47.698 1.00 93.69 183 LEU A O 1
ATOM 1260 N N . SER A 1 184 ? -34.705 -7.437 49.009 1.00 91.19 184 SER A N 1
ATOM 1261 C CA . SER A 1 184 ? -35.879 -7.692 48.175 1.00 91.19 184 SER A CA 1
ATOM 1262 C C . SER A 1 184 ? -35.919 -6.792 46.934 1.00 91.19 184 SER A C 1
ATOM 1264 O O . SER A 1 184 ? -35.275 -5.742 46.870 1.00 91.19 184 SER A O 1
ATOM 1266 N N . SER A 1 185 ? -36.748 -7.154 45.953 1.00 86.94 185 SER A N 1
ATOM 1267 C CA . SER A 1 185 ? -36.994 -6.328 44.763 1.00 86.94 185 SER A CA 1
ATOM 1268 C C . SER A 1 185 ? -37.542 -4.937 45.111 1.00 86.94 185 SER A C 1
ATOM 1270 O O . SER A 1 185 ? -37.108 -3.950 44.525 1.00 86.94 185 SER A O 1
ATOM 1272 N N . ALA A 1 186 ? -38.427 -4.829 46.110 1.00 88.81 186 ALA A N 1
ATOM 1273 C CA . ALA A 1 186 ? -38.964 -3.547 46.577 1.00 88.81 186 ALA A CA 1
ATOM 1274 C C . ALA A 1 186 ? -37.885 -2.649 47.207 1.00 88.81 186 ALA A C 1
ATOM 1276 O O . ALA A 1 186 ? -37.882 -1.435 47.010 1.00 88.81 186 ALA A O 1
ATOM 1277 N N . GLN A 1 187 ? -36.945 -3.247 47.940 1.00 94.62 187 GLN A N 1
ATOM 1278 C CA . GLN A 1 187 ? -35.784 -2.549 48.490 1.00 94.62 187 GLN A CA 1
ATOM 1279 C C . GLN A 1 187 ? -34.844 -2.062 47.385 1.00 94.62 187 GLN A C 1
ATOM 1281 O O . GLN A 1 187 ? -34.453 -0.898 47.397 1.00 94.62 187 GLN A O 1
ATOM 1286 N N . PHE A 1 188 ? -34.545 -2.897 46.387 1.00 92.25 188 PHE A N 1
ATOM 1287 C CA . PHE A 1 188 ? -33.776 -2.455 45.222 1.00 92.25 188 PHE A CA 1
ATOM 1288 C C . PHE A 1 188 ? -34.470 -1.326 44.462 1.00 92.25 188 PHE A C 1
ATOM 1290 O O . PHE A 1 188 ? -33.813 -0.350 44.119 1.00 92.25 188 PHE A O 1
ATOM 1297 N N . ALA A 1 189 ? -35.786 -1.397 44.261 1.00 89.56 189 ALA A N 1
ATOM 1298 C CA . ALA A 1 189 ? -36.558 -0.344 43.600 1.00 89.56 189 ALA A CA 1
ATOM 1299 C C . ALA A 1 189 ? -36.517 1.007 44.345 1.00 89.56 189 ALA A C 1
ATOM 1301 O O . ALA A 1 189 ? -36.712 2.052 43.731 1.00 89.56 189 ALA A O 1
ATOM 1302 N N . ALA A 1 190 ? -36.229 1.005 45.652 1.00 92.75 190 ALA A N 1
ATOM 1303 C CA . ALA A 1 190 ? -36.094 2.218 46.456 1.00 92.75 190 ALA A CA 1
ATOM 1304 C C . ALA A 1 190 ? -34.713 2.892 46.347 1.00 92.75 190 ALA A C 1
ATOM 1306 O O . ALA A 1 190 ? -34.550 4.020 46.815 1.00 92.75 190 ALA A O 1
ATOM 1307 N N . LEU A 1 191 ? -33.715 2.229 45.750 1.00 94.75 191 LEU A N 1
ATOM 1308 C CA . LEU A 1 191 ? -32.380 2.802 45.584 1.00 94.75 191 LEU A CA 1
ATOM 1309 C C . LEU A 1 191 ? -32.384 3.932 44.552 1.00 94.75 191 LEU A C 1
ATOM 1311 O O . LEU A 1 191 ? -32.887 3.797 43.438 1.00 94.75 191 LEU A O 1
ATOM 1315 N N . THR A 1 192 ? -31.740 5.039 44.893 1.00 94.69 192 THR A N 1
ATOM 1316 C CA . THR A 1 192 ? -31.543 6.176 43.991 1.00 94.69 192 THR A CA 1
ATOM 1317 C C . THR A 1 192 ? -30.504 5.862 42.903 1.00 94.69 192 THR A C 1
ATOM 1319 O O . THR A 1 192 ? -29.634 5.008 43.102 1.00 94.69 192 THR A O 1
ATOM 1322 N N . PRO A 1 193 ? -30.494 6.599 41.775 1.00 94.25 193 PRO A N 1
ATOM 1323 C CA . PRO A 1 193 ? -29.469 6.434 40.740 1.00 94.25 193 PRO A CA 1
ATOM 1324 C C . PRO A 1 193 ? -28.032 6.600 41.264 1.00 94.25 193 PRO A C 1
ATOM 1326 O O . PRO A 1 193 ? -27.141 5.852 40.873 1.00 94.25 193 PRO A O 1
ATOM 1329 N N . ALA A 1 194 ? -27.806 7.528 42.202 1.00 95.81 194 ALA A N 1
ATOM 1330 C CA . ALA A 1 194 ? -26.493 7.743 42.817 1.00 95.81 194 ALA A CA 1
ATOM 1331 C C . ALA A 1 194 ? -26.043 6.550 43.678 1.00 95.81 194 ALA A C 1
ATOM 1333 O O . ALA A 1 194 ? -24.864 6.197 43.690 1.00 95.81 194 ALA A O 1
ATOM 1334 N N . GLN A 1 195 ? -26.978 5.910 44.384 1.00 96.56 195 GLN A N 1
ATOM 1335 C CA . GLN A 1 195 ? -26.704 4.694 45.148 1.00 96.56 195 GLN A CA 1
ATOM 1336 C C . GLN A 1 195 ? -26.433 3.506 44.222 1.00 96.56 195 GLN A C 1
ATOM 1338 O O . GLN A 1 195 ? -25.468 2.777 44.447 1.00 96.56 195 GLN A O 1
ATOM 1343 N N . MET A 1 196 ? -27.216 3.358 43.148 1.00 95.50 196 MET A N 1
ATOM 1344 C CA . MET A 1 196 ? -26.982 2.334 42.127 1.00 95.50 196 MET A CA 1
ATOM 1345 C C . MET A 1 196 ? -25.598 2.479 41.495 1.00 95.50 196 MET A C 1
ATOM 1347 O O . MET A 1 196 ? -24.853 1.504 41.449 1.00 95.50 196 MET A O 1
ATOM 1351 N N . GLY A 1 197 ? -25.197 3.689 41.097 1.00 96.12 197 GLY A N 1
ATOM 1352 C CA . GLY A 1 197 ? -23.874 3.957 40.522 1.00 96.12 197 GLY A CA 1
ATOM 1353 C C . GLY A 1 197 ? -22.697 3.737 41.483 1.00 96.12 197 GLY A C 1
ATOM 1354 O O . GLY A 1 197 ? -21.566 3.552 41.036 1.00 96.12 197 GLY A O 1
ATOM 1355 N N . ALA A 1 198 ? -22.943 3.716 42.796 1.00 96.12 198 ALA A N 1
ATOM 1356 C CA . ALA A 1 198 ? -21.913 3.473 43.805 1.00 96.12 198 ALA A CA 1
ATOM 1357 C C . ALA A 1 198 ? -21.686 1.991 44.121 1.00 96.12 198 ALA A C 1
ATOM 1359 O O . ALA A 1 198 ? -20.647 1.648 44.692 1.00 96.12 198 ALA A O 1
ATOM 1360 N N . LEU A 1 199 ? -22.615 1.106 43.739 1.00 95.75 199 LEU A N 1
ATOM 1361 C CA . LEU A 1 199 ? -22.425 -0.332 43.899 1.00 95.75 199 LEU A CA 1
ATOM 1362 C C . LEU A 1 199 ? -21.171 -0.794 43.148 1.00 95.75 199 LEU A C 1
ATOM 1364 O O . LEU A 1 199 ? -20.857 -0.369 42.038 1.00 95.75 199 LEU A O 1
ATOM 1368 N N . THR A 1 200 ? -20.428 -1.716 43.733 1.00 96.00 200 THR A N 1
ATOM 1369 C CA . THR A 1 200 ? -19.258 -2.286 43.071 1.00 96.00 200 THR A CA 1
ATOM 1370 C C . THR A 1 200 ? -19.686 -3.211 41.924 1.00 96.00 200 THR A C 1
ATOM 1372 O O . THR A 1 200 ? -20.741 -3.848 42.000 1.00 96.00 200 THR A O 1
ATOM 1375 N N . PRO A 1 201 ? -18.851 -3.393 40.885 1.00 96.25 201 PRO A N 1
ATOM 1376 C CA . PRO A 1 201 ? -19.135 -4.353 39.817 1.00 96.25 201 PRO A CA 1
ATOM 1377 C C . PRO A 1 201 ? -19.399 -5.780 40.329 1.00 96.25 201 PRO A C 1
ATOM 1379 O O . PRO A 1 201 ? -20.235 -6.486 39.779 1.00 96.25 201 PRO A O 1
ATOM 1382 N N . LYS A 1 202 ? -18.747 -6.188 41.429 1.00 94.81 202 LYS A N 1
ATOM 1383 C CA . LYS A 1 202 ? -18.970 -7.494 42.072 1.00 94.81 202 LYS A CA 1
ATOM 1384 C C . LYS A 1 202 ? -20.355 -7.609 42.718 1.00 94.81 202 LYS A C 1
ATOM 1386 O O . LYS A 1 202 ? -20.927 -8.692 42.716 1.00 94.81 202 LYS A O 1
ATOM 1391 N N . GLN A 1 203 ? -20.880 -6.523 43.286 1.00 96.12 203 GLN A N 1
ATOM 1392 C CA . GLN A 1 203 ? -22.239 -6.505 43.834 1.00 96.12 203 GLN A CA 1
ATOM 1393 C C . GLN A 1 203 ? -23.273 -6.589 42.705 1.00 96.12 203 GLN A C 1
ATOM 1395 O O . GLN A 1 203 ? -24.185 -7.400 42.801 1.00 96.12 203 GLN A O 1
ATOM 1400 N N . ILE A 1 204 ? -23.081 -5.834 41.615 1.00 94.25 204 ILE A N 1
ATOM 1401 C CA . ILE A 1 204 ? -23.954 -5.875 40.429 1.00 94.25 204 ILE A CA 1
ATOM 1402 C C . ILE A 1 204 ? -23.965 -7.267 39.778 1.00 94.25 204 ILE A C 1
ATOM 1404 O O . ILE A 1 204 ? -25.032 -7.807 39.506 1.00 94.25 204 ILE A O 1
ATOM 1408 N N . ALA A 1 205 ? -22.797 -7.893 39.606 1.00 93.88 205 ALA A N 1
ATOM 1409 C CA . ALA A 1 205 ? -22.692 -9.249 39.063 1.00 93.88 205 ALA A CA 1
ATOM 1410 C C . ALA A 1 205 ? -23.352 -10.323 39.953 1.00 93.88 205 ALA A C 1
ATOM 1412 O O . ALA A 1 205 ? -23.633 -11.420 39.477 1.00 93.88 205 ALA A O 1
ATOM 1413 N N . GLY A 1 206 ? -23.597 -10.029 41.235 1.00 91.81 206 GLY A N 1
ATOM 1414 C CA . GLY A 1 206 ? -24.283 -10.921 42.175 1.00 91.81 206 GLY A CA 1
ATOM 1415 C C . GLY A 1 206 ? -25.805 -10.753 42.228 1.00 91.81 206 GLY A C 1
ATOM 1416 O O . GLY A 1 206 ? -26.450 -11.460 43.002 1.00 91.81 206 GLY A O 1
ATOM 1417 N N . LEU A 1 207 ? -26.384 -9.823 41.460 1.00 91.69 207 LEU A N 1
ATOM 1418 C CA . LEU A 1 207 ? -27.831 -9.595 41.434 1.00 91.69 207 LEU A CA 1
ATOM 1419 C C . LEU A 1 207 ? -28.557 -10.680 40.635 1.00 91.69 207 LEU A C 1
ATOM 1421 O O . LEU A 1 207 ? -28.040 -11.190 39.639 1.00 91.69 207 LEU A O 1
ATOM 1425 N N . SER A 1 208 ? -29.778 -11.019 41.046 1.00 91.94 208 SER A N 1
ATOM 1426 C CA . SER A 1 208 ? -30.635 -11.907 40.260 1.00 91.94 208 SER A CA 1
ATOM 1427 C C . SER A 1 208 ? -31.198 -11.187 39.032 1.00 91.94 208 SER A C 1
ATOM 1429 O O . SER A 1 208 ? -31.295 -9.958 38.989 1.00 91.94 208 SER A O 1
ATOM 1431 N N . THR A 1 209 ? -31.618 -11.967 38.039 1.00 93.50 209 THR A N 1
ATOM 1432 C CA . THR A 1 209 ? -32.337 -11.465 36.861 1.00 93.50 209 THR A CA 1
ATOM 1433 C C . THR A 1 209 ? -33.636 -10.756 37.243 1.00 93.50 209 THR A C 1
ATOM 1435 O O . THR A 1 209 ? -33.961 -9.742 36.640 1.00 93.50 209 THR A O 1
ATOM 1438 N N . ASP A 1 210 ? -34.327 -11.209 38.295 1.00 91.69 210 ASP A N 1
ATOM 1439 C CA . ASP A 1 210 ? -35.567 -10.582 38.774 1.00 91.69 210 ASP A CA 1
ATOM 1440 C C . ASP A 1 210 ? -35.338 -9.163 39.303 1.00 91.69 210 ASP A C 1
ATOM 1442 O O . ASP A 1 210 ? -36.159 -8.273 39.080 1.00 91.69 210 ASP A O 1
ATOM 1446 N N . VAL A 1 211 ? -34.218 -8.926 39.997 1.00 92.81 211 VAL A N 1
ATOM 1447 C CA . VAL A 1 211 ? -33.855 -7.578 40.455 1.00 92.81 211 VAL A CA 1
ATOM 1448 C C . VAL A 1 211 ? -33.571 -6.680 39.255 1.00 92.81 211 VAL A C 1
ATOM 1450 O O . VAL A 1 211 ? -34.077 -5.563 39.203 1.00 92.81 211 VAL A O 1
ATOM 1453 N N . LEU A 1 212 ? -32.804 -7.176 38.281 1.00 93.25 212 LEU A N 1
ATOM 1454 C CA . LEU A 1 212 ? -32.434 -6.419 37.082 1.00 93.25 212 LEU A CA 1
ATOM 1455 C C . LEU A 1 212 ? -33.647 -6.084 36.205 1.00 93.25 212 LEU A C 1
ATOM 1457 O O . LEU A 1 212 ? -33.759 -4.955 35.734 1.00 93.25 212 LEU A O 1
ATOM 1461 N N . HIS A 1 213 ? -34.581 -7.023 36.048 1.00 94.25 213 HIS A N 1
ATOM 1462 C CA . HIS A 1 213 ? -35.815 -6.823 35.288 1.00 94.25 213 HIS A CA 1
ATOM 1463 C C . HIS A 1 213 ? -36.686 -5.695 35.862 1.00 94.25 213 HIS A C 1
ATOM 1465 O O . HIS A 1 213 ? -37.315 -4.948 35.114 1.00 94.25 213 HIS A O 1
ATOM 1471 N N . ASN A 1 214 ? -36.691 -5.553 37.192 1.00 92.38 214 ASN A N 1
ATOM 1472 C CA . ASN A 1 214 ? -37.504 -4.578 37.920 1.00 92.38 214 ASN A CA 1
ATOM 1473 C C . ASN A 1 214 ? -36.786 -3.246 38.203 1.00 92.38 214 ASN A C 1
ATOM 1475 O O . ASN A 1 214 ? -37.333 -2.406 38.920 1.00 92.38 214 ASN A O 1
ATOM 1479 N N . LEU A 1 215 ? -35.580 -3.023 37.665 1.00 93.12 215 LEU A N 1
ATOM 1480 C CA . LEU A 1 215 ? -34.933 -1.716 37.766 1.00 93.12 215 LEU A CA 1
ATOM 1481 C C . LEU A 1 215 ? -35.714 -0.666 36.971 1.00 93.12 215 LEU A C 1
ATOM 1483 O O . LEU A 1 215 ? -36.118 -0.883 35.829 1.00 93.12 215 LEU A O 1
ATOM 1487 N N . SER A 1 216 ? -35.879 0.511 37.568 1.00 94.19 216 SER A N 1
ATOM 1488 C CA . SER A 1 216 ? -36.439 1.668 36.872 1.00 94.19 216 SER A CA 1
ATOM 1489 C C . SER A 1 216 ? -35.446 2.254 35.861 1.00 94.19 216 SER A C 1
ATOM 1491 O O . SER A 1 216 ? -34.229 2.096 35.986 1.00 94.19 216 SER A O 1
ATOM 1493 N N . SER A 1 217 ? -35.954 3.006 34.883 1.00 94.56 217 SER A N 1
ATOM 1494 C CA . SER A 1 217 ? -35.125 3.695 33.885 1.00 94.56 217 SER A CA 1
ATOM 1495 C C . SER A 1 217 ? -34.088 4.631 34.518 1.00 94.56 217 SER A C 1
ATOM 1497 O O . SER A 1 217 ? -32.930 4.651 34.102 1.00 94.56 217 SER A O 1
ATOM 1499 N N . SER A 1 218 ? -34.456 5.352 35.582 1.00 94.31 218 SER A N 1
ATOM 1500 C CA . SER A 1 218 ? -33.531 6.234 36.302 1.00 94.31 218 SER A CA 1
ATOM 1501 C C . SER A 1 218 ? -32.397 5.449 36.970 1.00 94.31 218 SER A C 1
ATOM 1503 O O . SER A 1 218 ? -31.244 5.878 36.926 1.00 94.31 218 SER A O 1
ATOM 1505 N N . GLN A 1 219 ? -32.683 4.270 37.526 1.00 96.25 219 GLN A N 1
ATOM 1506 C CA . GLN A 1 219 ? -31.674 3.400 38.131 1.00 96.25 219 GLN A CA 1
ATOM 1507 C C . GLN A 1 219 ? -30.723 2.809 37.093 1.00 96.25 219 GLN A C 1
ATOM 1509 O O . GLN A 1 219 ? -29.513 2.813 37.320 1.00 96.25 219 GLN A O 1
ATOM 1514 N N . VAL A 1 220 ? -31.242 2.365 35.944 1.00 95.88 220 VAL A N 1
ATOM 1515 C CA . VAL A 1 220 ? -30.411 1.881 34.831 1.00 95.88 220 VAL A CA 1
ATOM 1516 C C . VAL A 1 220 ? -29.502 2.998 34.311 1.00 95.88 220 VAL A C 1
ATOM 1518 O O . VAL A 1 220 ? -28.300 2.786 34.155 1.00 95.88 220 VAL A O 1
ATOM 1521 N N . SER A 1 221 ? -30.027 4.219 34.162 1.00 94.38 221 SER A N 1
ATOM 1522 C CA . SER A 1 221 ? -29.230 5.390 33.761 1.00 94.38 221 SER A CA 1
ATOM 1523 C C . SER A 1 221 ? -28.175 5.812 34.801 1.00 94.38 221 SER A C 1
ATOM 1525 O O . SER A 1 221 ? -27.237 6.539 34.477 1.00 94.38 221 SER A O 1
ATOM 1527 N N . GLY A 1 222 ? -28.301 5.343 36.049 1.00 95.00 222 GLY A N 1
ATOM 1528 C CA . GLY A 1 222 ? -27.317 5.538 37.115 1.00 95.00 222 GLY A CA 1
ATOM 1529 C C . GLY A 1 222 ? -26.152 4.544 37.083 1.00 95.00 222 GLY A C 1
ATOM 1530 O O . GLY A 1 222 ? -25.154 4.761 37.772 1.00 95.00 222 GLY A O 1
ATOM 1531 N N . LEU A 1 223 ? -26.243 3.462 36.297 1.00 96.75 223 LEU A N 1
ATOM 1532 C CA . LEU A 1 223 ? -25.180 2.460 36.203 1.00 96.75 223 LEU A CA 1
ATOM 1533 C C . LEU A 1 223 ? -23.951 3.006 35.470 1.00 96.75 223 LEU A C 1
ATOM 1535 O O . LEU A 1 223 ? -24.041 3.731 34.485 1.00 96.75 223 LEU A O 1
ATOM 1539 N N . THR A 1 224 ? -22.770 2.609 35.920 1.00 97.56 224 THR A N 1
ATOM 1540 C CA . THR A 1 224 ? -21.485 2.974 35.318 1.00 97.56 224 THR A CA 1
ATOM 1541 C C . THR A 1 224 ? -21.068 1.982 34.232 1.00 97.56 224 THR A C 1
ATOM 1543 O O . THR A 1 224 ? -21.463 0.815 34.241 1.00 97.56 224 THR A O 1
ATOM 1546 N N . THR A 1 225 ? -20.153 2.396 33.350 1.00 97.12 225 THR A N 1
ATOM 1547 C CA . THR A 1 225 ? -19.519 1.513 32.345 1.00 97.12 225 THR A CA 1
ATOM 1548 C C . THR A 1 225 ? -18.978 0.207 32.941 1.00 97.12 225 THR A C 1
ATOM 1550 O O . THR A 1 225 ? -19.130 -0.858 32.347 1.00 97.12 225 THR A O 1
ATOM 1553 N N . ARG A 1 226 ? -18.350 0.273 34.125 1.00 97.81 226 ARG A N 1
ATOM 1554 C CA . ARG A 1 226 ? -17.758 -0.892 34.803 1.00 97.81 226 ARG A CA 1
ATOM 1555 C C . ARG A 1 226 ? -18.817 -1.853 35.326 1.00 97.81 226 ARG A C 1
ATOM 1557 O O . ARG A 1 226 ? -18.615 -3.061 35.257 1.00 97.81 226 ARG A O 1
ATOM 1564 N N . GLN A 1 227 ? -19.919 -1.325 35.844 1.00 97.88 227 GLN A N 1
ATOM 1565 C CA . GLN A 1 227 ? -21.041 -2.139 36.304 1.00 97.88 227 GLN A CA 1
ATOM 1566 C C . GLN A 1 227 ? -21.736 -2.817 35.126 1.00 97.88 227 GLN A C 1
ATOM 1568 O O . GLN A 1 227 ? -21.949 -4.024 35.183 1.00 97.88 227 GLN A O 1
ATOM 1573 N N . MET A 1 228 ? -21.976 -2.083 34.033 1.00 97.56 228 MET A N 1
ATOM 1574 C CA . MET A 1 228 ? -22.512 -2.660 32.798 1.00 97.56 228 MET A CA 1
ATOM 1575 C C . MET A 1 228 ? -21.636 -3.806 32.303 1.00 97.56 228 MET A C 1
ATOM 1577 O O . MET A 1 228 ? -22.141 -4.900 32.092 1.00 97.56 228 MET A O 1
ATOM 1581 N N . SER A 1 229 ? -20.315 -3.620 32.234 1.00 97.31 229 SER A N 1
ATOM 1582 C CA . SER A 1 229 ? -19.395 -4.676 31.788 1.00 97.31 229 SER A CA 1
ATOM 1583 C C . SER A 1 229 ? -19.321 -5.904 32.707 1.00 97.31 229 SER A C 1
ATOM 1585 O O . SER A 1 229 ? -18.795 -6.935 32.298 1.00 97.31 229 SER A O 1
ATOM 1587 N N . ALA A 1 230 ? -19.796 -5.792 33.952 1.00 97.44 230 ALA A N 1
ATOM 1588 C CA . ALA A 1 230 ? -19.766 -6.874 34.933 1.00 97.44 230 ALA A CA 1
ATOM 1589 C C . ALA A 1 230 ? -21.041 -7.725 34.945 1.00 97.44 230 ALA A C 1
ATOM 1591 O O . ALA A 1 230 ? -21.019 -8.815 35.514 1.00 97.44 230 ALA A O 1
ATOM 1592 N N . LEU A 1 231 ? -22.127 -7.258 34.318 1.00 97.38 231 LEU A N 1
ATOM 1593 C CA . LEU A 1 231 ? -23.309 -8.084 34.096 1.00 97.38 231 LEU A CA 1
ATOM 1594 C C . LEU A 1 231 ? -22.938 -9.270 33.199 1.00 97.38 231 LEU A C 1
ATOM 1596 O O . LEU A 1 231 ? -22.289 -9.119 32.164 1.00 97.38 231 LEU A O 1
ATOM 1600 N N . THR A 1 232 ? -23.383 -10.464 33.558 1.00 97.44 232 THR A N 1
ATOM 1601 C CA . THR A 1 232 ? -23.333 -11.608 32.640 1.00 97.44 232 THR A CA 1
ATOM 1602 C C . THR A 1 232 ? -24.273 -11.379 31.447 1.00 97.44 232 THR A C 1
ATOM 1604 O O . THR A 1 232 ? -25.195 -10.566 31.551 1.00 97.44 232 THR A O 1
ATOM 1607 N N . PRO A 1 233 ? -24.103 -12.093 30.318 1.00 97.44 233 PRO A N 1
ATOM 1608 C CA . PRO A 1 233 ? -25.038 -12.000 29.195 1.00 97.44 233 PRO A CA 1
ATOM 1609 C C . PRO A 1 233 ? -26.490 -12.260 29.612 1.00 97.44 233 PRO A C 1
ATOM 1611 O O . PRO A 1 233 ? -27.360 -11.475 29.271 1.00 97.44 233 PRO A O 1
ATOM 1614 N N . THR A 1 234 ? -26.741 -13.274 30.447 1.00 97.88 234 THR A N 1
ATOM 1615 C CA . THR A 1 234 ? -28.083 -13.588 30.973 1.00 97.88 234 THR A CA 1
ATOM 1616 C C . THR A 1 234 ? -28.655 -12.481 31.861 1.00 97.88 234 THR A C 1
ATOM 1618 O O . THR A 1 234 ? -29.850 -12.220 31.836 1.00 97.88 234 THR A O 1
ATOM 1621 N N . GLN A 1 235 ? -27.817 -11.817 32.659 1.00 97.62 235 GLN A N 1
ATOM 1622 C CA . GLN A 1 235 ? -28.245 -10.683 33.483 1.00 97.62 235 GLN A CA 1
ATOM 1623 C C . GLN A 1 235 ? -28.568 -9.447 32.643 1.00 97.62 235 GLN A C 1
ATOM 1625 O O . GLN A 1 235 ? -29.533 -8.750 32.936 1.00 97.62 235 GLN A O 1
ATOM 1630 N N . PHE A 1 236 ? -27.765 -9.173 31.615 1.00 97.75 236 PHE A N 1
ATOM 1631 C CA . PHE A 1 236 ? -28.020 -8.071 30.695 1.00 97.75 236 PHE A CA 1
ATOM 1632 C C . PHE A 1 236 ? -29.306 -8.304 29.886 1.00 97.75 236 PHE A C 1
ATOM 1634 O O . PHE A 1 236 ? -30.134 -7.405 29.805 1.00 97.75 236 PHE A O 1
ATOM 1641 N N . ASP A 1 237 ? -29.511 -9.526 29.389 1.00 96.88 237 ASP A N 1
ATOM 1642 C CA . ASP A 1 237 ? -30.712 -9.951 28.651 1.00 96.88 237 ASP A CA 1
ATOM 1643 C C . ASP A 1 237 ? -31.996 -9.925 29.505 1.00 96.88 237 ASP A C 1
ATOM 1645 O O . ASP A 1 237 ? -33.100 -9.792 28.991 1.00 96.88 237 ASP A O 1
ATOM 1649 N N . ALA A 1 238 ? -31.866 -10.007 30.834 1.00 96.25 238 ALA A N 1
ATOM 1650 C CA . ALA A 1 238 ? -32.998 -9.910 31.754 1.00 96.25 238 ALA A CA 1
ATOM 1651 C C . ALA A 1 238 ? -33.498 -8.473 31.992 1.00 96.25 238 ALA A C 1
ATOM 1653 O O . ALA A 1 238 ? -34.560 -8.297 32.603 1.00 96.25 238 ALA A O 1
ATOM 1654 N N . LEU A 1 239 ? -32.756 -7.446 31.553 1.00 95.94 239 LEU A N 1
ATOM 1655 C CA . LEU A 1 239 ? -33.220 -6.060 31.633 1.00 95.94 239 LEU A CA 1
ATOM 1656 C C . LEU A 1 239 ? -34.546 -5.917 30.878 1.00 95.94 239 LEU A C 1
ATOM 1658 O O . LEU A 1 239 ? -34.719 -6.428 29.776 1.00 95.94 239 LEU A O 1
ATOM 1662 N N . SER A 1 240 ? -35.503 -5.206 31.473 1.00 94.94 240 SER A N 1
ATOM 1663 C CA . SER A 1 240 ? -36.765 -4.922 30.789 1.00 94.94 240 SER A CA 1
ATOM 1664 C C . SER A 1 240 ? -36.535 -4.038 29.559 1.00 94.94 240 SER A C 1
ATOM 1666 O O . SER A 1 240 ? -35.553 -3.296 29.489 1.00 94.94 240 SER A O 1
ATOM 1668 N N . SER A 1 241 ? -37.479 -4.033 28.613 1.00 92.12 241 SER A N 1
ATOM 1669 C CA . SER A 1 241 ? -37.402 -3.143 27.446 1.00 92.12 241 SER A CA 1
ATOM 1670 C C . SER A 1 241 ? -37.277 -1.671 27.857 1.00 92.12 241 SER A C 1
ATOM 1672 O O . SER A 1 241 ? -36.497 -0.937 27.263 1.00 92.12 241 SER A O 1
ATOM 1674 N N . ALA A 1 242 ? -37.967 -1.254 28.927 1.00 92.88 242 ALA A N 1
ATOM 1675 C CA . ALA A 1 242 ? -37.826 0.089 29.493 1.00 92.88 242 ALA A CA 1
ATOM 1676 C C . ALA A 1 242 ? -36.402 0.354 30.017 1.00 92.88 242 ALA A C 1
ATOM 1678 O O . ALA A 1 242 ? -35.869 1.447 29.827 1.00 92.88 242 ALA A O 1
ATOM 1679 N N . GLY A 1 243 ? -35.775 -0.648 30.642 1.00 95.25 243 GLY A N 1
ATOM 1680 C CA . GLY A 1 243 ? -34.381 -0.591 31.074 1.00 95.25 243 GLY A CA 1
ATOM 1681 C C . GLY A 1 243 ? -33.411 -0.452 29.902 1.00 95.25 243 GLY A C 1
ATOM 1682 O O . GLY A 1 243 ? -32.549 0.421 29.936 1.00 95.25 243 GLY A O 1
ATOM 1683 N N . LEU A 1 244 ? -33.587 -1.239 28.837 1.00 94.62 244 LEU A N 1
ATOM 1684 C CA . LEU A 1 244 ? -32.762 -1.136 27.629 1.00 94.62 244 LEU A CA 1
ATOM 1685 C C . LEU A 1 244 ? -32.894 0.240 26.958 1.00 94.62 244 LEU A C 1
ATOM 1687 O O . LEU A 1 244 ? -31.877 0.842 26.631 1.00 94.62 244 LEU A O 1
ATOM 1691 N N . THR A 1 245 ? -34.109 0.793 26.850 1.00 93.62 245 THR A N 1
ATOM 1692 C CA . THR A 1 245 ? -34.320 2.157 26.317 1.00 93.62 245 THR A CA 1
ATOM 1693 C C . THR A 1 245 ? -33.795 3.274 27.223 1.00 93.62 245 THR A C 1
ATOM 1695 O O . THR A 1 245 ? -33.703 4.420 26.799 1.00 93.62 245 THR A O 1
ATOM 1698 N N . ALA A 1 246 ? -33.483 2.971 28.486 1.00 95.88 246 ALA A N 1
ATOM 1699 C CA . ALA A 1 246 ? -32.933 3.933 29.438 1.00 95.88 246 ALA A CA 1
ATOM 1700 C C . ALA A 1 246 ? -31.396 3.963 29.449 1.00 95.88 246 ALA A C 1
ATOM 1702 O O . ALA A 1 246 ? -30.804 4.756 30.189 1.00 95.88 246 ALA A O 1
ATOM 1703 N N . LEU A 1 247 ? -30.743 3.090 28.676 1.00 97.25 247 LEU A N 1
ATOM 1704 C CA . LEU A 1 247 ? -29.296 3.100 28.519 1.00 97.25 247 LEU A CA 1
ATOM 1705 C C . LEU A 1 247 ? -28.871 4.370 27.781 1.00 97.25 247 LEU A C 1
ATOM 1707 O O . LEU A 1 247 ? -29.290 4.609 26.659 1.00 97.25 247 LEU A O 1
ATOM 1711 N N . GLY A 1 248 ? -27.988 5.155 28.391 1.00 97.19 248 GLY A N 1
ATOM 1712 C CA . GLY A 1 248 ? -27.305 6.248 27.713 1.00 97.19 248 GLY A CA 1
ATOM 1713 C C . GLY A 1 248 ? -25.959 5.811 27.140 1.00 97.19 248 GLY A C 1
ATOM 1714 O O . GLY A 1 248 ? -25.465 4.701 27.369 1.00 97.19 248 GLY A O 1
ATOM 1715 N N . THR A 1 249 ? -25.289 6.738 26.460 1.00 97.62 249 THR A N 1
ATOM 1716 C CA . THR A 1 249 ? -23.970 6.511 25.841 1.00 97.62 249 THR A CA 1
ATOM 1717 C C . THR A 1 249 ? -22.921 5.974 26.820 1.00 97.62 249 THR A C 1
ATOM 1719 O O . THR A 1 249 ? -22.094 5.141 26.446 1.00 97.62 249 THR A O 1
ATOM 1722 N N . GLN A 1 250 ? -22.965 6.383 28.095 1.00 96.38 250 GLN A N 1
ATOM 1723 C CA . GLN A 1 250 ? -22.076 5.847 29.129 1.00 96.38 250 GLN A CA 1
ATOM 1724 C C . GLN A 1 250 ? -22.317 4.358 29.383 1.00 96.38 250 GLN A C 1
ATOM 1726 O O . GLN A 1 250 ? -21.355 3.595 29.448 1.00 96.38 250 GLN A O 1
ATOM 1731 N N . GLN A 1 251 ? -23.567 3.919 29.520 1.00 98.06 251 GLN A N 1
ATOM 1732 C CA . GLN A 1 251 ? -23.865 2.509 29.759 1.00 98.06 251 GLN A CA 1
ATOM 1733 C C . GLN A 1 251 ? -23.550 1.662 28.524 1.00 98.06 251 GLN A C 1
ATOM 1735 O O . GLN A 1 251 ? -22.894 0.625 28.647 1.00 98.06 251 GLN A O 1
ATOM 1740 N N . VAL A 1 252 ? -23.924 2.144 27.335 1.00 98.12 252 VAL A N 1
ATOM 1741 C CA . VAL A 1 252 ? -23.664 1.460 26.060 1.00 98.12 252 VAL A CA 1
ATOM 1742 C C . VAL A 1 252 ? -22.160 1.300 25.796 1.00 98.12 252 VAL A C 1
ATOM 1744 O O . VAL A 1 252 ? -21.701 0.234 25.383 1.00 98.12 252 VAL A O 1
ATOM 1747 N N . ALA A 1 253 ? -21.342 2.294 26.157 1.00 97.69 253 ALA A N 1
ATOM 1748 C CA . ALA A 1 253 ? -19.881 2.195 26.090 1.00 97.69 253 ALA A CA 1
ATOM 1749 C C . ALA A 1 253 ? -19.271 1.163 27.067 1.00 97.69 253 ALA A C 1
ATOM 1751 O O . ALA A 1 253 ? -18.067 0.875 26.994 1.00 97.69 253 ALA A O 1
ATOM 1752 N N . GLY A 1 254 ? -20.059 0.645 28.014 1.00 97.19 254 GLY A N 1
ATOM 1753 C CA . GLY A 1 254 ? -19.696 -0.436 28.930 1.00 97.19 254 GLY A CA 1
ATOM 1754 C C . GLY A 1 254 ? -20.009 -1.841 28.409 1.00 97.19 254 GLY A C 1
ATOM 1755 O O . GLY A 1 254 ? -19.560 -2.804 29.028 1.00 97.19 254 GLY A O 1
ATOM 1756 N N . LEU A 1 255 ? -20.736 -1.975 27.294 1.00 98.06 255 LEU A N 1
ATOM 1757 C CA . LEU A 1 255 ? -21.121 -3.281 26.760 1.00 98.06 255 LEU A CA 1
ATOM 1758 C C . LEU A 1 255 ? -19.909 -4.110 26.325 1.00 98.06 255 LEU A C 1
ATOM 1760 O O . LEU A 1 255 ? -18.929 -3.616 25.759 1.00 98.06 255 LEU A O 1
ATOM 1764 N N . THR A 1 256 ? -20.004 -5.410 26.573 1.00 97.94 256 THR A N 1
ATOM 1765 C CA . THR A 1 256 ? -19.064 -6.430 26.103 1.00 97.94 256 THR A CA 1
ATOM 1766 C C . THR A 1 256 ? -19.597 -7.113 24.842 1.00 97.94 256 THR A C 1
ATOM 1768 O O . THR A 1 256 ? -20.783 -7.030 24.536 1.00 97.94 256 THR A O 1
ATOM 1771 N N . ALA A 1 257 ? -18.740 -7.847 24.123 1.00 98.00 257 ALA A N 1
ATOM 1772 C CA . ALA A 1 257 ? -19.168 -8.642 22.966 1.00 98.00 257 ALA A CA 1
ATOM 1773 C C . ALA A 1 257 ? -20.256 -9.664 23.327 1.00 98.00 257 ALA A C 1
ATOM 1775 O O . ALA A 1 257 ? -21.208 -9.840 22.579 1.00 98.00 257 ALA A O 1
ATOM 1776 N N . ALA A 1 258 ? -20.133 -10.312 24.488 1.00 98.19 258 ALA A N 1
ATOM 1777 C CA . ALA A 1 258 ? -21.075 -11.342 24.911 1.00 98.19 258 ALA A CA 1
ATOM 1778 C C . ALA A 1 258 ? -22.460 -10.768 25.258 1.00 98.19 258 ALA A C 1
ATOM 1780 O O . ALA A 1 258 ? -23.459 -11.435 25.035 1.00 98.19 258 ALA A O 1
ATOM 1781 N N . GLN A 1 259 ? -22.521 -9.533 25.765 1.00 98.31 259 GLN A N 1
ATOM 1782 C CA . GLN A 1 259 ? -23.784 -8.822 25.996 1.00 98.31 259 GLN A CA 1
ATOM 1783 C C . GLN A 1 259 ? -24.367 -8.283 24.689 1.00 98.31 259 GLN A C 1
ATOM 1785 O O . GLN A 1 259 ? -25.548 -8.440 24.427 1.00 98.31 259 GLN A O 1
ATOM 1790 N N . ALA A 1 260 ? -23.533 -7.707 23.820 1.00 97.94 260 ALA A N 1
ATOM 1791 C CA . ALA A 1 260 ? -23.979 -7.238 22.510 1.00 97.94 260 ALA A CA 1
ATOM 1792 C C . ALA A 1 260 ? -24.525 -8.374 21.623 1.00 97.94 260 ALA A C 1
ATOM 1794 O O . ALA A 1 260 ? -25.340 -8.122 20.743 1.00 97.94 260 ALA A O 1
ATOM 1795 N N . ALA A 1 261 ? -24.104 -9.619 21.868 1.00 98.06 261 ALA A N 1
ATOM 1796 C CA . ALA A 1 261 ? -24.630 -10.803 21.196 1.00 98.06 261 ALA A CA 1
ATOM 1797 C C . ALA A 1 261 ? -26.077 -11.153 21.574 1.00 98.06 261 ALA A C 1
ATOM 1799 O O . ALA A 1 261 ? -26.722 -11.869 20.809 1.00 98.06 261 ALA A O 1
ATOM 1800 N N . THR A 1 262 ? -26.583 -10.670 22.715 1.00 97.19 262 THR A N 1
ATOM 1801 C CA . THR A 1 262 ? -27.981 -10.890 23.122 1.00 97.19 262 THR A CA 1
ATOM 1802 C C . THR A 1 262 ? -28.926 -9.848 22.524 1.00 97.19 262 THR A C 1
ATOM 1804 O O . THR A 1 262 ? -30.112 -10.119 22.394 1.00 97.19 262 THR A O 1
ATOM 1807 N N . LEU A 1 263 ? -28.404 -8.694 22.083 1.00 97.62 263 LEU A N 1
ATOM 1808 C CA . LEU A 1 263 ? -29.210 -7.631 21.485 1.00 97.62 263 LEU A CA 1
ATOM 1809 C C . LEU A 1 263 ? -29.848 -8.073 20.163 1.00 97.62 263 LEU A C 1
ATOM 1811 O O . LEU A 1 263 ? -29.183 -8.526 19.224 1.00 97.62 263 LEU A O 1
ATOM 1815 N N . THR A 1 264 ? -31.153 -7.858 20.071 1.00 97.31 264 THR A N 1
ATOM 1816 C CA . THR A 1 264 ? -31.957 -8.035 18.865 1.00 97.31 264 THR A CA 1
ATOM 1817 C C . THR A 1 264 ? -31.918 -6.791 17.973 1.00 97.31 264 THR A C 1
ATOM 1819 O O . THR A 1 264 ? -31.544 -5.694 18.392 1.00 97.31 264 THR A O 1
ATOM 1822 N N . ALA A 1 265 ? -32.369 -6.933 16.722 1.00 97.62 265 ALA A N 1
ATOM 1823 C CA . ALA A 1 265 ? -32.547 -5.790 15.825 1.00 97.62 265 ALA A CA 1
ATOM 1824 C C . ALA A 1 265 ? -33.512 -4.739 16.403 1.00 97.62 265 ALA A C 1
ATOM 1826 O O . ALA A 1 265 ? -33.267 -3.544 16.274 1.00 97.62 265 ALA A O 1
ATOM 1827 N N . ALA A 1 266 ? -34.600 -5.172 17.050 1.00 97.31 266 ALA A N 1
ATOM 1828 C CA . ALA A 1 266 ? -35.598 -4.268 17.619 1.00 97.31 266 ALA A CA 1
ATOM 1829 C C . ALA A 1 266 ? -35.022 -3.422 18.764 1.00 97.31 266 ALA A C 1
ATOM 1831 O O . ALA A 1 266 ? -35.298 -2.228 18.838 1.00 97.31 266 ALA A O 1
ATOM 1832 N N . GLU A 1 267 ? -34.185 -4.018 19.614 1.00 97.62 267 GLU A N 1
ATOM 1833 C CA . GLU A 1 267 ? -33.526 -3.307 20.714 1.00 97.62 267 GLU A CA 1
ATOM 1834 C C . GLU A 1 267 ? -32.462 -2.340 20.199 1.00 97.62 267 GLU A C 1
ATOM 1836 O O . GLU A 1 267 ? -32.449 -1.186 20.617 1.00 97.62 267 GLU A O 1
ATOM 1841 N N . LEU A 1 268 ? -31.635 -2.746 19.228 1.00 97.62 268 LEU A N 1
ATOM 1842 C CA . LEU A 1 268 ? -30.699 -1.819 18.579 1.00 97.62 268 LEU A CA 1
ATOM 1843 C C . LEU A 1 268 ? -31.430 -0.654 17.900 1.00 97.62 268 LEU A C 1
ATOM 1845 O O . LEU A 1 268 ? -30.973 0.480 17.972 1.00 97.62 268 LEU A O 1
ATOM 1849 N N . ASN A 1 269 ? -32.588 -0.910 17.289 1.00 97.81 269 ASN A N 1
ATOM 1850 C CA . ASN A 1 269 ? -33.412 0.129 16.670 1.00 97.81 269 ASN A CA 1
ATOM 1851 C C . ASN A 1 269 ? -34.096 1.061 17.683 1.00 97.81 269 ASN A C 1
ATOM 1853 O O . ASN A 1 269 ? -34.634 2.089 17.277 1.00 97.81 269 ASN A O 1
ATOM 1857 N N . SER A 1 270 ? -34.086 0.718 18.975 1.00 96.50 270 SER A N 1
ATOM 1858 C CA . SER A 1 270 ? -34.553 1.603 20.047 1.00 96.50 270 SER A CA 1
ATOM 1859 C C . SER A 1 270 ? -33.482 2.589 20.525 1.00 96.50 270 SER A C 1
ATOM 1861 O O . SER A 1 270 ? -33.820 3.553 21.208 1.00 96.50 270 SER A O 1
ATOM 1863 N N . PHE A 1 271 ? -32.214 2.371 20.154 1.00 97.06 271 PHE A N 1
ATOM 1864 C CA . PHE A 1 271 ? -31.107 3.252 20.519 1.00 97.06 271 PHE A CA 1
ATOM 1865 C C . PHE A 1 271 ? -31.070 4.508 19.644 1.00 97.06 271 PHE A C 1
ATOM 1867 O O . PHE A 1 271 ? -31.406 4.498 18.457 1.00 97.06 271 PHE A O 1
ATOM 1874 N N . SER A 1 272 ? -30.590 5.600 20.232 1.00 97.38 272 SER A N 1
ATOM 1875 C CA . SER A 1 272 ? -30.239 6.820 19.515 1.00 97.38 272 SER A CA 1
ATOM 1876 C C . SER A 1 272 ? -28.982 6.634 18.655 1.00 97.38 272 SER A C 1
ATOM 1878 O O . SER A 1 272 ? -28.184 5.714 18.849 1.00 97.38 272 SER A O 1
ATOM 1880 N N . ALA A 1 273 ? -28.758 7.550 17.708 1.00 97.56 273 ALA A N 1
ATOM 1881 C CA . ALA A 1 273 ? -27.530 7.569 16.910 1.00 97.56 273 ALA A CA 1
ATOM 1882 C C . ALA A 1 273 ? -26.266 7.661 17.793 1.00 97.56 273 ALA A C 1
ATOM 1884 O O . ALA A 1 273 ? -25.284 6.962 17.541 1.00 97.56 273 ALA A O 1
ATOM 1885 N N . ASP A 1 274 ? -26.310 8.459 18.863 1.00 98.25 274 ASP A N 1
ATOM 1886 C CA . ASP A 1 274 ? -25.187 8.615 19.791 1.00 98.25 274 ASP A CA 1
ATOM 1887 C C . ASP A 1 274 ? -24.914 7.329 20.588 1.00 98.25 274 ASP A C 1
ATOM 1889 O O . ASP A 1 274 ? -23.759 6.986 20.844 1.00 98.25 274 ASP A O 1
ATOM 1893 N N . GLU A 1 275 ? -25.956 6.580 20.955 1.00 98.50 275 GLU A N 1
ATOM 1894 C CA . GLU A 1 275 ? -25.819 5.272 21.603 1.00 98.50 275 GLU A CA 1
ATOM 1895 C C . GLU A 1 275 ? -25.241 4.225 20.650 1.00 98.50 275 GLU A C 1
ATOM 1897 O O . GLU A 1 275 ? -24.302 3.523 21.029 1.00 98.50 275 GLU A O 1
ATOM 1902 N N . ILE A 1 276 ? -25.711 4.161 19.398 1.00 98.25 276 ILE A N 1
ATOM 1903 C CA . ILE A 1 276 ? -25.105 3.296 18.375 1.00 98.25 276 ILE A CA 1
ATOM 1904 C C . ILE A 1 276 ? -23.620 3.630 18.213 1.00 98.25 276 ILE A C 1
ATOM 1906 O O . ILE A 1 276 ? -22.789 2.722 18.250 1.00 98.25 276 ILE A O 1
ATOM 1910 N N . ALA A 1 277 ? -23.257 4.913 18.127 1.00 98.19 277 ALA A N 1
ATOM 1911 C CA . ALA A 1 277 ? -21.864 5.353 18.046 1.00 98.19 277 ALA A CA 1
ATOM 1912 C C . ALA A 1 277 ? -21.045 5.019 19.312 1.00 98.19 277 ALA A C 1
ATOM 1914 O O . ALA A 1 277 ? -19.831 4.808 19.231 1.00 98.19 277 ALA A O 1
ATOM 1915 N N . ALA A 1 278 ? -21.689 4.931 20.482 1.00 98.25 278 ALA A N 1
ATOM 1916 C CA . ALA A 1 278 ? -21.047 4.606 21.754 1.00 98.25 278 ALA A CA 1
ATOM 1917 C C . ALA A 1 278 ? -20.696 3.113 21.918 1.00 98.25 278 ALA A C 1
ATOM 1919 O O . ALA A 1 278 ? -19.861 2.782 22.769 1.00 98.25 278 ALA A O 1
ATOM 1920 N N . ILE A 1 279 ? -21.271 2.205 21.114 1.00 98.06 279 ILE A N 1
ATOM 1921 C CA . ILE A 1 279 ? -20.930 0.772 21.150 1.00 98.06 279 ILE A CA 1
ATOM 1922 C C . ILE A 1 279 ? -19.448 0.602 20.801 1.00 98.06 279 ILE A C 1
ATOM 1924 O O . ILE A 1 279 ? -19.012 0.790 19.667 1.00 98.06 279 ILE A O 1
ATOM 1928 N N . LYS A 1 280 ? -18.615 0.203 21.760 1.00 96.50 280 LYS A N 1
ATOM 1929 C CA . LYS A 1 280 ? -17.178 0.089 21.486 1.00 96.50 280 LYS A CA 1
ATOM 1930 C C . LYS A 1 280 ? -16.882 -0.998 20.453 1.00 96.50 280 LYS A C 1
ATOM 1932 O O . LYS A 1 280 ? -17.543 -2.032 20.397 1.00 96.50 280 LYS A O 1
ATOM 1937 N N . LYS A 1 281 ? -15.801 -0.807 19.690 1.00 94.75 281 LYS A N 1
ATOM 1938 C CA . LYS A 1 281 ? -15.358 -1.731 18.627 1.00 94.75 281 LYS A CA 1
ATOM 1939 C C . LYS A 1 281 ? -15.254 -3.203 19.059 1.00 94.75 281 LYS A C 1
ATOM 1941 O O . LYS A 1 281 ? -15.460 -4.095 18.249 1.00 94.75 281 LYS A O 1
ATOM 1946 N N . ASN A 1 282 ? -14.929 -3.469 20.326 1.00 92.38 282 ASN A N 1
ATOM 1947 C CA . ASN A 1 282 ? -14.843 -4.824 20.873 1.00 92.38 282 ASN A CA 1
ATOM 1948 C C . ASN A 1 282 ? -16.220 -5.464 21.100 1.00 92.38 282 ASN A C 1
ATOM 1950 O O . ASN A 1 282 ? -16.307 -6.682 21.064 1.00 92.38 282 ASN A O 1
ATOM 1954 N N . ALA A 1 283 ? -17.271 -4.673 21.328 1.00 97.81 283 ALA A N 1
ATOM 1955 C CA . ALA A 1 283 ? -18.639 -5.163 21.456 1.00 97.81 283 ALA A CA 1
ATOM 1956 C C . ALA A 1 283 ? -19.287 -5.431 20.088 1.00 97.81 283 ALA A C 1
ATOM 1958 O O . ALA A 1 283 ? -20.016 -6.407 19.946 1.00 97.81 283 ALA A O 1
ATOM 1959 N N . VAL A 1 284 ? -18.951 -4.632 19.065 1.00 97.19 284 VAL A N 1
ATOM 1960 C CA . VAL A 1 284 ? -19.485 -4.768 17.694 1.00 97.19 284 VAL A CA 1
ATOM 1961 C C . VAL A 1 284 ? -19.330 -6.182 17.138 1.00 97.19 284 VAL A C 1
ATOM 1963 O O . VAL A 1 284 ? -20.271 -6.710 16.558 1.00 97.19 284 VAL A O 1
ATOM 1966 N N . ALA A 1 285 ? -18.181 -6.828 17.352 1.00 94.19 285 ALA A N 1
ATOM 1967 C CA . ALA A 1 285 ? -17.930 -8.187 16.863 1.00 94.19 285 ALA A CA 1
ATOM 1968 C C . ALA A 1 285 ? -18.873 -9.250 17.465 1.00 94.19 285 ALA A C 1
ATOM 1970 O O . ALA A 1 285 ? -18.983 -10.342 16.915 1.00 94.19 285 ALA A O 1
ATOM 1971 N N . GLY A 1 286 ? -19.533 -8.943 18.588 1.00 96.88 286 GLY A N 1
ATOM 1972 C CA . GLY A 1 286 ? -20.528 -9.809 19.214 1.00 96.88 286 GLY A CA 1
ATOM 1973 C C . GLY A 1 286 ? -21.937 -9.662 18.643 1.00 96.88 286 GLY A C 1
ATOM 1974 O O . GLY A 1 286 ? -22.715 -10.600 18.761 1.00 96.88 286 GLY A O 1
ATOM 1975 N N . ILE A 1 287 ? -22.271 -8.534 18.000 1.00 98.12 287 ILE A N 1
ATOM 1976 C CA . ILE A 1 287 ? -23.623 -8.289 17.475 1.00 98.12 287 ILE A CA 1
ATOM 1977 C C . ILE A 1 287 ? -23.966 -9.348 16.422 1.00 98.12 287 ILE A C 1
ATOM 1979 O O . ILE A 1 287 ? -23.216 -9.562 15.466 1.00 98.12 287 ILE A O 1
ATOM 1983 N N . SER A 1 288 ? -25.108 -10.015 16.575 1.00 98.06 288 SER A N 1
ATOM 1984 C CA . SER A 1 288 ? -25.499 -11.081 15.653 1.00 98.06 288 SER A CA 1
ATOM 1985 C C . SER A 1 288 ? -25.721 -10.561 14.225 1.00 98.06 288 SER A C 1
ATOM 1987 O O . SER A 1 288 ? -26.104 -9.412 13.999 1.00 98.06 288 SER A O 1
ATOM 1989 N N . THR A 1 289 ? -25.521 -11.426 13.230 1.00 97.56 289 THR A N 1
ATOM 1990 C CA . THR A 1 289 ? -25.803 -11.100 11.821 1.00 97.56 289 THR A CA 1
ATOM 1991 C C . THR A 1 289 ? -27.271 -10.747 11.596 1.00 97.56 289 THR A C 1
ATOM 1993 O O . THR A 1 289 ? -27.560 -9.858 10.804 1.00 97.56 289 THR A O 1
ATOM 1996 N N . ALA A 1 290 ? -28.193 -11.391 12.320 1.00 98.19 290 ALA A N 1
ATOM 1997 C CA . ALA A 1 290 ? -29.620 -11.082 12.272 1.00 98.19 290 ALA A CA 1
ATOM 1998 C C . ALA A 1 290 ? -29.927 -9.680 12.823 1.00 98.19 290 ALA A C 1
ATOM 2000 O O . ALA A 1 290 ? -30.706 -8.942 12.222 1.00 98.19 290 ALA A O 1
ATOM 2001 N N . ALA A 1 291 ? -29.284 -9.289 13.929 1.00 98.38 291 ALA A N 1
ATOM 2002 C CA . ALA A 1 291 ? -29.430 -7.952 14.493 1.00 98.38 291 ALA A CA 1
ATOM 2003 C C . ALA A 1 291 ? -28.873 -6.871 13.551 1.00 98.38 291 ALA A C 1
ATOM 2005 O O . ALA A 1 291 ? -29.523 -5.851 13.341 1.00 98.38 291 ALA A O 1
ATOM 2006 N N . ILE A 1 292 ? -27.724 -7.128 12.913 1.00 97.62 292 ILE A N 1
ATOM 2007 C CA . ILE A 1 292 ? -27.153 -6.233 11.896 1.00 97.62 292 ILE A CA 1
ATOM 2008 C C . ILE A 1 292 ? -28.065 -6.122 10.672 1.00 97.62 292 ILE A C 1
ATOM 2010 O O . ILE A 1 292 ? -28.355 -5.011 10.242 1.00 97.62 292 ILE A O 1
ATOM 2014 N N . ALA A 1 293 ? -28.561 -7.238 10.134 1.00 97.00 293 ALA A N 1
ATOM 2015 C CA . ALA A 1 293 ? -29.453 -7.235 8.972 1.00 97.00 293 ALA A CA 1
ATOM 2016 C C . ALA A 1 293 ? -30.766 -6.471 9.233 1.00 97.00 293 ALA A C 1
ATOM 2018 O O . ALA A 1 293 ? -31.319 -5.865 8.319 1.00 97.00 293 ALA A O 1
ATOM 2019 N N . GLY A 1 294 ? -31.257 -6.486 10.478 1.00 97.81 294 GLY A N 1
ATOM 2020 C CA . GLY A 1 294 ? -32.471 -5.779 10.896 1.00 97.81 294 GLY A CA 1
ATOM 2021 C C . GLY A 1 294 ? -32.263 -4.340 11.387 1.00 97.81 294 GLY A C 1
ATOM 2022 O O . GLY A 1 294 ? -33.243 -3.697 11.768 1.00 97.81 294 GLY A O 1
ATOM 2023 N N . LEU A 1 295 ? -31.028 -3.826 11.406 1.00 98.00 295 LEU A N 1
ATOM 2024 C CA . LEU A 1 295 ? -30.743 -2.455 11.834 1.00 98.00 295 LEU A CA 1
ATOM 2025 C C . LEU A 1 295 ? -31.374 -1.441 10.864 1.00 98.00 295 LEU A C 1
ATOM 2027 O O . LEU A 1 295 ? -31.200 -1.527 9.648 1.00 98.00 295 LEU A O 1
ATOM 2031 N N . ALA A 1 296 ? -32.087 -0.449 11.382 1.00 97.88 296 ALA A N 1
ATOM 2032 C CA . ALA A 1 296 ? -32.720 0.578 10.569 1.00 97.88 296 ALA A CA 1
ATOM 2033 C C . ALA A 1 296 ? -31.671 1.375 9.775 1.00 97.88 296 ALA A C 1
ATOM 2035 O O . ALA A 1 296 ? -30.635 1.778 10.306 1.00 97.88 296 ALA A O 1
ATOM 2036 N N . THR A 1 297 ? -31.957 1.660 8.503 1.00 96.25 297 THR A N 1
ATOM 2037 C CA . THR A 1 297 ? -31.056 2.423 7.620 1.00 96.25 297 THR A CA 1
ATOM 2038 C C . THR A 1 297 ? -30.768 3.834 8.139 1.00 96.25 297 THR A C 1
ATOM 2040 O O . THR A 1 297 ? -29.706 4.378 7.862 1.00 96.25 297 THR A O 1
ATOM 2043 N N . SER A 1 298 ? -31.655 4.410 8.959 1.00 97.19 298 SER A N 1
ATOM 2044 C CA . SER A 1 298 ? -31.441 5.695 9.637 1.00 97.19 298 SER A CA 1
ATOM 2045 C C . SER A 1 298 ? -30.339 5.666 10.704 1.00 97.19 298 SER A C 1
ATOM 2047 O O . SER A 1 298 ? -29.821 6.723 11.053 1.00 97.19 298 SER A O 1
ATOM 2049 N N . LEU A 1 299 ? -29.969 4.487 11.221 1.00 98.00 299 LEU A N 1
ATOM 2050 C CA . LEU A 1 299 ? -28.922 4.320 12.238 1.00 98.00 299 LEU A CA 1
ATOM 2051 C C . LEU A 1 299 ? -27.566 3.921 11.646 1.00 98.00 299 LEU A C 1
ATOM 2053 O O . LEU A 1 299 ? -26.537 4.099 12.294 1.00 98.00 299 LEU A O 1
ATOM 2057 N N . VAL A 1 300 ? -27.528 3.418 10.411 1.00 96.62 300 VAL A N 1
ATOM 2058 C CA . VAL A 1 300 ? -26.279 3.008 9.750 1.00 96.62 300 VAL A CA 1
ATOM 2059 C C . VAL A 1 300 ? -25.264 4.158 9.627 1.00 96.62 300 VAL A C 1
ATOM 2061 O O . VAL A 1 300 ? -24.089 3.920 9.921 1.00 96.62 300 VAL A O 1
ATOM 2064 N N . PRO A 1 301 ? -25.650 5.411 9.299 1.00 96.44 301 PRO A N 1
ATOM 2065 C CA . PRO A 1 301 ? -24.710 6.535 9.295 1.00 96.44 301 PRO A CA 1
ATOM 2066 C C . PRO A 1 301 ? -24.075 6.836 10.662 1.00 96.44 301 PRO A C 1
ATOM 2068 O O . PRO A 1 301 ? -23.001 7.430 10.711 1.00 96.44 301 PRO A O 1
ATOM 2071 N N . ALA A 1 302 ? -24.705 6.420 11.768 1.00 97.56 302 ALA A N 1
ATOM 2072 C CA . ALA A 1 302 ? -24.180 6.614 13.120 1.00 97.56 302 ALA A CA 1
ATOM 2073 C C . ALA A 1 302 ? -23.068 5.614 13.488 1.00 97.56 302 ALA A C 1
ATOM 2075 O O . ALA A 1 302 ? -22.331 5.830 14.451 1.00 97.56 302 ALA A O 1
ATOM 2076 N N . ILE A 1 303 ? -22.908 4.529 12.719 1.00 97.75 303 ILE A N 1
ATOM 2077 C CA . ILE A 1 303 ? -21.830 3.561 12.930 1.00 97.75 303 ILE A CA 1
ATOM 2078 C C . ILE A 1 303 ? -20.489 4.230 12.599 1.00 97.75 303 ILE A C 1
ATOM 2080 O O . ILE A 1 303 ? -20.165 4.526 11.455 1.00 97.75 303 ILE A O 1
ATOM 2084 N N . THR A 1 304 ? -19.647 4.440 13.593 1.00 98.06 304 THR A N 1
ATOM 2085 C CA . THR A 1 304 ? -18.322 5.034 13.422 1.00 98.06 304 THR A CA 1
ATOM 2086 C C . THR A 1 304 ? -17.415 4.184 12.524 1.00 98.06 304 THR A C 1
ATOM 2088 O O . THR A 1 304 ? -17.524 2.958 12.433 1.00 98.06 304 THR A O 1
ATOM 2091 N N . THR A 1 305 ? -16.417 4.822 11.917 1.00 97.44 305 THR A N 1
ATOM 2092 C CA . THR A 1 305 ? -15.390 4.145 11.105 1.00 97.44 305 THR A CA 1
ATOM 2093 C C . THR A 1 305 ? -14.642 3.053 11.879 1.00 97.44 305 THR A C 1
ATOM 2095 O O . THR A 1 305 ? -14.327 1.999 11.327 1.00 97.44 305 THR A O 1
ATOM 2098 N N . ALA A 1 306 ? -14.415 3.250 13.182 1.00 97.38 306 ALA A N 1
ATOM 2099 C CA . ALA A 1 306 ? -13.788 2.257 14.052 1.00 97.38 306 ALA A CA 1
ATOM 2100 C C . ALA A 1 306 ? -14.663 1.011 14.270 1.00 97.38 306 ALA A C 1
ATOM 2102 O O . ALA A 1 306 ? -14.126 -0.087 14.430 1.00 97.38 306 ALA A O 1
ATOM 2103 N N . GLN A 1 307 ? -15.988 1.173 14.284 1.00 98.31 307 GLN A N 1
ATOM 2104 C CA . GLN A 1 307 ? -16.940 0.067 14.373 1.00 98.31 307 GLN A CA 1
ATOM 2105 C C . GLN A 1 307 ? -17.039 -0.675 13.033 1.00 98.31 307 GLN A C 1
ATOM 2107 O O . GLN A 1 307 ? -16.956 -1.900 13.030 1.00 98.31 307 GLN A O 1
ATOM 2112 N N . ILE A 1 308 ? -17.089 0.038 11.898 1.00 96.88 308 ILE A N 1
ATOM 2113 C CA . ILE A 1 308 ? -17.054 -0.576 10.555 1.00 96.88 308 ILE A CA 1
ATOM 2114 C C . ILE A 1 308 ? -15.792 -1.428 10.362 1.00 96.88 308 ILE A C 1
ATOM 2116 O O . ILE A 1 308 ? -15.873 -2.592 9.970 1.00 96.88 308 ILE A O 1
ATOM 2120 N N . ALA A 1 309 ? -14.621 -0.901 10.728 1.00 96.50 309 ALA A N 1
ATOM 2121 C CA . ALA A 1 309 ? -13.357 -1.638 10.657 1.00 96.50 309 ALA A CA 1
ATOM 2122 C C . ALA A 1 309 ? -13.289 -2.855 11.612 1.00 96.50 309 ALA A C 1
ATOM 2124 O O . ALA A 1 309 ? -12.394 -3.702 11.484 1.00 96.50 309 ALA A O 1
ATOM 2125 N N . ALA A 1 310 ? -14.186 -2.926 12.602 1.00 96.81 310 ALA A N 1
ATOM 2126 C CA . ALA A 1 310 ? -14.291 -4.023 13.562 1.00 96.81 310 ALA A CA 1
ATOM 2127 C C . ALA A 1 310 ? -15.327 -5.088 13.173 1.00 96.81 310 ALA A C 1
ATOM 2129 O O . ALA A 1 310 ? -15.280 -6.180 13.739 1.00 96.81 310 ALA A O 1
ATOM 2130 N N . LEU A 1 311 ? -16.215 -4.806 12.211 1.00 96.94 311 LEU A N 1
ATOM 2131 C CA . LEU A 1 311 ? -17.153 -5.796 11.685 1.00 96.94 311 LEU A CA 1
ATOM 2132 C C . LEU A 1 311 ? -16.402 -7.002 11.116 1.00 96.94 311 LEU A C 1
ATOM 2134 O O . LEU A 1 311 ? -15.414 -6.879 10.392 1.00 96.94 311 LEU A O 1
ATOM 2138 N N . THR A 1 312 ? -16.894 -8.196 11.401 1.00 95.81 312 THR A N 1
ATOM 2139 C CA . THR A 1 312 ? -16.400 -9.411 10.748 1.00 95.81 312 THR A CA 1
ATOM 2140 C C . THR A 1 312 ? -16.913 -9.491 9.307 1.00 95.81 312 THR A C 1
ATOM 2142 O O . THR A 1 312 ? -17.942 -8.905 8.970 1.00 95.81 312 THR A O 1
ATOM 2145 N N . SER A 1 313 ? -16.249 -10.267 8.446 1.00 93.56 313 SER A N 1
ATOM 2146 C CA . SER A 1 313 ? -16.734 -10.515 7.078 1.00 93.56 313 SER A CA 1
ATOM 2147 C C . SER A 1 313 ? -18.141 -11.129 7.052 1.00 93.56 313 SER A C 1
ATOM 2149 O O . SER A 1 313 ? -18.928 -10.831 6.160 1.00 93.56 313 SER A O 1
ATOM 2151 N N . THR A 1 314 ? -18.494 -11.955 8.044 1.00 93.69 314 THR A N 1
ATOM 2152 C CA . THR A 1 314 ? -19.838 -12.543 8.162 1.00 93.69 314 THR A CA 1
ATOM 2153 C C . THR A 1 314 ? -20.890 -11.488 8.502 1.00 93.69 314 THR A C 1
ATOM 2155 O O . THR A 1 314 ? -21.970 -11.492 7.922 1.00 93.69 314 THR A O 1
ATOM 2158 N N . GLN A 1 315 ? -20.572 -10.563 9.410 1.00 96.69 315 GLN A N 1
ATOM 2159 C CA . GLN A 1 315 ? -21.447 -9.438 9.744 1.00 96.69 315 GLN A CA 1
ATOM 2160 C C . GLN A 1 315 ? -21.620 -8.480 8.565 1.00 96.69 315 GLN A C 1
ATOM 2162 O O . GLN A 1 315 ? -22.731 -8.042 8.294 1.00 96.69 315 GLN A O 1
ATOM 2167 N N . LEU A 1 316 ? -20.543 -8.202 7.826 1.00 94.19 316 LEU A N 1
ATOM 2168 C CA . LEU A 1 316 ? -20.598 -7.335 6.652 1.00 94.19 316 LEU A CA 1
ATOM 2169 C C . LEU A 1 316 ? -21.475 -7.929 5.539 1.00 94.19 316 LEU A C 1
ATOM 2171 O O . LEU A 1 316 ? -22.271 -7.212 4.947 1.00 94.19 316 LEU A O 1
ATOM 2175 N N . LYS A 1 317 ? -21.396 -9.248 5.310 1.00 91.62 317 LYS A N 1
ATOM 2176 C CA . LYS A 1 317 ? -22.278 -9.975 4.377 1.00 91.62 317 LYS A CA 1
ATOM 2177 C C . LYS A 1 317 ? -23.751 -9.985 4.790 1.00 91.62 317 LYS A C 1
ATOM 2179 O O . LYS A 1 317 ? -24.601 -10.255 3.951 1.00 91.62 317 LYS A O 1
ATOM 2184 N N . ALA A 1 318 ? -24.048 -9.759 6.069 1.00 93.88 318 ALA A N 1
ATOM 2185 C CA . ALA A 1 318 ? -25.417 -9.708 6.569 1.00 93.88 318 ALA A CA 1
ATOM 2186 C C . ALA A 1 318 ? -26.079 -8.339 6.354 1.00 93.88 318 ALA A C 1
ATOM 2188 O O . ALA A 1 318 ? -27.298 -8.241 6.475 1.00 93.88 318 ALA A O 1
ATOM 2189 N N . LEU A 1 319 ? -25.303 -7.295 6.037 1.00 93.12 319 LEU A N 1
ATOM 2190 C CA . LEU A 1 319 ? -25.867 -5.999 5.679 1.00 93.12 319 LEU A CA 1
ATOM 2191 C C . LEU A 1 319 ? -26.689 -6.114 4.394 1.00 93.12 319 LEU A C 1
ATOM 2193 O O . LEU A 1 319 ? -26.287 -6.742 3.415 1.00 93.12 319 LEU A O 1
ATOM 2197 N N . THR A 1 320 ? -27.838 -5.457 4.392 1.00 91.19 320 THR A N 1
ATOM 2198 C CA . THR A 1 320 ? -28.702 -5.343 3.220 1.00 91.19 320 THR A CA 1
ATOM 2199 C C . THR A 1 320 ? -28.166 -4.290 2.249 1.00 91.19 320 THR A C 1
ATOM 2201 O O . THR A 1 320 ? -27.461 -3.358 2.644 1.00 91.19 320 THR A O 1
ATOM 2204 N N . ALA A 1 321 ? -28.562 -4.378 0.975 1.00 85.69 321 ALA A N 1
ATOM 2205 C CA . ALA A 1 321 ? -28.214 -3.372 -0.033 1.00 85.69 321 ALA A CA 1
ATOM 2206 C C . ALA A 1 321 ? -28.643 -1.950 0.385 1.00 85.69 321 ALA A C 1
ATOM 2208 O O . ALA A 1 321 ? -27.893 -0.995 0.200 1.00 85.69 321 ALA A O 1
ATOM 2209 N N . ALA A 1 322 ? -29.809 -1.816 1.029 1.00 89.38 322 ALA A N 1
ATOM 2210 C CA . ALA A 1 322 ? -30.305 -0.533 1.525 1.00 89.38 322 ALA A CA 1
ATOM 2211 C C . ALA A 1 322 ? -29.424 0.051 2.643 1.00 89.38 322 ALA A C 1
ATOM 2213 O O . ALA A 1 322 ? -29.209 1.257 2.680 1.00 89.38 322 ALA A O 1
ATOM 2214 N N . GLN A 1 323 ? -28.888 -0.783 3.539 1.00 93.88 323 GLN A N 1
ATOM 2215 C CA . GLN A 1 323 ? -27.958 -0.331 4.579 1.00 93.88 323 GLN A CA 1
ATOM 2216 C C . GLN A 1 323 ? -26.611 0.078 3.976 1.00 93.88 323 GLN A C 1
ATOM 2218 O O . GLN A 1 323 ? -26.079 1.134 4.310 1.00 93.88 323 GLN A O 1
ATOM 2223 N N . LEU A 1 324 ? -26.078 -0.715 3.046 1.00 89.00 324 LEU A N 1
ATOM 2224 C CA . LEU A 1 324 ? -24.802 -0.424 2.388 1.00 89.00 324 LEU A CA 1
ATOM 2225 C C . LEU A 1 324 ? -24.846 0.890 1.597 1.00 89.00 324 LEU A C 1
ATOM 2227 O O . LEU A 1 324 ? -23.902 1.670 1.679 1.00 89.00 324 LEU A O 1
ATOM 2231 N N . ALA A 1 325 ? -25.971 1.189 0.939 1.00 87.06 325 ALA A N 1
ATOM 2232 C CA . ALA A 1 325 ? -26.187 2.449 0.226 1.00 87.06 325 ALA A CA 1
ATOM 2233 C C . ALA A 1 325 ? -26.187 3.696 1.138 1.00 87.06 325 ALA A C 1
ATOM 2235 O O . ALA A 1 325 ? -26.000 4.809 0.653 1.00 87.06 325 ALA A O 1
ATOM 2236 N N . THR A 1 326 ? -26.389 3.529 2.452 1.00 91.94 326 THR A N 1
ATOM 2237 C CA . THR A 1 326 ? -26.354 4.635 3.430 1.00 91.94 326 THR A CA 1
ATOM 2238 C C . THR A 1 326 ? -24.990 4.852 4.081 1.00 91.94 326 THR A C 1
ATOM 2240 O O . THR A 1 326 ? -24.834 5.791 4.864 1.00 91.94 326 THR A O 1
ATOM 2243 N N . LEU A 1 327 ? -23.991 4.015 3.775 1.00 92.50 327 LEU A N 1
ATOM 2244 C CA . LEU A 1 327 ? -22.641 4.211 4.292 1.00 92.50 327 LEU A CA 1
ATOM 2245 C C . LEU A 1 327 ? -22.018 5.486 3.712 1.00 92.50 327 LEU A C 1
ATOM 2247 O O . LEU A 1 327 ? -21.977 5.708 2.504 1.00 92.50 327 LEU A O 1
ATOM 2251 N N . SER A 1 328 ? -21.470 6.310 4.596 1.00 94.06 328 SER A N 1
ATOM 2252 C CA . SER A 1 328 ? -20.643 7.456 4.236 1.00 94.06 328 SER A CA 1
ATOM 2253 C C . SER A 1 328 ? -19.324 7.021 3.592 1.00 94.06 328 SER A C 1
ATOM 2255 O O . SER A 1 328 ? -18.803 5.927 3.830 1.00 94.06 328 SER A O 1
ATOM 2257 N N . THR A 1 329 ? -18.710 7.936 2.846 1.00 93.69 329 THR A N 1
ATOM 2258 C CA . THR A 1 329 ? -17.381 7.742 2.247 1.00 93.69 329 THR A CA 1
ATOM 2259 C C . THR A 1 329 ? -16.314 7.392 3.288 1.00 93.69 329 THR A C 1
ATOM 2261 O O . THR A 1 329 ? -15.477 6.527 3.046 1.00 93.69 329 THR A O 1
ATOM 2264 N N . GLY A 1 330 ? -16.381 7.988 4.485 1.00 95.69 330 GLY A N 1
ATOM 2265 C CA . GLY A 1 330 ? -15.483 7.667 5.596 1.00 95.69 330 GLY A CA 1
ATOM 2266 C C . GLY A 1 330 ? -15.654 6.238 6.121 1.00 95.69 330 GLY A C 1
ATOM 2267 O O . GLY A 1 330 ? -14.666 5.583 6.449 1.00 95.69 330 GLY A O 1
ATOM 2268 N N . GLN A 1 331 ? -16.888 5.728 6.173 1.00 96.50 331 GLN A N 1
ATOM 2269 C CA . GLN A 1 331 ? -17.170 4.344 6.567 1.00 96.50 331 GLN A CA 1
ATOM 2270 C C . GLN A 1 331 ? -16.677 3.348 5.508 1.00 96.50 331 GLN A C 1
ATOM 2272 O O . GLN A 1 331 ? -16.036 2.362 5.865 1.00 96.50 331 GLN A O 1
ATOM 2277 N N . ILE A 1 332 ? -16.891 3.631 4.219 1.00 93.62 332 ILE A N 1
ATOM 2278 C CA . ILE A 1 332 ? -16.374 2.807 3.113 1.00 93.62 332 ILE A CA 1
ATOM 2279 C C . ILE A 1 332 ? -14.838 2.775 3.120 1.00 93.62 332 ILE A C 1
ATOM 2281 O O . ILE A 1 332 ? -14.240 1.700 3.069 1.00 93.62 332 ILE A O 1
ATOM 2285 N N . ALA A 1 333 ? -14.180 3.925 3.286 1.00 95.38 333 ALA A N 1
ATOM 2286 C CA . ALA A 1 333 ? -12.720 4.010 3.375 1.00 95.38 333 ALA A CA 1
ATOM 2287 C C . ALA A 1 333 ? -12.138 3.278 4.604 1.00 95.38 333 ALA A C 1
ATOM 2289 O O . ALA A 1 333 ? -10.971 2.887 4.598 1.00 95.38 333 ALA A O 1
ATOM 2290 N N . ALA A 1 334 ? -12.937 3.067 5.657 1.00 96.81 334 ALA A N 1
ATOM 2291 C CA . ALA A 1 334 ? -12.526 2.348 6.863 1.00 96.81 334 ALA A CA 1
ATOM 2292 C C . ALA A 1 334 ? -12.583 0.814 6.729 1.00 96.81 334 ALA A C 1
ATOM 2294 O O . ALA A 1 334 ? -12.026 0.113 7.580 1.00 96.81 334 ALA A O 1
ATOM 2295 N N . LEU A 1 335 ? -13.234 0.281 5.687 1.00 96.19 335 LEU A N 1
ATOM 2296 C CA . LEU A 1 335 ? -13.266 -1.158 5.423 1.00 96.19 335 LEU A CA 1
ATOM 2297 C C . LEU A 1 335 ? -11.859 -1.685 5.119 1.00 96.19 335 LEU A C 1
ATOM 2299 O O . LEU A 1 335 ? -11.105 -1.129 4.325 1.00 96.19 335 LEU A O 1
ATOM 2303 N N . LYS A 1 336 ? -11.496 -2.814 5.710 1.00 96.75 336 LYS A N 1
ATOM 2304 C CA . LYS A 1 336 ? -10.229 -3.487 5.423 1.00 96.75 336 LYS A CA 1
ATOM 2305 C C . LYS A 1 336 ? -10.270 -4.171 4.049 1.00 96.75 336 LYS A C 1
ATOM 2307 O O . LYS A 1 336 ? -11.347 -4.571 3.603 1.00 96.75 336 LYS A O 1
ATOM 2312 N N . PRO A 1 337 ? -9.116 -4.379 3.393 1.00 96.50 337 PRO A N 1
ATOM 2313 C CA . PRO A 1 337 ? -9.031 -5.135 2.142 1.00 96.50 337 PRO A CA 1
ATOM 2314 C C . PRO A 1 337 ? -9.764 -6.488 2.178 1.00 96.50 337 PRO A C 1
ATOM 2316 O O . PRO A 1 337 ? -10.503 -6.818 1.256 1.00 96.50 337 PRO A O 1
ATOM 2319 N N . GLU A 1 338 ? -9.645 -7.239 3.275 1.00 95.56 338 GLU A N 1
ATOM 2320 C CA . GLU A 1 338 ? -10.286 -8.549 3.447 1.00 95.56 338 GLU A CA 1
ATOM 2321 C C . GLU A 1 338 ? -11.810 -8.443 3.622 1.00 95.56 338 GLU A C 1
ATOM 2323 O O . GLU A 1 338 ? -12.553 -9.356 3.264 1.00 95.56 338 GLU A O 1
ATOM 2328 N N . GLN A 1 339 ? -12.288 -7.321 4.167 1.00 96.31 339 GLN A N 1
ATOM 2329 C CA . GLN A 1 339 ? -13.714 -7.021 4.275 1.00 96.31 339 GLN A CA 1
ATOM 2330 C C . GLN A 1 339 ? -14.295 -6.700 2.892 1.00 96.31 339 GLN A C 1
ATOM 2332 O O . GLN A 1 339 ? -15.313 -7.284 2.526 1.00 96.31 339 GLN A O 1
ATOM 2337 N N . ILE A 1 340 ? -13.614 -5.869 2.094 1.00 94.88 340 ILE A N 1
ATOM 2338 C CA . ILE A 1 340 ? -14.001 -5.561 0.706 1.00 94.88 340 ILE A CA 1
ATOM 2339 C C . ILE A 1 340 ? -14.055 -6.834 -0.143 1.00 94.88 340 ILE A C 1
ATOM 2341 O O . ILE A 1 340 ? -15.077 -7.107 -0.766 1.00 94.88 340 ILE A O 1
ATOM 2345 N N . ALA A 1 341 ? -13.023 -7.680 -0.083 1.00 95.62 341 ALA A N 1
ATOM 2346 C CA . ALA A 1 341 ? -12.986 -8.958 -0.801 1.00 95.62 341 ALA A CA 1
ATOM 2347 C C . ALA A 1 341 ? -14.110 -9.933 -0.389 1.00 95.62 341 ALA A C 1
ATOM 2349 O O . ALA A 1 341 ? -14.399 -10.892 -1.101 1.00 95.62 341 ALA A O 1
ATOM 2350 N N . SER A 1 342 ? -14.748 -9.709 0.766 1.00 93.69 342 SER A N 1
ATOM 2351 C CA . SER A 1 342 ? -15.858 -10.530 1.255 1.00 93.69 342 SER A CA 1
ATOM 2352 C C . SER A 1 342 ? -17.246 -10.042 0.825 1.00 93.69 342 SER A C 1
ATOM 2354 O O . SER A 1 342 ? -18.211 -10.783 1.011 1.00 93.69 342 SER A O 1
ATOM 2356 N N . LEU A 1 343 ? -17.363 -8.835 0.261 1.00 91.31 343 LEU A N 1
ATOM 2357 C CA . LEU A 1 343 ? -18.625 -8.299 -0.258 1.00 91.31 343 LEU A CA 1
ATOM 2358 C C . LEU A 1 343 ? -19.107 -9.083 -1.487 1.00 91.31 343 LEU A C 1
ATOM 2360 O O . LEU A 1 343 ? -18.317 -9.696 -2.202 1.00 91.31 343 LEU A O 1
ATOM 2364 N N . THR A 1 344 ? -20.409 -9.072 -1.753 1.00 90.00 344 THR A N 1
ATOM 2365 C CA . THR A 1 344 ? -20.947 -9.661 -2.988 1.00 90.00 344 THR A CA 1
ATOM 2366 C C . THR A 1 344 ? -20.758 -8.707 -4.167 1.00 90.00 344 THR A C 1
ATOM 2368 O O . THR A 1 344 ? -20.546 -7.508 -3.985 1.00 90.00 344 THR A O 1
ATOM 2371 N N . THR A 1 345 ? -20.851 -9.231 -5.387 1.00 92.25 345 THR A N 1
ATOM 2372 C CA . THR A 1 345 ? -20.817 -8.427 -6.618 1.00 92.25 345 THR A CA 1
ATOM 2373 C C . THR A 1 345 ? -21.949 -7.404 -6.664 1.00 92.25 345 THR A C 1
ATOM 2375 O O . THR A 1 345 ? -21.708 -6.269 -7.053 1.00 92.25 345 THR A O 1
ATOM 2378 N N . ASP A 1 346 ? -23.140 -7.759 -6.173 1.00 86.88 346 ASP A N 1
ATOM 2379 C CA . ASP A 1 346 ? -24.302 -6.857 -6.132 1.00 86.88 346 ASP A CA 1
ATOM 2380 C C . ASP A 1 346 ? -24.044 -5.614 -5.273 1.00 86.88 346 ASP A C 1
ATOM 2382 O O . ASP A 1 346 ? -24.521 -4.528 -5.581 1.00 86.88 346 ASP A O 1
ATOM 2386 N N . VAL A 1 347 ? -23.265 -5.762 -4.196 1.00 87.25 347 VAL A N 1
ATOM 2387 C CA . VAL A 1 347 ? -22.879 -4.634 -3.341 1.00 87.25 347 VAL A CA 1
ATOM 2388 C C . VAL A 1 347 ? -21.885 -3.728 -4.050 1.00 87.25 347 VAL A C 1
ATOM 2390 O O . VAL A 1 347 ? -22.006 -2.511 -3.960 1.00 87.25 347 VAL A O 1
ATOM 2393 N N . ILE A 1 348 ? -20.910 -4.314 -4.744 1.00 91.25 348 ILE A N 1
ATOM 2394 C CA . ILE A 1 348 ? -19.908 -3.549 -5.488 1.00 91.25 348 ILE A CA 1
ATOM 2395 C C . ILE A 1 348 ? -20.561 -2.787 -6.648 1.00 91.25 348 ILE A C 1
ATOM 2397 O O . ILE A 1 348 ? -20.279 -1.606 -6.816 1.00 91.25 348 ILE A O 1
ATOM 2401 N N . ALA A 1 349 ? -21.497 -3.415 -7.363 1.00 89.75 349 ALA A N 1
ATOM 2402 C CA . ALA A 1 349 ? -22.264 -2.795 -8.445 1.00 89.75 349 ALA A CA 1
ATOM 2403 C C . ALA A 1 349 ? -23.238 -1.696 -7.972 1.00 89.75 349 ALA A C 1
ATOM 2405 O O . ALA A 1 349 ? -23.709 -0.902 -8.779 1.00 89.75 349 ALA A O 1
ATOM 2406 N N . ALA A 1 350 ? -23.574 -1.655 -6.677 1.00 85.88 350 ALA A N 1
ATOM 2407 C CA . ALA A 1 350 ? -24.461 -0.648 -6.090 1.00 85.88 350 ALA A CA 1
ATOM 2408 C C . ALA A 1 350 ? -23.713 0.556 -5.484 1.00 85.88 350 ALA A C 1
ATOM 2410 O O . ALA A 1 350 ? -24.355 1.458 -4.935 1.00 85.88 350 ALA A O 1
ATOM 2411 N N . LEU A 1 351 ? -22.376 0.573 -5.536 1.00 87.31 351 LEU A N 1
ATOM 2412 C CA . LEU A 1 351 ? -21.590 1.733 -5.118 1.00 87.31 351 LEU A CA 1
ATOM 2413 C C . LEU A 1 351 ? -21.892 2.922 -6.039 1.00 87.31 351 LEU A C 1
ATOM 2415 O O . LEU A 1 351 ? -22.022 2.770 -7.245 1.00 87.31 351 LEU A O 1
ATOM 2419 N N . ASN A 1 352 ? -21.991 4.116 -5.461 1.00 87.62 352 ASN A N 1
ATOM 2420 C CA . ASN A 1 352 ? -22.069 5.365 -6.221 1.00 87.62 352 ASN A CA 1
ATOM 2421 C C . ASN A 1 352 ? -20.682 6.010 -6.370 1.00 87.62 352 ASN A C 1
ATOM 2423 O O . ASN A 1 352 ? -19.757 5.672 -5.623 1.00 87.62 352 ASN A O 1
ATOM 2427 N N . ASP A 1 353 ? -20.568 7.012 -7.243 1.00 88.44 353 ASP A N 1
ATOM 2428 C CA . ASP A 1 353 ? -19.328 7.738 -7.558 1.00 88.44 353 ASP A CA 1
ATOM 2429 C C . ASP A 1 353 ? -18.551 8.205 -6.319 1.00 88.44 353 ASP A C 1
ATOM 2431 O O . ASP A 1 353 ? -17.325 8.072 -6.246 1.00 88.44 353 ASP A O 1
ATOM 2435 N N . ALA A 1 354 ? -19.254 8.733 -5.309 1.00 88.69 354 ALA A N 1
ATOM 2436 C CA . ALA A 1 354 ? -18.631 9.236 -4.089 1.00 88.69 354 ALA A CA 1
ATOM 2437 C C . ALA A 1 354 ? -18.031 8.096 -3.253 1.00 88.69 354 ALA A C 1
ATOM 2439 O O . ALA A 1 354 ? -16.922 8.222 -2.729 1.00 88.69 354 ALA A O 1
ATOM 2440 N N . THR A 1 355 ? -18.744 6.974 -3.134 1.00 89.50 355 THR A N 1
ATOM 2441 C CA . THR A 1 355 ? -18.263 5.785 -2.417 1.00 89.50 355 THR A CA 1
ATOM 2442 C C . THR A 1 355 ? -17.159 5.050 -3.172 1.00 89.50 355 THR A C 1
ATOM 2444 O O . THR A 1 355 ? -16.194 4.623 -2.540 1.00 89.50 355 THR A O 1
ATOM 2447 N N . LEU A 1 356 ? -17.245 4.973 -4.504 1.00 91.75 356 LEU A N 1
ATOM 2448 C CA . LEU A 1 356 ? -16.198 4.407 -5.347 1.00 91.75 356 LEU A CA 1
ATOM 2449 C C . LEU A 1 356 ? -14.919 5.230 -5.216 1.00 91.75 356 LEU A C 1
ATOM 2451 O O . LEU A 1 356 ? -13.876 4.670 -4.900 1.00 91.75 356 LEU A O 1
ATOM 2455 N N . SER A 1 357 ? -15.002 6.559 -5.328 1.00 92.00 357 SER A N 1
ATOM 2456 C CA . SER A 1 357 ? -13.862 7.477 -5.161 1.00 92.00 357 SER A CA 1
ATOM 2457 C C . SER A 1 357 ? -13.228 7.423 -3.766 1.00 92.00 357 SER A C 1
ATOM 2459 O O . SER A 1 357 ? -12.048 7.736 -3.606 1.00 92.00 357 SER A O 1
ATOM 2461 N N . ALA A 1 358 ? -13.993 7.023 -2.745 1.00 93.50 358 ALA A N 1
ATOM 2462 C CA . ALA A 1 358 ? -13.502 6.870 -1.379 1.00 93.50 358 ALA A CA 1
ATOM 2463 C C . ALA A 1 358 ? -12.679 5.587 -1.163 1.00 93.50 358 ALA A C 1
ATOM 2465 O O . ALA A 1 358 ? -11.972 5.485 -0.156 1.00 93.50 358 ALA A O 1
ATOM 2466 N N . LEU A 1 359 ? -12.745 4.611 -2.080 1.00 95.62 359 LEU A N 1
ATOM 2467 C CA . LEU A 1 359 ? -11.936 3.400 -1.984 1.00 95.62 359 LEU A CA 1
ATOM 2468 C C . LEU A 1 359 ? -10.450 3.725 -2.139 1.00 95.62 359 LEU A C 1
ATOM 2470 O O . LEU A 1 359 ? -9.998 4.321 -3.116 1.00 95.62 359 LEU A O 1
ATOM 2474 N N . THR A 1 360 ? -9.665 3.256 -1.180 1.00 96.44 360 THR A N 1
ATOM 2475 C CA . THR A 1 360 ? -8.208 3.356 -1.192 1.00 96.44 360 THR A CA 1
ATOM 2476 C C . THR A 1 360 ? -7.591 2.428 -2.239 1.00 96.44 360 THR A C 1
ATOM 2478 O O . THR A 1 360 ? -8.140 1.379 -2.580 1.00 96.44 360 THR A O 1
ATOM 2481 N N . THR A 1 361 ? -6.360 2.729 -2.657 1.00 96.69 361 THR A N 1
ATOM 2482 C CA . THR A 1 361 ? -5.549 1.875 -3.543 1.00 96.69 361 THR A CA 1
ATOM 2483 C C . THR A 1 361 ? -5.485 0.414 -3.077 1.00 96.69 361 THR A C 1
ATOM 2485 O O . THR A 1 361 ? -5.523 -0.503 -3.894 1.00 96.69 361 THR A O 1
ATOM 2488 N N . ARG A 1 362 ? -5.394 0.175 -1.758 1.00 97.31 362 ARG A N 1
ATOM 2489 C CA . ARG A 1 362 ? -5.340 -1.183 -1.190 1.00 97.31 362 ARG A CA 1
ATOM 2490 C C . ARG A 1 362 ? -6.676 -1.911 -1.303 1.00 97.31 362 ARG A C 1
ATOM 2492 O O . ARG A 1 362 ? -6.674 -3.108 -1.565 1.00 97.31 362 ARG A O 1
ATOM 2499 N N . GLN A 1 363 ? -7.786 -1.204 -1.114 1.00 97.75 363 GLN A N 1
ATOM 2500 C CA . GLN A 1 363 ? -9.122 -1.779 -1.259 1.00 97.75 363 GLN A CA 1
ATOM 2501 C C . GLN A 1 363 ? -9.421 -2.109 -2.725 1.00 97.75 363 GLN A C 1
ATOM 2503 O O . GLN A 1 363 ? -9.861 -3.221 -2.992 1.00 97.75 363 GLN A O 1
ATOM 2508 N N . ILE A 1 364 ? -9.076 -1.220 -3.667 1.00 97.19 364 ILE A N 1
ATOM 2509 C CA . ILE A 1 364 ? -9.176 -1.504 -5.108 1.00 97.19 364 ILE A CA 1
ATOM 2510 C C . ILE A 1 364 ? -8.365 -2.750 -5.464 1.00 97.19 364 ILE A C 1
ATOM 2512 O O . ILE A 1 364 ? -8.906 -3.671 -6.059 1.00 97.19 364 ILE A O 1
ATOM 2516 N N . SER A 1 365 ? -7.108 -2.851 -5.017 1.00 97.31 365 SER A N 1
ATOM 2517 C CA . SER A 1 365 ? -6.268 -4.029 -5.294 1.00 97.31 365 SER A CA 1
ATOM 2518 C C . SER A 1 365 ? -6.780 -5.342 -4.682 1.00 97.31 365 SER A C 1
ATOM 2520 O O . SER A 1 365 ? -6.325 -6.414 -5.072 1.00 97.31 365 SER A O 1
ATOM 2522 N N . ALA A 1 366 ? -7.678 -5.260 -3.696 1.00 97.69 366 ALA A N 1
ATOM 2523 C CA . ALA A 1 366 ? -8.239 -6.409 -2.995 1.00 97.69 366 ALA A CA 1
ATOM 2524 C C . ALA A 1 366 ? -9.593 -6.860 -3.551 1.00 97.69 366 ALA A C 1
ATOM 2526 O O . ALA A 1 366 ? -10.049 -7.945 -3.186 1.00 97.69 366 ALA A O 1
ATOM 2527 N N . LEU A 1 367 ? -10.220 -6.067 -4.430 1.00 9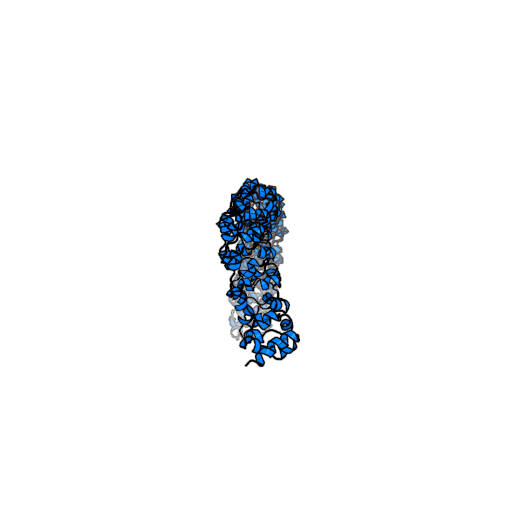7.56 367 LEU A N 1
ATOM 2528 C CA . LEU A 1 367 ? -11.385 -6.523 -5.179 1.00 97.56 367 LEU A CA 1
ATOM 2529 C C . LEU A 1 367 ? -11.003 -7.780 -5.963 1.00 97.56 367 LEU A C 1
ATOM 2531 O O . LEU A 1 367 ? -10.022 -7.804 -6.709 1.00 97.56 367 LEU A O 1
ATOM 2535 N N . THR A 1 368 ? -11.797 -8.829 -5.797 1.00 97.56 368 THR A N 1
ATOM 2536 C CA . THR A 1 368 ? -11.692 -10.024 -6.637 1.00 97.56 368 THR A CA 1
ATOM 2537 C C . THR A 1 368 ? -11.996 -9.666 -8.094 1.00 97.56 368 THR A C 1
ATOM 2539 O O . THR A 1 368 ? -12.630 -8.646 -8.362 1.00 97.56 368 THR A O 1
ATOM 2542 N N . THR A 1 369 ? -11.591 -10.507 -9.048 1.00 96.88 369 THR A N 1
ATOM 2543 C CA . THR A 1 369 ? -11.913 -10.274 -10.467 1.00 96.88 369 THR A CA 1
ATOM 2544 C C . THR A 1 369 ? -13.422 -10.188 -10.684 1.00 96.88 369 THR A C 1
ATOM 2546 O O . THR A 1 369 ? -13.883 -9.232 -11.278 1.00 96.88 369 THR A O 1
ATOM 2549 N N . ALA A 1 370 ? -14.209 -11.083 -10.079 1.00 97.25 370 ALA A N 1
ATOM 2550 C CA . ALA A 1 370 ? -15.670 -11.043 -10.182 1.00 97.25 370 ALA A CA 1
ATOM 2551 C C . ALA A 1 370 ? -16.292 -9.755 -9.607 1.00 97.25 370 ALA A C 1
ATOM 2553 O O . ALA A 1 370 ? -17.283 -9.266 -10.134 1.00 97.25 370 ALA A O 1
ATOM 2554 N N . GLN A 1 371 ? -15.733 -9.211 -8.521 1.00 97.25 371 GLN A N 1
ATOM 2555 C CA . GLN A 1 371 ? -16.185 -7.935 -7.954 1.00 97.25 371 GLN A CA 1
ATOM 2556 C C . GLN A 1 371 ? -15.807 -6.750 -8.839 1.00 97.25 371 GLN A C 1
ATOM 2558 O O . GLN A 1 371 ? -16.613 -5.846 -9.011 1.00 97.25 371 GLN A O 1
ATOM 2563 N N . PHE A 1 372 ? -14.590 -6.748 -9.380 1.00 97.31 372 PHE A N 1
ATOM 2564 C CA . PHE A 1 372 ? -14.134 -5.694 -10.277 1.00 97.31 372 PHE A CA 1
ATOM 2565 C C . PHE A 1 372 ? -14.930 -5.698 -11.592 1.00 97.31 372 PHE A C 1
ATOM 2567 O O . PHE A 1 372 ? -15.341 -4.639 -12.045 1.00 97.31 372 PHE A O 1
ATOM 2574 N N . ASP A 1 373 ? -15.256 -6.879 -12.122 1.00 95.75 373 ASP A N 1
ATOM 2575 C CA . ASP A 1 373 ? -16.077 -7.072 -13.332 1.00 95.75 373 ASP A CA 1
ATOM 2576 C C . ASP A 1 373 ? -17.546 -6.683 -13.140 1.00 95.75 373 ASP A C 1
ATOM 2578 O O . ASP A 1 373 ? -18.281 -6.535 -14.114 1.00 95.75 373 ASP A O 1
ATOM 2582 N N . ALA A 1 374 ? -17.995 -6.550 -11.889 1.00 95.19 374 ALA A N 1
ATOM 2583 C CA . ALA A 1 374 ? -19.339 -6.085 -11.567 1.00 95.19 374 ALA A CA 1
ATOM 2584 C C . ALA A 1 374 ? -19.466 -4.552 -11.612 1.00 95.19 374 ALA A C 1
ATOM 2586 O O . ALA A 1 374 ? -20.588 -4.048 -11.584 1.00 95.19 374 ALA A O 1
ATOM 2587 N N . LEU A 1 375 ? -18.347 -3.816 -11.667 1.00 95.06 375 LEU A N 1
ATOM 2588 C CA . LEU A 1 375 ? -18.352 -2.371 -11.894 1.00 95.06 375 LEU A CA 1
ATOM 2589 C C . LEU A 1 375 ? -18.809 -2.078 -13.326 1.00 95.06 375 LEU A C 1
ATOM 2591 O O . LEU A 1 375 ? -18.424 -2.772 -14.267 1.00 95.06 375 LEU A O 1
ATOM 2595 N N . SER A 1 376 ? -19.616 -1.035 -13.506 1.00 94.62 376 SER A N 1
ATOM 2596 C CA . SER A 1 376 ? -19.996 -0.592 -14.845 1.00 94.62 376 SER A CA 1
ATOM 2597 C C . SER A 1 376 ? -18.821 0.091 -15.556 1.00 94.62 376 SER A C 1
ATOM 2599 O O . SER A 1 376 ? -17.895 0.604 -14.927 1.00 94.62 376 SER A O 1
ATOM 2601 N N . SER A 1 377 ? -18.865 0.180 -16.888 1.00 94.06 377 SER A N 1
ATOM 2602 C CA . SER A 1 377 ? -17.836 0.912 -17.641 1.00 94.06 377 SER A CA 1
ATOM 2603 C C . SER A 1 377 ? -17.780 2.409 -17.288 1.00 94.06 377 SER A C 1
ATOM 2605 O O . SER A 1 377 ? -16.743 3.042 -17.489 1.00 94.06 377 SER A O 1
ATOM 2607 N N . ASP A 1 378 ? -18.873 2.982 -16.767 1.00 93.19 378 ASP A N 1
ATOM 2608 C CA . ASP A 1 378 ? -18.880 4.355 -16.257 1.00 93.19 378 ASP A CA 1
ATOM 2609 C C . ASP A 1 378 ? -18.189 4.446 -14.889 1.00 93.19 378 ASP A C 1
ATOM 2611 O O . ASP A 1 378 ? -17.382 5.354 -14.706 1.00 93.19 378 ASP A O 1
ATOM 2615 N N . ASP A 1 379 ? -18.378 3.466 -13.997 1.00 94.75 379 ASP A N 1
ATOM 2616 C CA . ASP A 1 379 ? -17.633 3.364 -12.729 1.00 94.75 379 ASP A CA 1
ATOM 2617 C C . ASP A 1 379 ? -16.124 3.252 -12.977 1.00 94.75 379 ASP A C 1
ATOM 2619 O O . ASP A 1 379 ? -15.325 3.973 -12.376 1.00 94.75 379 ASP A O 1
ATOM 2623 N N . ILE A 1 380 ? -15.721 2.383 -13.913 1.00 94.75 380 ILE A N 1
ATOM 2624 C CA . ILE A 1 380 ? -14.314 2.215 -14.299 1.00 94.75 380 ILE A CA 1
ATOM 2625 C C . ILE A 1 380 ? -13.720 3.535 -14.799 1.00 94.75 380 ILE A C 1
ATOM 2627 O O . ILE A 1 380 ? -12.590 3.870 -14.452 1.00 94.75 380 ILE A O 1
ATOM 2631 N N . ALA A 1 381 ? -14.478 4.311 -15.574 1.00 93.31 381 ALA A N 1
ATOM 2632 C CA . ALA A 1 381 ? -14.024 5.594 -16.101 1.00 93.31 381 ALA A CA 1
ATOM 2633 C C . ALA A 1 381 ? -13.913 6.706 -15.042 1.00 93.31 381 ALA A C 1
ATOM 2635 O O . ALA A 1 381 ? -13.295 7.729 -15.322 1.00 93.31 381 ALA A O 1
ATOM 2636 N N . GLN A 1 382 ? -14.509 6.529 -13.858 1.00 92.50 382 GLN A N 1
ATOM 2637 C CA . GLN A 1 382 ? -14.405 7.465 -12.732 1.00 92.50 382 GLN A CA 1
ATOM 2638 C C . GLN A 1 382 ? -13.277 7.107 -11.753 1.00 92.50 382 GLN A C 1
ATOM 2640 O O . GLN A 1 382 ? -13.043 7.843 -10.790 1.00 92.50 382 GLN A O 1
ATOM 2645 N N . LEU A 1 383 ? -12.564 5.994 -11.968 1.00 95.44 383 LEU A N 1
ATOM 2646 C CA . LEU A 1 383 ? -11.413 5.645 -11.139 1.00 95.44 383 LEU A CA 1
ATOM 2647 C C . LEU A 1 383 ? -10.344 6.733 -11.233 1.00 95.44 383 LEU A C 1
ATOM 2649 O O . LEU A 1 383 ? -9.891 7.091 -12.314 1.00 95.44 383 LEU A O 1
ATOM 2653 N N . ASN A 1 384 ? -9.883 7.217 -10.083 1.00 94.25 384 ASN A N 1
ATOM 2654 C CA . ASN A 1 384 ? -8.808 8.202 -10.054 1.00 94.25 384 ASN A CA 1
ATOM 2655 C C . ASN A 1 384 ? -7.420 7.555 -10.205 1.00 94.25 384 ASN A C 1
ATOM 2657 O O . ASN A 1 384 ? -7.238 6.346 -10.038 1.00 94.25 384 ASN A O 1
ATOM 2661 N N . GLU A 1 385 ? -6.400 8.387 -10.420 1.00 96.06 385 GLU A N 1
ATOM 2662 C CA . GLU A 1 385 ? -5.006 7.962 -10.601 1.00 96.06 385 GLU A CA 1
ATOM 2663 C C . GLU A 1 385 ? -4.499 7.008 -9.498 1.00 96.06 385 GLU A C 1
ATOM 2665 O O . GLU A 1 385 ? -3.853 5.998 -9.783 1.00 96.06 385 GLU A O 1
ATOM 2670 N N . SER A 1 386 ? -4.833 7.272 -8.227 1.00 96.19 386 SER A N 1
ATOM 2671 C CA . SER A 1 386 ? -4.403 6.427 -7.100 1.00 96.19 386 SER A CA 1
ATOM 2672 C C . SER A 1 386 ? -5.093 5.064 -7.085 1.00 96.19 386 SER A C 1
ATOM 2674 O O . SER A 1 386 ? -4.520 4.083 -6.598 1.00 96.19 386 SER A O 1
ATOM 2676 N N . GLN A 1 387 ? -6.319 4.987 -7.594 1.00 97.62 387 GLN A N 1
ATOM 2677 C CA . GLN A 1 387 ? -7.076 3.746 -7.726 1.00 97.62 387 GLN A CA 1
ATOM 2678 C C . GLN A 1 387 ? -6.573 2.929 -8.914 1.00 97.62 387 GLN A C 1
ATOM 2680 O O . GLN A 1 387 ? -6.296 1.740 -8.747 1.00 97.62 387 GLN A O 1
ATOM 2685 N N . VAL A 1 388 ? -6.322 3.575 -10.057 1.00 97.69 388 VAL A N 1
ATOM 2686 C CA . VAL A 1 388 ? -5.710 2.939 -11.234 1.00 97.69 388 VAL A CA 1
ATOM 2687 C C . VAL A 1 388 ? -4.311 2.396 -10.910 1.00 97.69 388 VAL A C 1
ATOM 2689 O O . VAL A 1 388 ? -3.994 1.254 -11.244 1.00 97.69 388 VAL A O 1
ATOM 2692 N N . ALA A 1 389 ? -3.501 3.121 -10.129 1.00 97.38 389 ALA A N 1
ATOM 2693 C CA . ALA A 1 389 ? -2.211 2.630 -9.619 1.00 97.38 389 ALA A CA 1
ATOM 2694 C C . ALA A 1 389 ? -2.322 1.388 -8.700 1.00 97.38 389 ALA A C 1
ATOM 2696 O O . ALA A 1 389 ? -1.323 0.707 -8.407 1.00 97.38 389 ALA A O 1
ATOM 2697 N N . GLY A 1 390 ? -3.523 1.116 -8.182 1.00 97.06 390 GLY A N 1
ATOM 2698 C CA . GLY A 1 390 ? -3.866 -0.044 -7.363 1.00 97.06 390 GLY A CA 1
ATOM 2699 C C . GLY A 1 390 ? -4.259 -1.282 -8.161 1.00 97.06 390 GLY A C 1
ATOM 2700 O O . GLY A 1 390 ? -4.219 -2.372 -7.590 1.00 97.06 390 GLY A O 1
ATOM 2701 N N . LEU A 1 391 ? -4.584 -1.139 -9.450 1.00 97.94 391 LEU A N 1
ATOM 2702 C CA . LEU A 1 391 ? -5.040 -2.252 -10.276 1.00 97.94 391 LEU A CA 1
ATOM 2703 C C . LEU A 1 391 ? -3.984 -3.352 -10.373 1.00 97.94 391 LEU A C 1
ATOM 2705 O O . LEU A 1 391 ? -2.788 -3.117 -10.578 1.00 97.94 391 LEU A O 1
ATOM 2709 N N . THR A 1 392 ? -4.452 -4.583 -10.221 1.00 97.88 392 THR A N 1
ATOM 2710 C CA . THR A 1 392 ? -3.656 -5.794 -10.416 1.00 97.88 392 THR A CA 1
ATOM 2711 C C . THR A 1 392 ? -3.695 -6.231 -11.878 1.00 97.88 392 THR A C 1
ATOM 2713 O O . THR A 1 392 ? -4.558 -5.813 -12.646 1.00 97.88 392 THR A O 1
ATOM 2716 N N . SER A 1 393 ? -2.785 -7.122 -12.280 1.00 97.19 393 SER A N 1
ATOM 2717 C CA . SER A 1 393 ? -2.832 -7.714 -13.623 1.00 97.19 393 SER A CA 1
ATOM 2718 C C . SER A 1 393 ? -4.101 -8.532 -13.861 1.00 97.19 393 SER A C 1
ATOM 2720 O O . SER A 1 393 ? -4.584 -8.572 -14.983 1.00 97.19 393 SER A O 1
ATOM 2722 N N . ALA A 1 394 ? -4.657 -9.161 -12.822 1.00 97.69 394 ALA A N 1
ATOM 2723 C CA . ALA A 1 394 ? -5.892 -9.927 -12.942 1.00 97.69 394 ALA A CA 1
ATOM 2724 C C . ALA A 1 394 ? -7.096 -9.020 -13.231 1.00 97.69 394 ALA A C 1
ATOM 2726 O O . ALA A 1 394 ? -7.888 -9.348 -14.098 1.00 97.69 394 ALA A O 1
ATOM 2727 N N . GLN A 1 395 ? -7.193 -7.869 -12.559 1.00 98.00 395 GLN A N 1
ATOM 2728 C CA . GLN A 1 395 ? -8.251 -6.878 -12.800 1.00 98.00 395 GLN A CA 1
ATOM 2729 C C . GLN A 1 395 ? -8.077 -6.170 -14.145 1.00 98.00 395 GLN A C 1
ATOM 2731 O O . GLN A 1 395 ? -9.030 -5.965 -14.878 1.00 98.00 395 GLN A O 1
ATOM 2736 N N . LEU A 1 396 ? -6.842 -5.831 -14.521 1.00 96.56 396 LEU A N 1
ATOM 2737 C CA . LEU A 1 396 ? -6.590 -5.184 -15.808 1.00 96.56 396 LEU A CA 1
ATOM 2738 C C . LEU A 1 396 ? -6.890 -6.117 -16.998 1.00 96.56 396 LEU A C 1
ATOM 2740 O O . LEU A 1 396 ? -7.191 -5.638 -18.086 1.00 96.56 396 LEU A O 1
ATOM 2744 N N . ALA A 1 397 ? -6.823 -7.437 -16.792 1.00 96.44 397 ALA A N 1
ATOM 2745 C CA . ALA A 1 397 ? -7.153 -8.438 -17.804 1.00 96.44 397 ALA A CA 1
ATOM 2746 C C . ALA A 1 397 ? -8.654 -8.567 -18.092 1.00 96.44 397 ALA A C 1
ATOM 2748 O O . ALA A 1 397 ? -9.012 -9.156 -19.112 1.00 96.44 397 ALA A O 1
ATOM 2749 N N . THR A 1 398 ? -9.517 -8.050 -17.216 1.00 95.56 398 THR A N 1
ATOM 2750 C CA . THR A 1 398 ? -10.968 -8.108 -17.411 1.00 95.56 398 THR A CA 1
ATOM 2751 C C . THR A 1 398 ? -11.526 -6.875 -18.114 1.00 95.56 398 THR A C 1
ATOM 2753 O O . THR A 1 398 ? -12.620 -6.936 -18.669 1.00 95.56 398 THR A O 1
ATOM 2756 N N . LEU A 1 399 ? -10.744 -5.792 -18.183 1.00 95.56 399 LEU A N 1
ATOM 2757 C CA . LEU A 1 399 ? -11.120 -4.587 -18.910 1.00 95.56 399 LEU A CA 1
ATOM 2758 C C . LEU A 1 399 ? -11.104 -4.801 -20.426 1.00 95.56 399 LEU A C 1
ATOM 2760 O O . LEU A 1 399 ? -10.157 -5.337 -21.011 1.00 95.56 399 LEU A O 1
ATOM 2764 N N . SER A 1 400 ? -12.135 -4.282 -21.082 1.00 93.75 400 SER A N 1
ATOM 2765 C CA . SER A 1 400 ? -12.180 -4.149 -22.531 1.00 93.75 400 SER A CA 1
ATOM 2766 C C . SER A 1 400 ? -11.237 -3.046 -23.027 1.00 93.75 400 SER A C 1
ATOM 2768 O O . SER A 1 400 ? -10.862 -2.118 -22.306 1.00 93.75 400 SER A O 1
ATOM 2770 N N . SER A 1 401 ? -10.888 -3.089 -24.315 1.00 91.44 401 SER A N 1
ATOM 2771 C CA . SER A 1 401 ? -10.124 -2.005 -24.945 1.00 91.44 401 SER A CA 1
ATOM 2772 C C . SER A 1 401 ? -10.868 -0.667 -24.932 1.00 91.44 401 SER A C 1
ATOM 2774 O O . SER A 1 401 ? -10.227 0.382 -24.886 1.00 91.44 401 SER A O 1
ATOM 2776 N N . ALA A 1 402 ? -12.203 -0.686 -24.956 1.00 93.88 402 ALA A N 1
ATOM 2777 C CA . ALA A 1 402 ? -13.017 0.520 -24.860 1.00 93.88 402 ALA A CA 1
ATOM 2778 C C . ALA A 1 402 ? -12.891 1.175 -23.477 1.00 93.88 402 ALA A C 1
ATOM 2780 O O . ALA A 1 402 ? -12.732 2.389 -23.404 1.00 93.88 402 ALA A O 1
ATOM 2781 N N . GLU A 1 403 ? -12.893 0.387 -22.401 1.00 96.31 403 GLU A N 1
ATOM 2782 C CA . GLU A 1 403 ? -12.732 0.889 -21.029 1.00 96.31 403 GLU A CA 1
ATOM 2783 C C . GLU A 1 403 ? -11.329 1.431 -20.779 1.00 96.31 403 GLU A C 1
ATOM 2785 O O . GLU A 1 403 ? -11.190 2.538 -20.269 1.00 96.31 403 GLU A O 1
ATOM 2790 N N . ILE A 1 404 ? -10.283 0.721 -21.215 1.00 95.50 404 ILE A N 1
ATOM 2791 C CA . ILE A 1 404 ? -8.903 1.204 -21.045 1.00 95.50 404 ILE A CA 1
ATOM 2792 C C . ILE A 1 404 ? -8.688 2.521 -21.804 1.00 95.50 404 ILE A C 1
ATOM 2794 O O . ILE A 1 404 ? -7.992 3.409 -21.319 1.00 95.50 404 ILE A O 1
ATOM 2798 N N . ASN A 1 405 ? -9.321 2.685 -22.972 1.00 95.69 405 ASN A N 1
ATOM 2799 C CA . ASN A 1 405 ? -9.258 3.928 -23.743 1.00 95.69 405 ASN A CA 1
ATOM 2800 C C . ASN A 1 405 ? -9.998 5.114 -23.100 1.00 95.69 405 ASN A C 1
ATOM 2802 O O . ASN A 1 405 ? -9.857 6.233 -23.593 1.00 95.69 405 ASN A O 1
ATOM 2806 N N . ARG A 1 406 ? -10.767 4.896 -22.024 1.00 96.06 406 ARG A N 1
ATOM 2807 C CA . ARG A 1 406 ? -11.395 5.971 -21.242 1.00 96.06 406 ARG A CA 1
ATOM 2808 C C . ARG A 1 406 ? -10.497 6.509 -20.131 1.00 96.06 406 ARG A C 1
ATOM 2810 O O . ARG A 1 406 ? -10.808 7.575 -19.609 1.00 96.06 406 ARG A O 1
ATOM 2817 N N . PHE A 1 407 ? -9.402 5.823 -19.796 1.00 96.69 407 PHE A N 1
ATOM 2818 C CA . PHE A 1 407 ? -8.438 6.337 -18.828 1.00 96.69 407 PHE A CA 1
ATOM 2819 C C . PHE A 1 407 ? -7.727 7.586 -19.336 1.00 96.69 407 PHE A C 1
ATOM 2821 O O . PHE A 1 407 ? -7.482 7.767 -20.531 1.00 96.69 407 PHE A O 1
ATOM 2828 N N . THR A 1 408 ? -7.345 8.441 -18.397 1.00 97.31 408 THR A N 1
ATOM 2829 C CA . THR A 1 408 ? -6.500 9.597 -18.663 1.00 97.31 408 THR A CA 1
ATOM 2830 C C . THR A 1 408 ? -5.047 9.178 -18.893 1.00 97.31 408 THR A C 1
ATOM 2832 O O . THR A 1 408 ? -4.598 8.081 -18.547 1.00 97.31 408 THR A O 1
ATOM 2835 N N . THR A 1 409 ? -4.253 10.083 -19.465 1.00 96.88 409 THR A N 1
ATOM 2836 C CA . THR A 1 409 ? -2.810 9.863 -19.636 1.00 96.88 409 THR A CA 1
ATOM 2837 C C . THR A 1 409 ? -2.084 9.704 -18.295 1.00 96.88 409 THR A C 1
ATOM 2839 O O . THR A 1 409 ? -1.146 8.914 -18.208 1.00 96.88 409 THR A O 1
ATOM 2842 N N . ALA A 1 410 ? -2.538 10.398 -17.244 1.00 97.75 410 ALA A N 1
ATOM 2843 C CA . ALA A 1 410 ? -2.000 10.270 -15.890 1.00 97.75 410 ALA A CA 1
ATOM 2844 C C . ALA A 1 410 ? -2.304 8.890 -15.283 1.00 97.75 410 ALA A C 1
ATOM 2846 O O . ALA A 1 410 ? -1.406 8.238 -14.756 1.00 97.75 410 ALA A O 1
ATOM 2847 N N . GLU A 1 411 ? -3.532 8.393 -15.436 1.00 97.94 411 GLU A N 1
ATOM 2848 C CA . GLU A 1 411 ? -3.930 7.054 -14.984 1.00 97.94 411 GLU A CA 1
ATOM 2849 C C . GLU A 1 411 ? -3.130 5.942 -15.675 1.00 97.94 411 GLU A C 1
ATOM 2851 O O . GLU A 1 411 ? -2.615 5.044 -15.004 1.00 97.94 411 GLU A O 1
ATOM 2856 N N . ILE A 1 412 ? -2.937 6.023 -16.999 1.00 96.88 412 ILE A N 1
ATOM 2857 C CA . ILE A 1 412 ? -2.081 5.072 -17.725 1.00 96.88 412 ILE A CA 1
ATOM 2858 C C . ILE A 1 412 ? -0.635 5.141 -17.229 1.00 96.88 412 ILE A C 1
ATOM 2860 O O . ILE A 1 412 ? -0.023 4.096 -16.998 1.00 96.88 412 ILE A O 1
ATOM 2864 N N . ALA A 1 413 ? -0.087 6.337 -17.005 1.00 97.31 413 ALA A N 1
ATOM 2865 C CA . ALA A 1 413 ? 1.263 6.500 -16.465 1.00 97.31 413 ALA A CA 1
ATOM 2866 C C . ALA A 1 413 ? 1.403 5.961 -15.025 1.00 97.31 413 ALA A C 1
ATOM 2868 O O . ALA A 1 413 ? 2.484 5.502 -14.644 1.00 97.31 413 ALA A O 1
ATOM 2869 N N . ALA A 1 414 ? 0.317 5.957 -14.245 1.00 97.38 414 ALA A N 1
ATOM 2870 C CA . ALA A 1 414 ? 0.281 5.476 -12.867 1.00 97.38 414 ALA A CA 1
ATOM 2871 C C . ALA A 1 414 ? 0.207 3.940 -12.739 1.00 97.38 414 ALA A C 1
ATOM 2873 O O . ALA A 1 414 ? 0.540 3.389 -11.681 1.00 97.38 414 ALA A O 1
ATOM 2874 N N . LEU A 1 415 ? -0.174 3.219 -13.805 1.00 97.12 415 LEU A N 1
ATOM 2875 C CA . LEU A 1 415 ? -0.205 1.753 -13.810 1.00 97.12 415 LEU A CA 1
ATOM 2876 C C . LEU A 1 415 ? 1.159 1.158 -13.436 1.00 97.12 415 LEU A C 1
ATOM 2878 O O . LEU A 1 415 ? 2.211 1.468 -14.000 1.00 97.12 415 LEU A O 1
ATOM 2882 N N . LYS A 1 416 ? 1.172 0.205 -12.508 1.00 96.19 416 LYS A N 1
ATOM 2883 C CA . LYS A 1 416 ? 2.419 -0.480 -12.151 1.00 96.19 416 LYS A CA 1
ATOM 2884 C C . LYS A 1 416 ? 2.854 -1.405 -13.282 1.00 96.19 416 LYS A C 1
ATOM 2886 O O . LYS A 1 416 ? 2.043 -2.133 -13.845 1.00 96.19 416 LYS A O 1
ATOM 2891 N N . LYS A 1 417 ? 4.167 -1.501 -13.520 1.00 94.38 417 LYS A N 1
ATOM 2892 C CA . LYS A 1 417 ? 4.749 -2.400 -14.539 1.00 94.38 417 LYS A CA 1
ATOM 2893 C C . LYS A 1 417 ? 4.256 -3.855 -14.458 1.00 94.38 417 LYS A C 1
ATOM 2895 O O . LYS A 1 417 ? 4.142 -4.514 -15.480 1.00 94.38 417 LYS A O 1
ATOM 2900 N N . GLY A 1 418 ? 3.963 -4.353 -13.251 1.00 93.31 418 GLY A N 1
ATOM 2901 C CA . GLY A 1 418 ? 3.444 -5.710 -13.047 1.00 93.31 418 GLY A CA 1
ATOM 2902 C C . GLY A 1 418 ? 1.976 -5.874 -13.449 1.00 93.31 418 GLY A C 1
ATOM 2903 O O . GLY A 1 418 ? 1.591 -6.958 -13.873 1.00 93.31 418 GLY A O 1
ATOM 2904 N N . ALA A 1 419 ? 1.175 -4.807 -13.368 1.00 96.50 419 ALA A N 1
ATOM 2905 C CA . ALA A 1 419 ? -0.225 -4.820 -13.783 1.00 96.50 419 ALA A CA 1
ATOM 2906 C C . ALA A 1 419 ? -0.356 -4.942 -15.305 1.00 96.50 419 ALA A C 1
ATOM 2908 O O . ALA A 1 419 ? -1.228 -5.659 -15.783 1.00 96.50 419 ALA A O 1
ATOM 2909 N N . LEU A 1 420 ? 0.570 -4.337 -16.061 1.00 95.25 420 LEU A N 1
ATOM 2910 C CA . LEU A 1 420 ? 0.559 -4.353 -17.527 1.00 95.25 420 LEU A CA 1
ATOM 2911 C C . LEU A 1 420 ? 0.564 -5.757 -18.130 1.00 95.25 420 LEU A C 1
ATOM 2913 O O . LEU A 1 420 ? 0.086 -5.913 -19.242 1.00 95.25 420 LEU A O 1
ATOM 2917 N N . ILE A 1 421 ? 1.041 -6.783 -17.419 1.00 93.81 421 ILE A N 1
ATOM 2918 C CA . ILE A 1 421 ? 0.984 -8.186 -17.872 1.00 93.81 421 ILE A CA 1
ATOM 2919 C C . ILE A 1 421 ? -0.469 -8.640 -18.111 1.00 93.81 421 ILE A C 1
ATOM 2921 O O . ILE A 1 421 ? -0.704 -9.524 -18.928 1.00 93.81 421 ILE A O 1
ATOM 2925 N N . GLY A 1 422 ? -1.435 -8.016 -17.431 1.00 95.12 422 GLY A N 1
ATOM 2926 C CA . GLY A 1 422 ? -2.862 -8.250 -17.632 1.00 95.12 422 GLY A CA 1
ATOM 2927 C C . GLY A 1 422 ? -3.401 -7.760 -18.975 1.00 95.12 422 GLY A C 1
ATOM 2928 O O . GLY A 1 422 ? -4.397 -8.292 -19.450 1.00 95.12 422 GLY A O 1
ATOM 2929 N N . LEU A 1 423 ? -2.748 -6.787 -19.626 1.00 95.38 423 LEU A N 1
ATOM 2930 C CA . LEU A 1 423 ? -3.213 -6.272 -20.916 1.00 95.38 423 LEU A CA 1
ATOM 2931 C C . LEU A 1 423 ? -3.058 -7.335 -22.003 1.00 95.38 423 LEU A C 1
ATOM 2933 O O . LEU A 1 423 ? -1.941 -7.719 -22.369 1.00 95.38 423 LEU A O 1
ATOM 2937 N N . SER A 1 424 ? -4.184 -7.778 -22.557 1.00 93.94 424 SER A N 1
ATOM 2938 C CA . SER A 1 424 ? -4.187 -8.689 -23.699 1.00 93.94 424 SER A CA 1
ATOM 2939 C C . SER A 1 424 ? -3.550 -8.035 -24.931 1.00 93.94 424 SER A C 1
ATOM 2941 O O . SER A 1 424 ? -3.548 -6.814 -25.085 1.00 93.94 424 SER A O 1
ATOM 2943 N N . THR A 1 425 ? -3.032 -8.841 -25.858 1.00 94.19 425 THR A N 1
ATOM 2944 C CA . THR A 1 425 ? -2.501 -8.330 -27.134 1.00 94.19 425 THR A CA 1
ATOM 2945 C C . THR A 1 425 ? -3.576 -7.615 -27.960 1.00 94.19 425 THR A C 1
ATOM 2947 O O . THR A 1 425 ? -3.287 -6.607 -28.598 1.00 94.19 425 THR A O 1
ATOM 2950 N N . ALA A 1 426 ? -4.831 -8.071 -27.887 1.00 93.69 426 ALA A N 1
ATOM 2951 C CA . ALA A 1 426 ? -5.967 -7.394 -28.510 1.00 93.69 426 ALA A CA 1
ATOM 2952 C C . ALA A 1 426 ? -6.196 -5.997 -27.908 1.00 93.69 426 ALA A C 1
ATOM 2954 O O . ALA A 1 426 ? -6.315 -5.023 -28.657 1.00 93.69 426 ALA A O 1
ATOM 2955 N N . ALA A 1 427 ? -6.174 -5.879 -26.574 1.00 95.69 427 ALA A N 1
ATOM 2956 C CA . ALA A 1 427 ? -6.264 -4.591 -25.892 1.00 95.69 427 ALA A CA 1
ATOM 2957 C C . ALA A 1 427 ? -5.101 -3.675 -26.289 1.00 95.69 427 ALA A C 1
ATOM 2959 O O . ALA A 1 427 ? -5.351 -2.546 -26.698 1.00 95.69 427 ALA A O 1
ATOM 2960 N N . MET A 1 428 ? -3.861 -4.186 -26.285 1.00 95.44 428 MET A N 1
ATOM 2961 C CA . MET A 1 428 ? -2.669 -3.440 -26.708 1.00 95.44 428 MET A CA 1
ATOM 2962 C C . MET A 1 428 ? -2.819 -2.860 -28.117 1.00 95.44 428 MET A C 1
ATOM 2964 O O . MET A 1 428 ? -2.573 -1.675 -28.296 1.00 95.44 428 MET A O 1
ATOM 2968 N N . SER A 1 429 ? -3.270 -3.650 -29.096 1.00 95.44 429 SER A N 1
ATOM 2969 C CA . SER A 1 429 ? -3.463 -3.183 -30.482 1.00 95.44 429 SER A CA 1
ATOM 2970 C C . SER A 1 429 ? -4.584 -2.148 -30.652 1.00 95.44 429 SER A C 1
ATOM 2972 O O . SER A 1 429 ? -4.630 -1.442 -31.655 1.00 95.44 429 SER A O 1
ATOM 2974 N N . SER A 1 430 ? -5.488 -2.060 -29.671 1.00 96.12 430 SER A N 1
ATOM 2975 C CA . SER A 1 430 ? -6.649 -1.165 -29.688 1.00 96.12 430 SER A CA 1
ATOM 2976 C C . SER A 1 430 ? -6.446 0.104 -28.854 1.00 96.12 430 SER A C 1
ATOM 2978 O O . SER A 1 430 ? -7.328 0.963 -28.848 1.00 96.12 430 SER A O 1
ATOM 2980 N N . LEU A 1 431 ? -5.332 0.231 -28.123 1.00 96.44 431 LEU A N 1
ATOM 2981 C CA . LEU A 1 431 ? -5.038 1.441 -27.354 1.00 96.44 431 LEU A CA 1
ATOM 2982 C C . LEU A 1 431 ? -4.826 2.632 -28.287 1.00 96.44 431 LEU A C 1
ATOM 2984 O O . LEU A 1 431 ? -4.125 2.532 -29.297 1.00 96.44 431 LEU A O 1
ATOM 2988 N N . SER A 1 432 ? -5.368 3.785 -27.907 1.00 96.56 432 SER A N 1
ATOM 2989 C CA . SER A 1 432 ? -5.097 5.027 -28.623 1.00 96.56 432 SER A CA 1
ATOM 2990 C C . SER A 1 432 ? -3.607 5.388 -28.564 1.00 96.56 432 SER A C 1
ATOM 2992 O O . SER A 1 432 ? -2.894 5.083 -27.602 1.00 96.56 432 SER A O 1
ATOM 2994 N N . THR A 1 433 ? -3.128 6.080 -29.598 1.00 95.81 433 THR A N 1
ATOM 2995 C CA . THR A 1 433 ? -1.744 6.572 -29.670 1.00 95.81 433 THR A CA 1
ATOM 2996 C C . THR A 1 433 ? -1.415 7.512 -28.508 1.00 95.81 433 THR A C 1
ATOM 2998 O O . THR A 1 433 ? -0.319 7.452 -27.963 1.00 95.81 433 THR A O 1
ATOM 3001 N N . THR A 1 434 ? -2.382 8.314 -28.050 1.00 97.00 434 THR A N 1
ATOM 3002 C CA . THR A 1 434 ? -2.232 9.197 -26.885 1.00 97.00 434 THR A CA 1
ATOM 3003 C C . THR A 1 434 ? -1.928 8.425 -25.601 1.00 97.00 434 THR A C 1
ATOM 3005 O O . THR A 1 434 ? -1.050 8.835 -24.844 1.00 97.00 434 THR A O 1
ATOM 3008 N N . LEU A 1 435 ? -2.606 7.298 -25.355 1.00 97.25 435 LEU A N 1
ATOM 3009 C CA . LEU A 1 435 ? -2.354 6.494 -24.156 1.00 97.25 435 LEU A CA 1
ATOM 3010 C C . LEU A 1 435 ? -1.029 5.736 -24.238 1.00 97.25 435 LEU A C 1
ATOM 3012 O O . LEU A 1 435 ? -0.299 5.691 -23.251 1.00 97.25 435 LEU A O 1
ATOM 3016 N N . VAL A 1 436 ? -0.667 5.205 -25.411 1.00 96.81 436 VAL A N 1
ATOM 3017 C CA . VAL A 1 436 ? 0.651 4.574 -25.604 1.00 96.81 436 VAL A CA 1
ATOM 3018 C C . VAL A 1 436 ? 1.781 5.585 -25.396 1.00 96.81 436 VAL A C 1
ATOM 3020 O O . VAL A 1 436 ? 2.741 5.290 -24.686 1.00 96.81 436 VAL A O 1
ATOM 3023 N N . ALA A 1 437 ? 1.643 6.798 -25.936 1.00 96.19 437 ALA A N 1
ATOM 3024 C CA . ALA A 1 437 ? 2.602 7.882 -25.740 1.00 96.19 437 ALA A CA 1
ATOM 3025 C C . ALA A 1 437 ? 2.702 8.336 -24.271 1.00 96.19 437 ALA A C 1
ATOM 3027 O O . ALA A 1 437 ? 3.771 8.772 -23.847 1.00 96.19 437 ALA A O 1
ATOM 3028 N N . ALA A 1 438 ? 1.635 8.194 -23.477 1.00 97.12 438 ALA A N 1
ATOM 3029 C CA . ALA A 1 438 ? 1.625 8.539 -22.054 1.00 97.12 438 ALA A CA 1
ATOM 3030 C C . ALA A 1 438 ? 2.327 7.513 -21.147 1.00 97.12 438 ALA A C 1
ATOM 3032 O O . ALA A 1 438 ? 2.651 7.832 -20.002 1.00 97.12 438 ALA A O 1
ATOM 3033 N N . MET A 1 439 ? 2.582 6.291 -21.628 1.00 97.38 439 MET A N 1
ATOM 3034 C CA . MET A 1 439 ? 3.252 5.266 -20.826 1.00 97.38 439 MET A CA 1
ATOM 3035 C C . MET A 1 439 ? 4.663 5.708 -20.410 1.00 97.38 439 MET A C 1
ATOM 3037 O O . MET A 1 439 ? 5.409 6.322 -21.163 1.00 97.38 439 MET A O 1
ATOM 3041 N N . THR A 1 440 ? 5.116 5.346 -19.221 1.00 97.56 440 THR A N 1
ATOM 3042 C CA . THR A 1 440 ? 6.490 5.642 -18.800 1.00 97.56 440 THR A CA 1
ATOM 3043 C C . THR A 1 440 ? 7.508 4.755 -19.527 1.00 97.56 440 THR A C 1
ATOM 3045 O O . THR A 1 440 ? 7.203 3.658 -20.004 1.00 97.56 440 THR A O 1
ATOM 3048 N N . THR A 1 441 ? 8.775 5.173 -19.554 1.00 95.81 441 THR A N 1
ATOM 3049 C CA . THR A 1 441 ? 9.882 4.361 -20.097 1.00 95.81 441 THR A CA 1
ATOM 3050 C C . THR A 1 441 ? 10.013 3.003 -19.389 1.00 95.81 441 THR A C 1
ATOM 3052 O O . THR A 1 441 ? 10.308 1.979 -20.014 1.00 95.81 441 THR A O 1
ATOM 3055 N N . ALA A 1 442 ? 9.726 2.961 -18.084 1.00 95.62 442 ALA A N 1
ATOM 3056 C CA . ALA A 1 442 ? 9.709 1.737 -17.287 1.00 95.62 442 ALA A CA 1
ATOM 3057 C C . ALA A 1 442 ? 8.556 0.795 -17.669 1.00 95.62 442 ALA A C 1
ATOM 3059 O O . ALA A 1 442 ? 8.723 -0.421 -17.624 1.00 95.62 442 ALA A O 1
ATOM 3060 N N . GLN A 1 443 ? 7.399 1.338 -18.047 1.00 97.50 443 GLN A N 1
ATOM 3061 C CA . GLN A 1 443 ? 6.254 0.560 -18.518 1.00 97.50 443 GLN A CA 1
ATOM 3062 C C . GLN A 1 443 ? 6.511 -0.023 -19.915 1.00 97.50 443 GLN A C 1
ATOM 3064 O O . GLN A 1 443 ? 6.368 -1.229 -20.103 1.00 97.50 443 GLN A O 1
ATOM 3069 N N . ILE A 1 444 ? 6.977 0.798 -20.865 1.00 94.69 444 ILE A N 1
ATOM 3070 C CA . ILE A 1 444 ? 7.284 0.377 -22.244 1.00 94.69 444 ILE A CA 1
ATOM 3071 C C . ILE A 1 444 ? 8.366 -0.716 -22.282 1.00 94.69 444 ILE A C 1
ATOM 3073 O O . ILE A 1 444 ? 8.219 -1.732 -22.964 1.00 94.69 444 ILE A O 1
ATOM 3077 N N . SER A 1 445 ? 9.437 -0.563 -21.498 1.00 92.69 445 SER A N 1
ATOM 3078 C CA . SER A 1 445 ? 10.513 -1.566 -21.409 1.00 92.69 445 SER A CA 1
ATOM 3079 C C . SER A 1 445 ? 10.110 -2.849 -20.659 1.00 92.69 445 SER A C 1
ATOM 3081 O O . SER A 1 445 ? 10.780 -3.885 -20.786 1.00 92.69 445 SER A O 1
ATOM 3083 N N . ALA A 1 446 ? 9.024 -2.804 -19.877 1.00 93.25 446 ALA A N 1
ATOM 3084 C CA . ALA A 1 446 ? 8.473 -3.949 -19.155 1.00 93.25 446 ALA A CA 1
ATOM 3085 C C . ALA A 1 446 ? 7.455 -4.763 -19.968 1.00 93.25 446 ALA A C 1
ATOM 3087 O O . ALA A 1 446 ? 7.160 -5.888 -19.564 1.00 93.25 446 ALA A O 1
ATOM 3088 N N . LEU A 1 447 ? 6.957 -4.240 -21.097 1.00 93.94 447 LEU A N 1
ATOM 3089 C CA . LEU A 1 447 ? 6.065 -4.984 -21.986 1.00 93.94 447 LEU A CA 1
ATOM 3090 C C . LEU A 1 447 ? 6.697 -6.318 -22.401 1.00 93.94 447 LEU A C 1
ATOM 3092 O O . LEU A 1 447 ? 7.888 -6.401 -22.720 1.00 93.94 447 LEU A O 1
ATOM 3096 N N . SER A 1 448 ? 5.883 -7.374 -22.408 1.00 91.81 448 SER A N 1
ATOM 3097 C CA . SER A 1 448 ? 6.308 -8.667 -22.946 1.00 91.81 448 SER A CA 1
ATOM 3098 C C . SER A 1 448 ? 6.551 -8.577 -24.455 1.00 91.81 448 SER A C 1
ATOM 3100 O O . SER A 1 448 ? 6.011 -7.704 -25.138 1.00 91.81 448 SER A O 1
ATOM 3102 N N . SER A 1 449 ? 7.319 -9.521 -25.008 1.00 88.81 449 SER A N 1
ATOM 3103 C CA . SER A 1 449 ? 7.565 -9.576 -26.454 1.00 88.81 449 SER A CA 1
ATOM 3104 C C . SER A 1 449 ? 6.267 -9.654 -27.262 1.00 88.81 449 SER A C 1
ATOM 3106 O O . SER A 1 449 ? 6.192 -9.058 -28.331 1.00 88.81 449 SER A O 1
ATOM 3108 N N . SER A 1 450 ? 5.247 -10.360 -26.763 1.00 91.44 450 SER A N 1
ATOM 3109 C CA . SER A 1 450 ? 3.944 -10.486 -27.429 1.00 91.44 450 SER A CA 1
ATOM 3110 C C . SER A 1 450 ? 3.129 -9.196 -27.361 1.00 91.44 450 SER A C 1
ATOM 3112 O O . SER A 1 450 ? 2.542 -8.800 -28.360 1.00 91.44 450 SER A O 1
ATOM 3114 N N . GLN A 1 451 ? 3.118 -8.510 -26.214 1.00 95.19 451 GLN A N 1
ATOM 3115 C CA . GLN A 1 451 ? 2.424 -7.223 -26.071 1.00 95.19 451 GLN A CA 1
ATOM 3116 C C . GLN A 1 451 ? 3.066 -6.132 -26.920 1.00 95.19 451 GLN A C 1
ATOM 3118 O O . GLN A 1 451 ? 2.359 -5.354 -27.548 1.00 95.19 451 GLN A O 1
ATOM 3123 N N . PHE A 1 452 ? 4.399 -6.099 -26.973 1.00 92.56 452 PHE A N 1
ATOM 3124 C CA . PHE A 1 452 ? 5.115 -5.144 -27.809 1.00 92.56 452 PHE A CA 1
ATOM 3125 C C . PHE A 1 452 ? 4.866 -5.395 -29.303 1.00 92.56 452 PHE A C 1
ATOM 3127 O O . PHE A 1 452 ? 4.607 -4.452 -30.038 1.00 92.56 452 PHE A O 1
ATOM 3134 N N . GLN A 1 453 ? 4.870 -6.659 -29.747 1.00 90.38 453 GLN A N 1
ATOM 3135 C CA . GLN A 1 453 ? 4.533 -7.025 -31.133 1.00 90.38 453 GLN A CA 1
ATOM 3136 C C . GLN A 1 453 ? 3.079 -6.716 -31.513 1.00 90.38 453 GLN A C 1
ATOM 3138 O O . GLN A 1 453 ? 2.778 -6.585 -32.694 1.00 90.38 453 GLN A O 1
ATOM 3143 N N . ALA A 1 454 ? 2.177 -6.619 -30.535 1.00 94.12 454 ALA A N 1
ATOM 3144 C CA . ALA A 1 454 ? 0.783 -6.276 -30.781 1.00 94.12 454 ALA A CA 1
ATOM 3145 C C . ALA A 1 454 ? 0.553 -4.771 -31.003 1.00 94.12 454 ALA A C 1
ATOM 3147 O O . ALA A 1 454 ? -0.533 -4.391 -31.437 1.00 94.12 454 ALA A O 1
ATOM 3148 N N . LEU A 1 455 ? 1.538 -3.913 -30.711 1.00 94.06 455 LEU A N 1
ATOM 3149 C CA . LEU A 1 455 ? 1.442 -2.484 -31.005 1.00 94.06 455 LEU A CA 1
ATOM 3150 C C . LEU A 1 455 ? 1.407 -2.253 -32.519 1.00 94.06 455 LEU A C 1
ATOM 3152 O O . LEU A 1 455 ? 2.209 -2.805 -33.272 1.00 94.06 455 LEU A O 1
ATOM 3156 N N . THR A 1 456 ? 0.500 -1.388 -32.963 1.00 92.69 456 THR A N 1
ATOM 3157 C CA . THR A 1 456 ? 0.437 -0.963 -34.365 1.00 92.69 456 THR A CA 1
ATOM 3158 C C . THR A 1 456 ? 1.585 -0.013 -34.713 1.00 92.69 456 THR A C 1
ATOM 3160 O O . THR A 1 456 ? 2.178 0.625 -33.839 1.00 92.69 456 THR A O 1
ATOM 3163 N N . SER A 1 457 ? 1.873 0.148 -36.008 1.00 88.88 457 SER A N 1
ATOM 3164 C CA . SER A 1 457 ? 2.864 1.124 -36.482 1.00 88.88 457 SER A CA 1
ATOM 3165 C C . SER A 1 457 ? 2.545 2.543 -36.008 1.00 88.88 457 SER A C 1
ATOM 3167 O O . SER A 1 457 ? 3.441 3.229 -35.533 1.00 88.88 457 SER A O 1
ATOM 3169 N N . SER A 1 458 ? 1.274 2.958 -36.036 1.00 90.38 458 SER A N 1
ATOM 3170 C CA . SER A 1 458 ? 0.845 4.272 -35.538 1.00 90.38 458 SER A CA 1
ATOM 3171 C C . SER A 1 458 ? 1.102 4.456 -34.041 1.00 90.38 458 SER A C 1
ATOM 3173 O O . SER A 1 458 ? 1.517 5.534 -33.623 1.00 90.38 458 SER A O 1
ATOM 3175 N N . GLN A 1 459 ? 0.892 3.417 -33.226 1.00 95.44 459 GLN A N 1
ATOM 3176 C CA . GLN A 1 459 ? 1.202 3.469 -31.793 1.00 95.44 459 GLN A CA 1
ATOM 3177 C C . GLN A 1 459 ? 2.706 3.565 -31.546 1.00 95.44 459 GLN A C 1
ATOM 3179 O O . GLN A 1 459 ? 3.137 4.383 -30.737 1.00 95.44 459 GLN A O 1
ATOM 3184 N N . ILE A 1 460 ? 3.515 2.791 -32.269 1.00 91.88 460 ILE A N 1
ATOM 3185 C CA . ILE A 1 460 ? 4.972 2.852 -32.129 1.00 91.88 460 ILE A CA 1
ATOM 3186 C C . ILE A 1 460 ? 5.512 4.219 -32.577 1.00 91.88 460 ILE A C 1
ATOM 3188 O O . ILE A 1 460 ? 6.342 4.796 -31.880 1.00 91.88 460 ILE A O 1
ATOM 3192 N N . SER A 1 461 ? 4.997 4.784 -33.674 1.00 89.12 461 SER A N 1
ATOM 3193 C CA . SER A 1 461 ? 5.368 6.126 -34.148 1.00 89.12 461 SER A CA 1
ATOM 3194 C C . SER A 1 461 ? 4.947 7.255 -33.199 1.00 89.12 461 SER A C 1
ATOM 3196 O O . SER A 1 461 ? 5.472 8.357 -33.307 1.00 89.12 461 SER A O 1
ATOM 3198 N N . SER A 1 462 ? 4.019 7.004 -32.267 1.00 91.94 462 SER A N 1
ATOM 3199 C CA . SER A 1 462 ? 3.626 7.980 -31.239 1.00 91.94 462 SER A CA 1
ATOM 3200 C C . SER A 1 462 ? 4.533 7.988 -30.003 1.00 91.94 462 SER A C 1
ATOM 3202 O O . SER A 1 462 ? 4.387 8.856 -29.143 1.00 91.94 462 SER A O 1
ATOM 3204 N N . LEU A 1 463 ? 5.475 7.042 -29.901 1.00 92.88 463 LEU A N 1
ATOM 3205 C CA . LEU A 1 463 ? 6.424 6.992 -28.794 1.00 92.88 463 LEU A CA 1
ATOM 3206 C C . LEU A 1 463 ? 7.410 8.166 -28.848 1.00 92.88 463 LEU A C 1
ATOM 3208 O O . LEU A 1 463 ? 7.941 8.541 -29.890 1.00 92.88 463 LEU A O 1
ATOM 3212 N N . THR A 1 464 ? 7.706 8.711 -27.677 1.00 92.50 464 THR A N 1
ATOM 3213 C CA . THR A 1 464 ? 8.743 9.717 -27.454 1.00 92.50 464 THR A CA 1
ATOM 3214 C C . THR A 1 464 ? 10.147 9.128 -27.622 1.00 92.50 464 THR A C 1
ATOM 3216 O O . THR A 1 464 ? 10.379 7.936 -27.394 1.00 92.50 464 THR A O 1
ATOM 3219 N N . ALA A 1 465 ? 11.128 9.992 -27.901 1.00 90.44 465 ALA A N 1
ATOM 3220 C CA . ALA A 1 465 ? 12.539 9.606 -27.990 1.00 90.44 465 ALA A CA 1
ATOM 3221 C C . ALA A 1 465 ? 13.043 8.872 -26.728 1.00 90.44 465 ALA A C 1
ATOM 3223 O O . ALA A 1 465 ? 13.816 7.919 -26.822 1.00 90.44 465 ALA A O 1
ATOM 3224 N N . ALA A 1 466 ? 12.567 9.271 -25.542 1.00 92.69 466 ALA A N 1
ATOM 3225 C CA . ALA A 1 466 ? 12.917 8.627 -24.276 1.00 92.69 466 ALA A CA 1
ATOM 3226 C C . ALA A 1 466 ? 12.317 7.216 -24.133 1.00 92.69 466 ALA A C 1
ATOM 3228 O O . ALA A 1 466 ? 12.952 6.328 -23.566 1.00 92.69 466 ALA A O 1
ATOM 3229 N N . GLN A 1 467 ? 11.102 6.981 -24.639 1.00 95.44 467 GLN A N 1
ATOM 3230 C CA . GLN A 1 467 ? 10.496 5.645 -24.642 1.00 95.44 467 GLN A CA 1
ATOM 3231 C C . GLN A 1 467 ? 11.197 4.718 -25.638 1.00 95.44 467 GLN A C 1
ATOM 3233 O O . GLN A 1 467 ? 11.459 3.566 -25.296 1.00 95.44 467 GLN A O 1
ATOM 3238 N N . ILE A 1 468 ? 11.550 5.219 -26.828 1.00 91.75 468 ILE A N 1
ATOM 3239 C CA . ILE A 1 468 ? 12.291 4.452 -27.838 1.00 91.75 468 ILE A CA 1
ATOM 3240 C C . ILE A 1 468 ? 13.695 4.086 -27.334 1.00 91.75 468 ILE A C 1
ATOM 3242 O O . ILE A 1 468 ? 14.098 2.927 -27.428 1.00 91.75 468 ILE A O 1
ATOM 3246 N N . SER A 1 469 ? 14.430 5.017 -26.717 1.00 90.38 469 SER A N 1
ATOM 3247 C CA . SER A 1 469 ? 15.766 4.730 -26.167 1.00 90.38 469 SER A CA 1
ATOM 3248 C C . SER A 1 469 ? 15.742 3.766 -24.970 1.00 90.38 469 SER A C 1
ATOM 3250 O O . SER A 1 469 ? 16.734 3.086 -24.707 1.00 90.38 469 SER A O 1
ATOM 3252 N N . ALA A 1 470 ? 14.599 3.620 -24.292 1.00 93.44 470 ALA A N 1
ATOM 3253 C CA . ALA A 1 470 ? 14.396 2.634 -23.230 1.00 93.44 470 ALA A CA 1
ATOM 3254 C C . ALA A 1 470 ? 14.073 1.211 -23.738 1.00 93.44 470 ALA A C 1
ATOM 3256 O O . ALA A 1 470 ? 14.042 0.270 -22.937 1.00 93.44 470 ALA A O 1
ATOM 3257 N N . LEU A 1 471 ? 13.829 1.023 -25.042 1.00 93.75 471 LEU A N 1
ATOM 3258 C CA . LEU A 1 471 ? 13.518 -0.289 -25.616 1.00 93.75 471 LEU A CA 1
ATOM 3259 C C . LEU A 1 471 ? 14.700 -1.255 -25.540 1.00 93.75 471 LEU A C 1
ATOM 3261 O O . LEU A 1 471 ? 15.855 -0.908 -25.789 1.00 93.75 471 LEU A O 1
ATOM 3265 N N . LYS A 1 472 ? 14.401 -2.528 -25.282 1.00 93.69 472 LYS A N 1
ATOM 3266 C CA . LYS A 1 472 ? 15.402 -3.595 -25.340 1.00 93.69 472 LYS A CA 1
ATOM 3267 C C . LYS A 1 472 ? 15.807 -3.875 -26.796 1.00 93.69 472 LYS A C 1
ATOM 3269 O O . LYS A 1 472 ? 14.963 -3.767 -27.685 1.00 93.69 472 LYS A O 1
ATOM 3274 N N . PRO A 1 473 ? 17.046 -4.336 -27.051 1.00 93.12 473 PRO A N 1
ATOM 3275 C CA . PRO A 1 473 ? 17.507 -4.759 -28.379 1.00 93.12 473 PRO A CA 1
ATOM 3276 C C . PRO A 1 473 ? 16.520 -5.655 -29.146 1.00 93.12 473 PRO A C 1
ATOM 3278 O O . PRO A 1 473 ? 16.285 -5.456 -30.331 1.00 93.12 473 PRO A O 1
ATOM 3281 N N . GLN A 1 474 ? 15.880 -6.604 -28.460 1.00 91.06 474 GLN A N 1
ATOM 3282 C CA . GLN A 1 474 ? 14.906 -7.522 -29.058 1.00 91.06 474 GLN A CA 1
ATOM 3283 C C . GLN A 1 474 ? 13.610 -6.822 -29.491 1.00 91.06 474 GLN A C 1
ATOM 3285 O O . GLN A 1 474 ? 12.987 -7.242 -30.457 1.00 91.06 474 GLN A O 1
ATOM 3290 N N . GLN A 1 475 ? 13.196 -5.766 -28.784 1.00 93.94 475 GLN A N 1
ATOM 3291 C CA . GLN A 1 475 ? 12.030 -4.965 -29.165 1.00 93.94 475 GLN A CA 1
ATOM 3292 C C . GLN A 1 475 ? 12.343 -4.135 -30.417 1.00 93.94 475 GLN A C 1
ATOM 3294 O O . GLN A 1 475 ? 11.526 -4.097 -31.328 1.00 93.94 475 GLN A O 1
ATOM 3299 N N . ILE A 1 476 ? 13.551 -3.560 -30.505 1.00 93.06 476 ILE A N 1
ATOM 3300 C CA . ILE A 1 476 ? 14.024 -2.843 -31.702 1.00 93.06 476 ILE A CA 1
ATOM 3301 C C . ILE A 1 476 ? 14.059 -3.764 -32.927 1.00 93.06 476 ILE A C 1
ATOM 3303 O O . ILE A 1 476 ? 13.528 -3.405 -33.973 1.00 93.06 476 ILE A O 1
ATOM 3307 N N . ALA A 1 477 ? 14.594 -4.980 -32.791 1.00 92.75 477 ALA A N 1
ATOM 3308 C CA . ALA A 1 477 ? 14.650 -5.953 -33.887 1.00 92.75 477 ALA A CA 1
ATOM 3309 C C . ALA A 1 477 ? 13.262 -6.370 -34.424 1.00 92.75 477 ALA A C 1
ATOM 3311 O O . ALA A 1 477 ? 13.166 -6.841 -35.554 1.00 92.75 477 ALA A O 1
ATOM 3312 N N . ASN A 1 478 ? 12.195 -6.168 -33.642 1.00 89.38 478 ASN A N 1
ATOM 3313 C CA . ASN A 1 478 ? 10.815 -6.479 -34.025 1.00 89.38 478 ASN A CA 1
ATOM 3314 C C . ASN A 1 478 ? 10.063 -5.294 -34.663 1.00 89.38 478 ASN A C 1
ATOM 3316 O O . ASN A 1 478 ? 8.906 -5.454 -35.048 1.00 89.38 478 ASN A O 1
ATOM 3320 N N . LEU A 1 479 ? 10.672 -4.108 -34.759 1.00 90.56 479 LEU A N 1
ATOM 3321 C CA . LEU A 1 479 ? 10.057 -2.951 -35.415 1.00 90.56 479 LEU A CA 1
ATOM 3322 C C . LEU A 1 479 ? 9.919 -3.166 -36.929 1.00 90.56 479 LEU A C 1
ATOM 3324 O O . LEU A 1 479 ? 10.730 -3.845 -37.556 1.00 90.56 479 LEU A O 1
ATOM 3328 N N . SER A 1 480 ? 8.913 -2.564 -37.559 1.00 90.50 480 SER A N 1
ATOM 3329 C CA . SER A 1 480 ? 8.849 -2.569 -39.023 1.00 90.50 480 SER A CA 1
ATOM 3330 C C . SER A 1 480 ? 9.875 -1.597 -39.612 1.00 90.50 480 SER A C 1
ATOM 3332 O O . SER A 1 480 ? 10.260 -0.617 -38.975 1.00 90.50 480 SER A O 1
ATOM 3334 N N . THR A 1 481 ? 10.288 -1.831 -40.857 1.00 92.88 481 THR A N 1
ATOM 3335 C CA . THR A 1 481 ? 11.153 -0.899 -41.600 1.00 92.88 481 THR A CA 1
ATOM 3336 C C . THR A 1 481 ? 10.516 0.486 -41.729 1.00 92.88 481 THR A C 1
ATOM 3338 O O . THR A 1 481 ? 11.198 1.489 -41.577 1.00 92.88 481 THR A O 1
ATOM 3341 N N . ALA A 1 482 ? 9.192 0.558 -41.904 1.00 88.94 482 ALA A N 1
ATOM 3342 C CA . ALA A 1 482 ? 8.458 1.823 -41.964 1.00 88.94 482 ALA A CA 1
ATOM 3343 C C . ALA A 1 482 ? 8.535 2.634 -40.657 1.00 88.94 482 ALA A C 1
ATOM 3345 O O . ALA A 1 482 ? 8.580 3.857 -40.703 1.00 88.94 482 ALA A O 1
ATOM 3346 N N . VAL A 1 483 ? 8.561 1.970 -39.495 1.00 90.81 483 VAL A N 1
ATOM 3347 C CA . VAL A 1 483 ? 8.761 2.654 -38.208 1.00 90.81 483 VAL A CA 1
ATOM 3348 C C . VAL A 1 483 ? 10.186 3.189 -38.099 1.00 90.81 483 VAL A C 1
ATOM 3350 O O . VAL A 1 483 ? 10.366 4.311 -37.643 1.00 90.81 483 VAL A O 1
ATOM 3353 N N . ILE A 1 484 ? 11.184 2.402 -38.514 1.00 93.19 484 ILE A N 1
ATOM 3354 C CA . ILE A 1 484 ? 12.596 2.805 -38.455 1.00 93.19 484 ILE A CA 1
ATOM 3355 C C . ILE A 1 484 ? 12.878 3.987 -39.389 1.00 93.19 484 ILE A C 1
ATOM 3357 O O . ILE A 1 484 ? 13.487 4.954 -38.952 1.00 93.19 484 ILE A O 1
ATOM 3361 N N . ALA A 1 485 ? 12.363 3.949 -40.619 1.00 90.94 485 ALA A N 1
ATOM 3362 C CA . ALA A 1 485 ? 12.464 5.046 -41.586 1.00 90.94 485 ALA A CA 1
ATOM 3363 C C . ALA A 1 485 ? 11.683 6.311 -41.174 1.00 90.94 485 ALA A C 1
ATOM 3365 O O . ALA A 1 485 ? 11.872 7.374 -41.748 1.00 90.94 485 ALA A O 1
ATOM 3366 N N . GLY A 1 486 ? 10.749 6.192 -40.225 1.00 88.44 486 GLY A N 1
ATOM 3367 C CA . GLY A 1 486 ? 9.933 7.301 -39.725 1.00 88.44 486 GLY A CA 1
ATOM 3368 C C . GLY A 1 486 ? 10.417 7.886 -38.397 1.00 88.44 486 GLY A C 1
ATOM 3369 O O . GLY A 1 486 ? 9.685 8.670 -37.788 1.00 88.44 486 GLY A O 1
ATOM 3370 N N . LEU A 1 487 ? 11.586 7.475 -37.892 1.00 90.62 487 LEU A N 1
ATOM 3371 C CA . LEU A 1 487 ? 12.147 8.032 -36.662 1.00 90.62 487 LEU A CA 1
ATOM 3372 C C . LEU A 1 487 ? 12.564 9.491 -36.885 1.00 90.62 487 LEU A C 1
ATOM 3374 O O . LEU A 1 487 ? 13.112 9.841 -37.917 1.00 90.62 487 LEU A O 1
ATOM 3378 N N . SER A 1 488 ? 12.335 10.347 -35.889 1.00 90.19 488 SER A N 1
ATOM 3379 C CA . SER A 1 488 ? 12.883 11.709 -35.914 1.00 90.19 488 SER A CA 1
ATOM 3380 C C . SER A 1 488 ? 14.385 11.708 -35.631 1.00 90.19 488 SER A C 1
ATOM 3382 O O . SER A 1 488 ? 14.856 10.872 -34.858 1.00 90.19 488 SER A O 1
ATOM 3384 N N . ASP A 1 489 ? 15.107 12.719 -36.116 1.00 91.31 489 ASP A N 1
ATOM 3385 C CA . ASP A 1 489 ? 16.545 12.931 -35.879 1.00 91.31 489 ASP A CA 1
ATOM 3386 C C . ASP A 1 489 ? 16.920 12.826 -34.394 1.00 91.31 489 ASP A C 1
ATOM 3388 O O . ASP A 1 489 ? 17.902 12.183 -34.010 1.00 91.31 489 ASP A O 1
ATOM 3392 N N . ALA A 1 490 ? 16.097 13.428 -33.527 1.00 88.88 490 ALA A N 1
ATOM 3393 C CA . ALA A 1 490 ? 16.283 13.399 -32.079 1.00 88.88 490 ALA A CA 1
ATOM 3394 C C . ALA A 1 490 ? 16.129 11.984 -31.499 1.00 88.88 490 ALA A C 1
ATOM 3396 O O . ALA A 1 490 ? 16.820 11.622 -30.548 1.00 88.88 490 ALA A O 1
ATOM 3397 N N . THR A 1 491 ? 15.232 11.176 -32.067 1.00 91.00 491 THR A N 1
ATOM 3398 C CA . THR A 1 491 ? 15.016 9.786 -31.649 1.00 91.00 491 THR A CA 1
ATOM 3399 C C . THR A 1 491 ? 16.118 8.878 -32.171 1.00 91.00 491 THR A C 1
ATOM 3401 O O . THR A 1 491 ? 16.646 8.073 -31.403 1.00 91.00 491 THR A O 1
ATOM 3404 N N . LEU A 1 492 ? 16.506 9.041 -33.439 1.00 92.88 492 LEU A N 1
ATOM 3405 C CA . LEU A 1 492 ? 17.618 8.316 -34.040 1.00 92.88 492 LEU A CA 1
ATOM 3406 C C . LEU A 1 492 ? 18.899 8.571 -33.245 1.00 92.88 492 LEU A C 1
ATOM 3408 O O . LEU A 1 492 ? 19.526 7.615 -32.805 1.00 92.88 492 LEU A O 1
ATOM 3412 N N . SER A 1 493 ? 19.216 9.830 -32.933 1.00 91.12 493 SER A N 1
ATOM 3413 C CA . SER A 1 493 ? 20.383 10.220 -32.123 1.00 91.12 493 SER A CA 1
ATOM 3414 C C . SER A 1 493 ? 20.350 9.683 -30.685 1.00 91.12 493 SER A C 1
ATOM 3416 O O . SER A 1 493 ? 21.398 9.509 -30.060 1.00 91.12 493 SER A O 1
ATOM 3418 N N . ALA A 1 494 ? 19.158 9.410 -30.143 1.00 90.69 494 ALA A N 1
ATOM 3419 C CA . ALA A 1 494 ? 18.976 8.857 -28.802 1.00 90.69 494 ALA A CA 1
ATOM 3420 C C . ALA A 1 494 ? 19.116 7.324 -28.743 1.00 90.69 494 ALA A C 1
ATOM 3422 O O . ALA A 1 494 ? 19.185 6.767 -27.642 1.00 90.69 494 ALA A O 1
ATOM 3423 N N . LEU A 1 495 ? 19.165 6.625 -29.887 1.00 94.69 495 LEU A N 1
ATOM 3424 C CA . LEU A 1 495 ? 19.382 5.179 -29.905 1.00 94.69 495 LEU A CA 1
ATOM 3425 C C . LEU A 1 495 ? 20.756 4.826 -29.338 1.00 94.69 495 LEU A C 1
ATOM 3427 O O . LEU A 1 495 ? 21.790 5.369 -29.726 1.00 94.69 495 LEU A O 1
ATOM 3431 N N . THR A 1 496 ? 20.774 3.847 -28.442 1.00 95.31 496 THR A N 1
ATOM 3432 C CA . THR A 1 496 ? 22.009 3.350 -27.839 1.00 95.31 496 THR A CA 1
ATOM 3433 C C . THR A 1 496 ? 22.808 2.490 -28.821 1.00 95.31 496 THR A C 1
ATOM 3435 O O . THR A 1 496 ? 22.257 1.850 -29.717 1.00 95.31 496 THR A O 1
ATOM 3438 N N . THR A 1 497 ? 24.113 2.346 -28.572 1.00 96.00 497 THR A N 1
ATOM 3439 C CA . THR A 1 497 ? 25.010 1.426 -29.299 1.00 96.00 497 THR A CA 1
ATOM 3440 C C . THR A 1 497 ? 24.434 0.012 -29.443 1.00 96.00 497 THR A C 1
ATOM 3442 O O . THR A 1 497 ? 24.588 -0.630 -30.479 1.00 96.00 497 THR A O 1
ATOM 3445 N N . ARG A 1 498 ? 23.767 -0.498 -28.396 1.00 96.69 498 ARG A N 1
ATOM 3446 C CA . ARG A 1 498 ? 23.174 -1.844 -28.404 1.00 96.69 498 ARG A CA 1
ATOM 3447 C C . ARG A 1 498 ? 21.917 -1.925 -29.262 1.00 96.69 498 ARG A C 1
ATOM 3449 O O . ARG A 1 498 ? 21.657 -2.988 -29.807 1.00 96.69 498 ARG A O 1
ATOM 3456 N N . GLN A 1 499 ? 21.143 -0.846 -29.344 1.00 97.12 499 GLN A N 1
ATOM 3457 C CA . GLN A 1 499 ? 19.936 -0.788 -30.166 1.00 97.12 499 GLN A CA 1
ATOM 3458 C C . GLN A 1 499 ? 20.292 -0.670 -31.648 1.00 97.12 499 GLN A C 1
ATOM 3460 O O . GLN A 1 499 ? 19.735 -1.416 -32.443 1.00 97.12 499 GLN A O 1
ATOM 3465 N N . ILE A 1 500 ? 21.286 0.155 -32.003 1.00 97.06 500 ILE A N 1
ATOM 3466 C CA . ILE A 1 500 ? 21.812 0.227 -33.376 1.00 97.06 500 ILE A CA 1
ATOM 3467 C C . ILE A 1 500 ? 22.306 -1.144 -33.832 1.00 97.06 500 ILE A C 1
ATOM 3469 O O . ILE A 1 500 ? 21.863 -1.641 -34.861 1.00 97.06 500 ILE A O 1
ATOM 3473 N N . GLY A 1 501 ? 23.129 -1.823 -33.028 1.00 97.00 501 GLY A N 1
ATOM 3474 C CA . GLY A 1 501 ? 23.603 -3.171 -33.361 1.00 97.00 501 GLY A CA 1
ATOM 3475 C C . GLY A 1 501 ? 22.518 -4.256 -33.377 1.00 97.00 501 GLY A C 1
ATOM 3476 O O . GLY A 1 501 ? 22.786 -5.369 -33.823 1.00 97.00 501 GLY A O 1
ATOM 3477 N N . ALA A 1 502 ? 21.312 -3.963 -32.880 1.00 97.25 502 ALA A N 1
ATOM 3478 C CA . ALA A 1 502 ? 20.173 -4.877 -32.893 1.00 97.25 502 ALA A CA 1
ATOM 3479 C C . ALA A 1 502 ? 19.238 -4.673 -34.089 1.00 97.25 502 ALA A C 1
ATOM 3481 O O . ALA A 1 502 ? 18.397 -5.538 -34.332 1.00 97.25 502 ALA A O 1
ATOM 3482 N N . LEU A 1 503 ? 19.377 -3.565 -34.828 1.00 97.44 503 LEU A N 1
ATOM 3483 C CA . LEU A 1 503 ? 18.637 -3.367 -36.069 1.00 97.44 503 LEU A CA 1
ATOM 3484 C C . LEU A 1 503 ? 18.975 -4.500 -37.037 1.00 97.44 503 LEU A C 1
ATOM 3486 O O . LEU A 1 503 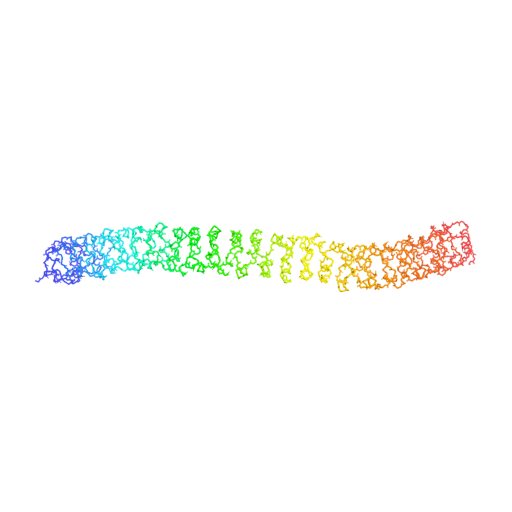? 20.139 -4.786 -37.324 1.00 97.44 503 LEU A O 1
ATOM 3490 N N . THR A 1 504 ? 17.945 -5.138 -37.572 1.00 97.56 504 THR A N 1
ATOM 3491 C CA . THR A 1 504 ? 18.112 -6.095 -38.661 1.00 97.56 504 THR A CA 1
ATOM 3492 C C . THR A 1 504 ? 18.687 -5.390 -39.890 1.00 97.56 504 THR A C 1
ATOM 3494 O O . THR A 1 504 ? 18.545 -4.180 -40.066 1.00 97.56 504 THR A O 1
ATOM 3497 N N . THR A 1 505 ? 19.300 -6.151 -40.792 1.00 96.94 505 THR A N 1
ATOM 3498 C CA . THR A 1 505 ? 19.853 -5.608 -42.040 1.00 96.94 505 THR A CA 1
ATOM 3499 C C . THR A 1 505 ? 18.789 -4.897 -42.887 1.00 96.94 505 THR A C 1
ATOM 3501 O O . THR A 1 505 ? 19.101 -3.915 -43.548 1.00 96.94 505 THR A O 1
ATOM 3504 N N . ALA A 1 506 ? 17.530 -5.350 -42.850 1.00 97.62 506 ALA A N 1
ATOM 3505 C CA . ALA A 1 506 ? 16.422 -4.706 -43.560 1.00 97.62 506 ALA A CA 1
ATOM 3506 C C . ALA A 1 506 ? 15.984 -3.384 -42.905 1.00 97.62 506 ALA A C 1
ATOM 3508 O O . ALA A 1 506 ? 15.713 -2.419 -43.607 1.00 97.62 506 ALA A O 1
ATOM 3509 N N . GLN A 1 507 ? 15.942 -3.328 -41.569 1.00 97.75 507 GLN A N 1
ATOM 3510 C CA . GLN A 1 507 ? 15.654 -2.098 -40.819 1.00 97.75 507 GLN A CA 1
ATOM 3511 C C . GLN A 1 507 ? 16.755 -1.050 -40.985 1.00 97.75 507 GLN A C 1
ATOM 3513 O O . GLN A 1 507 ? 16.469 0.129 -41.128 1.00 97.75 507 GLN A O 1
ATOM 3518 N N . PHE A 1 508 ? 18.019 -1.468 -40.969 1.00 97.81 508 PHE A N 1
ATOM 3519 C CA . PHE A 1 508 ? 19.127 -0.538 -41.151 1.00 97.81 508 PHE A CA 1
ATOM 3520 C C . PHE A 1 508 ? 19.144 0.051 -42.572 1.00 97.81 508 PHE A C 1
ATOM 3522 O O . PHE A 1 508 ? 19.343 1.245 -42.726 1.00 97.81 508 PHE A O 1
ATOM 3529 N N . GLN A 1 509 ? 18.831 -0.754 -43.595 1.00 96.94 509 GLN A N 1
ATOM 3530 C CA . GLN A 1 509 ? 18.685 -0.290 -44.985 1.00 96.94 509 GLN A CA 1
ATOM 3531 C C . GLN A 1 509 ? 17.489 0.635 -45.233 1.00 96.94 509 GLN A C 1
ATOM 3533 O O . GLN A 1 509 ? 17.420 1.238 -46.298 1.00 96.94 509 GLN A O 1
ATOM 3538 N N . SER A 1 510 ? 16.516 0.701 -44.319 1.00 96.56 510 SER A N 1
ATOM 3539 C CA . SER A 1 510 ? 15.396 1.632 -44.475 1.00 96.56 510 SER A CA 1
ATOM 3540 C C . SER A 1 510 ? 15.714 3.050 -44.003 1.00 96.56 510 SER A C 1
ATOM 3542 O O . SER A 1 510 ? 14.891 3.928 -44.229 1.00 96.56 510 SER A O 1
ATOM 3544 N N . LEU A 1 511 ? 16.862 3.258 -43.348 1.00 96.12 511 LEU A N 1
ATOM 3545 C CA . LEU A 1 511 ? 17.398 4.588 -43.063 1.00 96.12 511 LEU A CA 1
ATOM 3546 C C . LEU A 1 511 ? 17.917 5.202 -44.363 1.00 96.12 511 LEU A C 1
ATOM 3548 O O . LEU A 1 511 ? 18.582 4.512 -45.140 1.00 96.12 511 LEU A O 1
ATOM 3552 N N . ASP A 1 512 ? 17.616 6.474 -44.600 1.00 95.06 512 ASP A N 1
ATOM 3553 C CA . ASP A 1 512 ? 18.164 7.180 -45.755 1.00 95.06 512 ASP A CA 1
ATOM 3554 C C . ASP A 1 512 ? 19.579 7.722 -45.473 1.00 95.06 512 ASP A C 1
ATOM 3556 O O . ASP A 1 512 ? 20.107 7.636 -44.363 1.00 95.06 512 ASP A O 1
ATOM 3560 N N . SER A 1 513 ? 20.242 8.282 -46.485 1.00 94.19 513 SER A N 1
ATOM 3561 C CA . SER A 1 513 ? 21.612 8.775 -46.307 1.00 94.19 513 SER A CA 1
ATOM 3562 C C . SER A 1 513 ? 21.709 9.984 -45.359 1.00 94.19 513 SER A C 1
ATOM 3564 O O . SER A 1 513 ? 22.788 10.229 -44.819 1.00 94.19 513 SER A O 1
ATOM 3566 N N . ALA A 1 514 ? 20.618 10.729 -45.127 1.00 94.44 514 ALA A N 1
ATOM 3567 C CA . ALA A 1 514 ? 20.586 11.802 -44.134 1.00 94.44 514 ALA A CA 1
ATOM 3568 C C . ALA A 1 514 ? 20.512 11.226 -42.712 1.00 94.44 514 ALA A C 1
ATOM 3570 O O . ALA A 1 514 ? 21.268 11.665 -41.847 1.00 94.44 514 ALA A O 1
ATOM 3571 N N . ASP A 1 515 ? 19.704 10.185 -42.494 1.00 95.75 515 ASP A N 1
ATOM 3572 C CA . ASP A 1 515 ? 19.668 9.427 -41.240 1.00 95.75 515 ASP A CA 1
ATOM 3573 C C . ASP A 1 515 ? 21.038 8.822 -40.906 1.00 95.75 515 ASP A C 1
ATOM 3575 O O . ASP A 1 515 ? 21.523 8.923 -39.777 1.00 95.75 515 ASP A O 1
ATOM 3579 N N . ILE A 1 516 ? 21.698 8.207 -41.896 1.00 96.19 516 ILE A N 1
ATOM 3580 C CA . ILE A 1 516 ? 23.033 7.622 -41.713 1.00 96.19 516 ILE A CA 1
ATOM 3581 C C . ILE A 1 516 ? 24.053 8.696 -41.310 1.00 96.19 516 ILE A C 1
ATOM 3583 O O . ILE A 1 516 ? 24.862 8.450 -40.414 1.00 96.19 516 ILE A O 1
ATOM 3587 N N . ALA A 1 517 ? 23.984 9.895 -41.895 1.00 94.69 517 ALA A N 1
ATOM 3588 C CA . ALA A 1 517 ? 24.864 11.013 -41.553 1.00 94.69 517 ALA A CA 1
ATOM 3589 C C . ALA A 1 517 ? 24.618 11.597 -40.143 1.00 94.69 517 ALA A C 1
ATOM 3591 O O . ALA A 1 517 ? 25.478 12.305 -39.619 1.00 94.69 517 ALA A O 1
ATOM 3592 N N . LEU A 1 518 ? 23.474 11.305 -39.509 1.00 95.06 518 LEU A N 1
ATOM 3593 C CA . LEU A 1 518 ? 23.175 11.711 -38.128 1.00 95.06 518 LEU A CA 1
ATOM 3594 C C . LEU A 1 518 ? 23.766 10.765 -37.071 1.00 95.06 518 LEU A C 1
ATOM 3596 O O . LEU A 1 518 ? 23.754 11.092 -35.880 1.00 95.06 518 LEU A O 1
ATOM 3600 N N . LEU A 1 519 ? 24.273 9.592 -37.467 1.00 96.38 519 LEU A N 1
ATOM 3601 C CA . LEU A 1 519 ? 24.834 8.628 -36.524 1.00 96.38 519 LEU A CA 1
ATOM 3602 C C . LEU A 1 519 ? 26.092 9.179 -35.851 1.00 96.38 519 LEU A C 1
ATOM 3604 O O . LEU A 1 519 ? 27.066 9.540 -36.499 1.00 96.38 519 LEU A O 1
ATOM 3608 N N . ASN A 1 520 ? 26.117 9.147 -34.520 1.00 95.44 520 ASN A N 1
ATOM 3609 C CA . ASN A 1 520 ? 27.304 9.543 -33.765 1.00 95.44 520 ASN A CA 1
ATOM 3610 C C . ASN A 1 520 ? 28.293 8.378 -33.569 1.00 95.44 520 ASN A C 1
ATOM 3612 O O . ASN A 1 520 ? 27.967 7.201 -33.739 1.00 95.44 520 ASN A O 1
ATOM 3616 N N . ALA A 1 521 ? 29.505 8.684 -33.097 1.00 96.31 521 ALA A N 1
ATOM 3617 C CA . ALA A 1 521 ? 30.555 7.686 -32.877 1.00 96.31 521 ALA A CA 1
ATOM 3618 C C . ALA A 1 521 ? 30.145 6.516 -31.952 1.00 96.31 521 ALA A C 1
ATOM 3620 O O . ALA A 1 521 ? 30.580 5.383 -32.150 1.00 96.31 521 ALA A O 1
ATOM 3621 N N . ALA A 1 522 ? 29.284 6.734 -30.950 1.00 96.25 522 ALA A N 1
ATOM 3622 C CA . ALA A 1 522 ? 28.818 5.638 -30.096 1.00 96.25 522 ALA A CA 1
ATOM 3623 C C . ALA A 1 522 ? 27.862 4.693 -30.843 1.00 96.25 522 ALA A C 1
ATOM 3625 O O . ALA A 1 522 ? 27.848 3.488 -30.577 1.00 96.25 522 ALA A O 1
ATOM 3626 N N . GLN A 1 523 ? 27.069 5.224 -31.771 1.00 97.75 523 GLN A N 1
ATOM 3627 C CA . GLN A 1 523 ? 26.154 4.465 -32.620 1.00 97.75 523 GLN A CA 1
ATOM 3628 C C . GLN A 1 523 ? 26.907 3.711 -33.714 1.00 97.75 523 GLN A C 1
ATOM 3630 O O . GLN A 1 523 ? 26.694 2.509 -33.875 1.00 97.75 523 GLN A O 1
ATOM 3635 N N . VAL A 1 524 ? 27.870 4.366 -34.368 1.00 97.38 524 VAL A N 1
ATOM 3636 C CA . VAL A 1 524 ? 28.757 3.750 -35.367 1.00 97.38 524 VAL A CA 1
ATOM 3637 C C . VAL A 1 524 ? 29.581 2.606 -34.760 1.00 97.38 524 VAL A C 1
ATOM 3639 O O . VAL A 1 524 ? 29.680 1.530 -35.352 1.00 97.38 524 VAL A O 1
ATOM 3642 N N . ALA A 1 525 ? 30.055 2.741 -33.516 1.00 97.12 525 ALA A N 1
ATOM 3643 C CA . ALA A 1 525 ? 30.690 1.643 -32.774 1.00 97.12 525 ALA A CA 1
ATOM 3644 C C . ALA A 1 525 ? 29.764 0.431 -32.514 1.00 97.12 525 ALA A C 1
ATOM 3646 O O . ALA A 1 525 ? 30.227 -0.651 -32.118 1.00 97.12 525 ALA A O 1
ATOM 3647 N N . GLY A 1 526 ? 28.450 0.614 -32.660 1.00 97.00 526 GLY A N 1
ATOM 3648 C CA . GLY A 1 526 ? 27.415 -0.406 -32.512 1.00 97.00 526 GLY A CA 1
ATOM 3649 C C . GLY A 1 526 ? 27.126 -1.193 -33.786 1.00 97.00 526 GLY A C 1
ATOM 3650 O O . GLY A 1 526 ? 26.550 -2.274 -33.676 1.00 97.00 526 GLY A O 1
ATOM 3651 N N . LEU A 1 527 ? 27.549 -0.693 -34.953 1.00 98.00 527 LEU A N 1
ATOM 3652 C CA . LEU A 1 527 ? 27.300 -1.340 -36.239 1.00 98.00 527 LEU A CA 1
ATOM 3653 C C . LEU A 1 527 ? 27.875 -2.754 -36.278 1.00 98.00 527 LEU A C 1
ATOM 3655 O O . LEU A 1 527 ? 28.929 -3.047 -35.711 1.00 98.00 527 LEU A O 1
ATOM 3659 N N . THR A 1 528 ? 27.170 -3.635 -36.975 1.00 97.75 528 THR A N 1
ATOM 3660 C CA . THR A 1 528 ? 27.576 -5.014 -37.258 1.00 97.75 528 THR A CA 1
ATOM 3661 C C . THR A 1 528 ? 28.158 -5.124 -38.665 1.00 97.75 528 THR A C 1
ATOM 3663 O O . THR A 1 528 ? 27.940 -4.255 -39.506 1.00 97.75 528 THR A O 1
ATOM 3666 N N . SER A 1 529 ? 28.863 -6.219 -38.969 1.00 97.12 529 SER A N 1
ATOM 3667 C CA . SER A 1 529 ? 29.366 -6.467 -40.330 1.00 97.12 529 SER A CA 1
ATOM 3668 C C . SER A 1 529 ? 28.241 -6.549 -41.367 1.00 97.12 529 SER A C 1
ATOM 3670 O O . SER A 1 529 ? 28.416 -6.088 -42.489 1.00 97.12 529 SER A O 1
ATOM 3672 N N . ALA A 1 530 ? 27.078 -7.090 -40.990 1.00 97.50 530 ALA A N 1
ATOM 3673 C CA . ALA A 1 530 ? 25.919 -7.179 -41.873 1.00 97.50 530 ALA A CA 1
ATOM 3674 C C . ALA A 1 530 ? 25.342 -5.795 -42.206 1.00 97.50 530 ALA A C 1
ATOM 3676 O O . ALA A 1 530 ? 25.020 -5.542 -43.358 1.00 97.50 530 ALA A O 1
ATOM 3677 N N . GLN A 1 531 ? 25.248 -4.891 -41.230 1.00 98.12 531 GLN A N 1
ATOM 3678 C CA . GLN A 1 531 ? 24.801 -3.510 -41.462 1.00 98.12 531 GLN A CA 1
ATOM 3679 C C . GLN A 1 531 ? 25.838 -2.709 -42.251 1.00 98.12 531 GLN A C 1
ATOM 3681 O O . GLN A 1 531 ? 25.501 -2.007 -43.192 1.00 98.12 531 GLN A O 1
ATOM 3686 N N . LEU A 1 532 ? 27.123 -2.870 -41.929 1.00 96.94 532 LEU A N 1
ATOM 3687 C CA . LEU A 1 532 ? 28.197 -2.198 -42.657 1.00 96.94 532 LEU A CA 1
ATOM 3688 C C . LEU A 1 532 ? 28.249 -2.626 -44.134 1.00 96.94 532 LEU A C 1
ATOM 3690 O O . LEU A 1 532 ? 28.639 -1.836 -44.987 1.00 96.94 532 LEU A O 1
ATOM 3694 N N . SER A 1 533 ? 27.814 -3.853 -44.444 1.00 96.69 533 SER A N 1
ATOM 3695 C CA . SER A 1 533 ? 27.750 -4.356 -45.820 1.00 96.69 533 SER A CA 1
ATOM 3696 C C . SER A 1 533 ? 26.707 -3.668 -46.701 1.00 96.69 533 SER A C 1
ATOM 3698 O O . SER A 1 533 ? 26.773 -3.793 -47.922 1.00 96.69 533 SER A O 1
ATOM 3700 N N . THR A 1 534 ? 25.757 -2.950 -46.094 1.00 96.62 534 THR A N 1
ATOM 3701 C CA . THR A 1 534 ? 24.692 -2.249 -46.818 1.00 96.62 534 THR A CA 1
ATOM 3702 C C . THR A 1 534 ? 25.015 -0.785 -47.078 1.00 96.62 534 THR A C 1
ATOM 3704 O O . THR A 1 534 ? 24.262 -0.145 -47.801 1.00 96.62 534 THR A O 1
ATOM 3707 N N . LEU A 1 535 ? 26.096 -0.251 -46.498 1.00 97.12 535 LEU A N 1
ATOM 3708 C CA . LEU A 1 535 ? 26.490 1.138 -46.709 1.00 97.12 535 LEU A CA 1
ATOM 3709 C C . LEU A 1 535 ? 27.201 1.323 -48.051 1.00 97.12 535 LEU A C 1
ATOM 3711 O O . LEU A 1 535 ? 28.081 0.547 -48.446 1.00 97.12 535 LEU A O 1
ATOM 3715 N N . SER A 1 536 ? 26.838 2.407 -48.725 1.00 96.44 536 SER A N 1
ATOM 3716 C CA . SER A 1 536 ? 27.534 2.910 -49.902 1.00 96.44 536 SER A CA 1
ATOM 3717 C C . SER A 1 536 ? 28.851 3.600 -49.529 1.00 96.44 536 SER A C 1
ATOM 3719 O O . SER A 1 536 ? 29.125 3.920 -48.368 1.00 96.44 536 SER A O 1
ATOM 3721 N N . ALA A 1 537 ? 29.696 3.843 -50.534 1.00 96.00 537 ALA A N 1
ATOM 3722 C CA . ALA A 1 537 ? 30.932 4.592 -50.327 1.00 96.00 537 ALA A CA 1
ATOM 3723 C C . ALA A 1 537 ? 30.649 6.050 -49.930 1.00 96.00 537 ALA A C 1
ATOM 3725 O O . ALA A 1 537 ? 31.370 6.599 -49.100 1.00 96.00 537 ALA A O 1
ATOM 3726 N N . ASP A 1 538 ? 29.588 6.648 -50.475 1.00 95.88 538 ASP A N 1
ATOM 3727 C CA . ASP A 1 538 ? 29.198 8.031 -50.189 1.00 95.88 538 ASP A CA 1
ATOM 3728 C C . ASP A 1 538 ? 28.734 8.198 -48.736 1.00 95.88 538 ASP A C 1
ATOM 3730 O O . ASP A 1 538 ? 29.176 9.120 -48.053 1.00 95.88 538 ASP A O 1
ATOM 3734 N N . GLU A 1 539 ? 27.933 7.260 -48.222 1.00 97.38 539 GLU A N 1
ATOM 3735 C CA . GLU A 1 539 ? 27.506 7.252 -46.817 1.00 97.38 539 GLU A CA 1
ATOM 3736 C C . GLU A 1 539 ? 28.693 7.090 -45.867 1.00 97.38 539 GLU A C 1
ATOM 3738 O O . GLU A 1 539 ? 28.816 7.842 -44.906 1.00 97.38 539 GLU A O 1
ATOM 3743 N N . LEU A 1 540 ? 29.630 6.184 -46.161 1.00 96.44 540 LEU A N 1
ATOM 3744 C CA . LEU A 1 540 ? 30.849 6.055 -45.358 1.00 96.44 540 LEU A CA 1
ATOM 3745 C C . LEU A 1 540 ? 31.688 7.334 -45.412 1.00 96.44 540 LEU A C 1
ATOM 3747 O O . LEU A 1 540 ? 32.182 7.777 -44.382 1.00 96.44 540 LEU A O 1
ATOM 3751 N N . ASN A 1 541 ? 31.813 7.954 -46.587 1.00 95.44 541 ASN A N 1
ATOM 3752 C CA . ASN A 1 541 ? 32.541 9.209 -46.765 1.00 95.44 541 ASN A CA 1
ATOM 3753 C C . ASN A 1 541 ? 31.895 10.405 -46.045 1.00 95.44 541 ASN A C 1
ATOM 3755 O O . ASN A 1 541 ? 32.586 11.404 -45.844 1.00 95.44 541 ASN A O 1
ATOM 3759 N N . SER A 1 542 ? 30.623 10.319 -45.640 1.00 95.19 542 SER A N 1
ATOM 3760 C CA . SER A 1 542 ? 29.988 11.339 -44.794 1.00 95.19 542 SER A CA 1
ATOM 3761 C C . SER A 1 542 ? 30.348 11.244 -43.307 1.00 95.19 542 SER A C 1
ATOM 3763 O O . SER A 1 542 ? 30.142 12.216 -42.583 1.00 95.19 542 SER A O 1
ATOM 3765 N N . PHE A 1 543 ? 30.921 10.125 -42.848 1.00 95.75 543 PHE A N 1
ATOM 3766 C CA . PHE A 1 543 ? 31.294 9.966 -41.443 1.00 95.75 543 PHE A CA 1
ATOM 3767 C C . PHE A 1 543 ? 32.477 10.850 -41.049 1.00 95.75 543 PHE A C 1
ATOM 3769 O O . PHE A 1 543 ? 33.449 11.044 -41.786 1.00 95.75 543 PHE A O 1
ATOM 3776 N N . THR A 1 544 ? 32.432 11.329 -39.812 1.00 95.31 544 THR A N 1
ATOM 3777 C CA . THR A 1 544 ? 33.526 12.051 -39.175 1.00 95.31 544 THR A CA 1
ATOM 3778 C C . THR A 1 544 ? 34.701 11.124 -38.859 1.00 95.31 544 THR A C 1
ATOM 3780 O O . THR A 1 544 ? 34.584 9.899 -38.766 1.00 95.31 544 THR A O 1
ATOM 3783 N N . THR A 1 545 ? 35.874 11.709 -38.607 1.00 92.12 545 THR A N 1
ATOM 3784 C CA . THR A 1 545 ? 37.062 10.942 -38.198 1.00 92.12 545 THR A CA 1
ATOM 3785 C C . THR A 1 545 ? 36.838 10.166 -36.896 1.00 92.12 545 THR A C 1
ATOM 3787 O O . THR A 1 545 ? 37.360 9.062 -36.741 1.00 92.12 545 THR A O 1
ATOM 3790 N N . ALA A 1 546 ? 36.029 10.705 -35.977 1.00 94.75 546 ALA A N 1
ATOM 3791 C CA . ALA A 1 546 ? 35.674 10.047 -34.724 1.00 94.75 546 ALA A CA 1
ATOM 3792 C C . ALA A 1 546 ? 34.747 8.841 -34.945 1.00 94.75 546 ALA A C 1
ATOM 3794 O O . ALA A 1 546 ? 34.965 7.789 -34.344 1.00 94.75 546 ALA A O 1
ATOM 3795 N N . GLU A 1 547 ? 33.749 8.960 -35.825 1.00 97.31 547 GLU A N 1
ATOM 3796 C CA . GLU A 1 547 ? 32.878 7.845 -36.218 1.00 97.31 547 GLU A CA 1
ATOM 3797 C C . GLU A 1 547 ? 33.673 6.732 -36.898 1.00 97.31 547 GLU A C 1
ATOM 3799 O O . GLU A 1 547 ? 33.576 5.573 -36.492 1.00 97.31 547 GLU A O 1
ATOM 3804 N N . ILE A 1 548 ? 34.546 7.072 -37.848 1.00 95.31 548 ILE A N 1
ATOM 3805 C CA . ILE A 1 548 ? 35.404 6.089 -38.516 1.00 95.31 548 ILE A CA 1
ATOM 3806 C C . ILE A 1 548 ? 36.325 5.393 -37.519 1.00 95.31 548 ILE A C 1
ATOM 3808 O O . ILE A 1 548 ? 36.380 4.165 -37.508 1.00 95.31 548 ILE A O 1
ATOM 3812 N N . ALA A 1 549 ? 36.983 6.126 -36.618 1.00 94.38 549 ALA A N 1
ATOM 3813 C CA . ALA A 1 549 ? 37.832 5.536 -35.581 1.00 94.38 549 ALA A CA 1
ATOM 3814 C C . ALA A 1 549 ? 37.052 4.654 -34.582 1.00 94.38 549 ALA A C 1
ATOM 3816 O O . ALA A 1 549 ? 37.634 3.759 -33.967 1.00 94.38 549 ALA A O 1
ATOM 3817 N N . SER A 1 550 ? 35.741 4.871 -34.434 1.00 96.44 550 SER A N 1
ATOM 3818 C CA . SER A 1 550 ? 34.873 4.091 -33.545 1.00 96.44 550 SER A CA 1
ATOM 3819 C C . SER A 1 550 ? 34.487 2.711 -34.102 1.00 96.44 550 SER A C 1
ATOM 3821 O O . SER A 1 550 ? 34.123 1.817 -33.328 1.00 96.44 550 SER A O 1
ATOM 3823 N N . LEU A 1 551 ? 34.595 2.501 -35.425 1.00 96.62 551 LEU A N 1
ATOM 3824 C CA . LEU A 1 551 ? 34.281 1.222 -36.066 1.00 96.62 551 LEU A CA 1
ATOM 3825 C C . LEU A 1 551 ? 35.141 0.096 -35.489 1.00 96.62 551 LEU A C 1
ATOM 3827 O O . LEU A 1 551 ? 36.375 0.136 -35.489 1.00 96.62 551 LEU A O 1
ATOM 3831 N N . LYS A 1 552 ? 34.494 -0.974 -35.034 1.00 96.12 552 LYS A N 1
ATOM 3832 C CA . LYS A 1 552 ? 35.218 -2.117 -34.482 1.00 96.12 552 LYS A CA 1
ATOM 3833 C C . LYS A 1 552 ? 35.921 -2.892 -35.591 1.00 96.12 552 LYS A C 1
ATOM 3835 O O . LYS A 1 552 ? 35.337 -3.232 -36.614 1.00 96.12 552 LYS A O 1
ATOM 3840 N N . LYS A 1 553 ? 37.170 -3.279 -35.348 1.00 95.12 553 LYS A N 1
ATOM 3841 C CA . LYS A 1 553 ? 37.987 -4.003 -36.334 1.00 95.12 553 LYS A CA 1
ATOM 3842 C C . LYS A 1 553 ? 37.326 -5.275 -36.894 1.00 95.12 553 LYS A C 1
ATOM 3844 O O . LYS A 1 553 ? 37.526 -5.606 -38.053 1.00 95.12 553 LYS A O 1
ATOM 3849 N N . ASN A 1 554 ? 36.515 -5.975 -36.097 1.00 93.31 554 ASN A N 1
ATOM 3850 C CA . ASN A 1 554 ? 35.857 -7.218 -36.510 1.00 93.31 554 ASN A CA 1
ATOM 3851 C C . ASN A 1 554 ? 34.662 -7.009 -37.452 1.00 93.31 554 ASN A C 1
ATOM 3853 O O . ASN A 1 554 ? 34.175 -7.995 -37.997 1.00 93.31 554 ASN A O 1
ATOM 3857 N N . VAL A 1 555 ? 34.172 -5.776 -37.623 1.00 97.00 555 VAL A N 1
ATOM 3858 C CA . VAL A 1 555 ? 33.036 -5.499 -38.518 1.00 97.00 555 VAL A CA 1
ATOM 3859 C C . VAL A 1 555 ? 33.476 -5.106 -39.922 1.00 97.00 555 VAL A C 1
ATOM 3861 O O . VAL A 1 555 ? 32.701 -5.249 -40.862 1.00 97.00 555 VAL A O 1
ATOM 3864 N N . LEU A 1 556 ? 34.739 -4.697 -40.084 1.00 96.06 556 LEU A N 1
ATOM 3865 C CA . LEU A 1 556 ? 35.289 -4.215 -41.351 1.00 96.06 556 LEU A CA 1
ATOM 3866 C C . LEU A 1 556 ? 35.309 -5.278 -42.447 1.00 96.06 556 LEU A C 1
ATOM 3868 O O . LEU A 1 556 ? 35.208 -4.927 -43.615 1.00 96.06 556 LEU A O 1
ATOM 3872 N N . SER A 1 557 ? 35.359 -6.566 -42.102 1.00 92.19 557 SER A N 1
ATOM 3873 C CA . SER A 1 557 ? 35.231 -7.660 -43.075 1.00 92.19 557 SER A CA 1
ATOM 3874 C C . SER A 1 557 ? 33.873 -7.689 -43.789 1.00 92.19 557 SER A C 1
ATOM 3876 O O . SER A 1 557 ? 33.751 -8.351 -44.814 1.00 92.19 557 SER A O 1
ATOM 3878 N N . GLY A 1 558 ? 32.867 -6.972 -43.273 1.00 94.38 558 GLY A N 1
ATOM 3879 C CA . GLY A 1 558 ? 31.570 -6.795 -43.921 1.00 94.38 558 GLY A CA 1
ATOM 3880 C C . GLY A 1 558 ? 31.571 -5.804 -45.088 1.00 94.38 558 GLY A C 1
ATOM 3881 O O . GLY A 1 558 ? 30.633 -5.829 -45.875 1.00 94.38 558 GLY A O 1
ATOM 3882 N N . LEU A 1 559 ? 32.597 -4.953 -45.234 1.00 96.56 559 LEU A N 1
ATOM 3883 C CA . LEU A 1 559 ? 32.654 -3.959 -46.313 1.00 96.56 559 LEU A CA 1
ATOM 3884 C C . LEU A 1 559 ? 32.857 -4.627 -47.685 1.00 96.56 559 LEU A C 1
ATOM 3886 O O . LEU A 1 559 ? 33.879 -5.297 -47.882 1.00 96.56 559 LEU A O 1
ATOM 3890 N N . PRO A 1 560 ? 31.960 -4.414 -48.663 1.00 96.75 560 PRO A N 1
ATOM 3891 C CA . PRO A 1 560 ? 32.161 -4.899 -50.020 1.00 96.75 560 PRO A CA 1
ATOM 3892 C C . PRO A 1 560 ? 33.397 -4.257 -50.655 1.00 96.75 560 PRO A C 1
ATOM 3894 O O . PRO A 1 560 ? 33.685 -3.079 -50.448 1.00 96.75 560 PRO A O 1
ATOM 3897 N N . THR A 1 561 ? 34.116 -5.009 -51.487 1.00 96.06 561 THR A N 1
ATOM 3898 C CA . THR A 1 561 ? 35.305 -4.503 -52.196 1.00 96.06 561 THR A CA 1
ATOM 3899 C C . THR A 1 561 ? 34.984 -3.310 -53.101 1.00 96.06 561 THR A C 1
ATOM 3901 O O . THR A 1 561 ? 35.786 -2.386 -53.191 1.00 96.06 561 THR A O 1
ATOM 3904 N N . ALA A 1 562 ? 33.793 -3.282 -53.709 1.00 95.19 562 ALA A N 1
ATOM 3905 C CA . ALA A 1 562 ? 33.320 -2.139 -54.492 1.00 95.19 562 ALA A CA 1
ATOM 3906 C C . ALA A 1 562 ? 33.177 -0.864 -53.641 1.00 95.19 562 ALA A C 1
ATOM 3908 O O . ALA A 1 562 ? 33.587 0.210 -54.072 1.00 95.19 562 ALA A O 1
ATOM 3909 N N . THR A 1 563 ? 32.665 -0.989 -52.412 1.00 97.25 563 THR A N 1
ATOM 3910 C CA . THR A 1 563 ? 32.558 0.125 -51.461 1.00 97.25 563 THR A CA 1
ATOM 3911 C C . THR A 1 563 ? 33.942 0.625 -51.041 1.00 97.25 563 THR A C 1
ATOM 3913 O O . THR A 1 563 ? 34.173 1.830 -51.029 1.00 97.25 563 THR A O 1
ATOM 3916 N N . ILE A 1 564 ? 34.891 -0.285 -50.772 1.00 96.12 564 ILE A N 1
ATOM 3917 C CA . ILE A 1 564 ? 36.283 0.069 -50.440 1.00 96.12 564 ILE A CA 1
ATOM 3918 C C . ILE A 1 564 ? 36.933 0.909 -51.550 1.00 96.12 564 ILE A C 1
ATOM 3920 O O . ILE A 1 564 ? 37.572 1.920 -51.261 1.00 96.12 564 ILE A O 1
ATOM 3924 N N . ALA A 1 565 ? 36.735 0.535 -52.817 1.00 95.19 565 ALA A N 1
ATOM 3925 C CA . ALA A 1 565 ? 37.289 1.267 -53.956 1.00 95.19 565 ALA A CA 1
ATOM 3926 C C . ALA A 1 565 ? 36.754 2.711 -54.075 1.00 95.19 565 ALA A C 1
ATOM 3928 O O . ALA A 1 565 ? 37.428 3.561 -54.653 1.00 95.19 565 ALA A O 1
ATOM 3929 N N . GLY A 1 566 ? 35.572 3.000 -53.512 1.00 96.19 566 GLY A N 1
ATOM 3930 C CA . GLY A 1 566 ? 34.957 4.332 -53.494 1.00 96.19 566 GLY A CA 1
ATOM 3931 C C . GLY A 1 566 ? 35.292 5.195 -52.268 1.00 96.19 566 GLY A C 1
ATOM 3932 O O . GLY A 1 566 ? 34.852 6.342 -52.192 1.00 96.19 566 GLY A O 1
ATOM 3933 N N . LEU A 1 567 ? 36.046 4.683 -51.289 1.00 96.31 567 LEU A N 1
ATOM 3934 C CA . LEU A 1 567 ? 36.388 5.451 -50.087 1.00 96.31 567 LEU A CA 1
ATOM 3935 C C . LEU A 1 567 ? 37.320 6.630 -50.398 1.00 96.31 567 LEU A C 1
ATOM 3937 O O . LEU A 1 567 ? 38.269 6.528 -51.173 1.00 96.31 567 LEU A O 1
ATOM 3941 N N . SER A 1 568 ? 37.109 7.759 -49.739 1.00 95.56 568 SER A N 1
ATOM 3942 C CA . SER A 1 568 ? 38.010 8.900 -49.855 1.00 95.56 568 SER A CA 1
ATOM 3943 C C . SER A 1 568 ? 39.356 8.621 -49.175 1.00 95.56 568 SER A C 1
ATOM 3945 O O . SER A 1 568 ? 39.462 7.875 -48.197 1.00 95.56 568 SER A O 1
ATOM 3947 N N . THR A 1 569 ? 40.411 9.271 -49.663 1.00 93.50 569 THR A N 1
ATOM 3948 C CA . THR A 1 569 ? 41.746 9.220 -49.045 1.00 93.50 569 THR A CA 1
ATOM 3949 C C . THR A 1 569 ? 41.754 9.813 -47.632 1.00 93.50 569 THR A C 1
ATOM 3951 O O . THR A 1 569 ? 42.507 9.355 -46.774 1.00 93.50 569 THR A O 1
ATOM 3954 N N . ASN A 1 570 ? 40.886 10.793 -47.362 1.00 90.31 570 ASN A N 1
ATOM 3955 C CA . ASN A 1 570 ? 40.705 11.384 -46.033 1.00 90.31 570 ASN A CA 1
ATOM 3956 C C . ASN A 1 570 ? 40.117 10.380 -45.036 1.00 90.31 570 ASN A C 1
ATOM 3958 O O . ASN A 1 570 ? 40.569 10.302 -43.897 1.00 90.31 570 ASN A O 1
ATOM 3962 N N . LEU A 1 571 ? 39.145 9.574 -45.463 1.00 92.69 571 LEU A N 1
ATOM 3963 C CA . LEU A 1 571 ? 38.558 8.545 -44.613 1.00 92.69 571 LEU A CA 1
ATOM 3964 C C . LEU A 1 571 ? 39.561 7.428 -44.314 1.00 92.69 571 LEU A C 1
ATOM 3966 O O . LEU A 1 571 ? 39.713 7.026 -43.162 1.00 92.69 571 LEU A O 1
ATOM 3970 N N . LEU A 1 572 ? 40.299 6.968 -45.328 1.00 92.88 572 LEU A N 1
ATOM 3971 C CA . LEU A 1 572 ? 41.350 5.965 -45.142 1.00 92.88 572 LEU A CA 1
ATOM 3972 C C . LEU A 1 572 ? 42.467 6.467 -44.225 1.00 92.88 572 LEU A C 1
ATOM 3974 O O . LEU A 1 572 ? 42.925 5.713 -43.371 1.00 92.88 572 LEU A O 1
ATOM 3978 N N . SER A 1 573 ? 42.879 7.733 -44.339 1.00 90.06 573 SER A N 1
ATOM 3979 C CA . SER A 1 573 ? 43.884 8.313 -43.439 1.00 90.06 573 SER A CA 1
ATOM 3980 C C . SER A 1 573 ? 43.365 8.511 -42.007 1.00 90.06 573 SER A C 1
ATOM 3982 O O . SER A 1 573 ? 44.158 8.464 -41.068 1.00 90.06 573 SER A O 1
ATOM 3984 N N . ALA A 1 574 ? 42.047 8.635 -41.813 1.00 90.69 574 ALA A N 1
ATOM 3985 C CA . ALA A 1 574 ? 41.412 8.674 -40.496 1.00 90.69 574 ALA A CA 1
ATOM 3986 C C . ALA A 1 574 ? 41.288 7.296 -39.814 1.00 90.69 574 ALA A C 1
ATOM 3988 O O . ALA A 1 574 ? 41.105 7.232 -38.596 1.00 90.69 574 ALA A O 1
ATOM 3989 N N . MET A 1 575 ? 41.398 6.185 -40.556 1.00 95.25 575 MET A N 1
ATOM 3990 C CA . MET A 1 575 ? 41.351 4.841 -39.971 1.00 95.25 575 MET A CA 1
ATOM 3991 C C . MET A 1 575 ? 42.554 4.576 -39.058 1.00 95.25 575 MET A C 1
ATOM 3993 O O . MET A 1 575 ? 43.697 4.927 -39.338 1.00 95.25 575 MET A O 1
ATOM 3997 N N . THR A 1 576 ? 42.338 3.854 -37.968 1.00 96.00 576 THR A N 1
ATOM 3998 C CA . THR A 1 576 ? 43.429 3.407 -37.098 1.00 96.00 576 THR A CA 1
ATOM 3999 C C . THR A 1 576 ? 44.250 2.294 -37.759 1.00 96.00 576 THR A C 1
ATOM 4001 O O . THR A 1 576 ? 43.759 1.526 -38.590 1.00 96.00 576 THR A O 1
ATOM 4004 N N . THR A 1 577 ? 45.498 2.118 -37.321 1.00 95.56 577 THR A N 1
ATOM 4005 C CA . THR A 1 577 ? 46.359 1.005 -37.765 1.00 95.56 577 THR A CA 1
ATOM 4006 C C . THR A 1 577 ? 45.722 -0.365 -37.512 1.00 95.56 577 THR A C 1
ATOM 4008 O O . THR A 1 577 ? 45.841 -1.267 -38.335 1.00 95.56 577 THR A O 1
ATOM 4011 N N . SER A 1 578 ? 44.975 -0.514 -36.413 1.00 96.12 578 SER A N 1
ATOM 4012 C CA . SER A 1 578 ? 44.243 -1.748 -36.091 1.00 96.12 578 SER A CA 1
ATOM 4013 C C . SER A 1 578 ? 43.067 -2.019 -37.029 1.00 96.12 578 SER A C 1
ATOM 4015 O O . SER A 1 578 ? 42.728 -3.180 -37.251 1.00 96.12 578 SER A O 1
ATOM 4017 N N . GLN A 1 579 ? 42.431 -0.973 -37.557 1.00 97.62 579 GLN A N 1
ATOM 4018 C CA . GLN A 1 579 ? 41.353 -1.102 -38.535 1.00 97.62 579 GLN A CA 1
ATOM 4019 C C . GLN A 1 579 ? 41.910 -1.485 -39.911 1.00 97.62 579 GLN A C 1
ATOM 4021 O O . GLN A 1 579 ? 41.418 -2.435 -40.511 1.00 97.62 579 GLN A O 1
ATOM 4026 N N . ILE A 1 580 ? 42.993 -0.838 -40.360 1.00 95.69 580 ILE A N 1
ATOM 4027 C CA . ILE A 1 580 ? 43.686 -1.191 -41.613 1.00 95.69 580 ILE A CA 1
ATOM 4028 C C . ILE A 1 580 ? 44.207 -2.636 -41.574 1.00 95.69 580 ILE A C 1
ATOM 4030 O O . ILE A 1 580 ? 43.981 -3.407 -42.505 1.00 95.69 580 ILE A O 1
ATOM 4034 N N . ALA A 1 581 ? 44.822 -3.046 -40.461 1.00 95.19 581 ALA A N 1
ATOM 4035 C CA . ALA A 1 581 ? 45.302 -4.416 -40.271 1.00 95.19 581 ALA A CA 1
ATOM 4036 C C . ALA A 1 581 ? 44.180 -5.473 -40.283 1.00 95.19 581 ALA A C 1
ATOM 4038 O O . ALA A 1 581 ? 44.447 -6.646 -40.530 1.00 95.19 581 ALA A O 1
ATOM 4039 N N . ALA A 1 582 ? 42.934 -5.083 -39.997 1.00 96.56 582 ALA A N 1
ATOM 4040 C CA . ALA A 1 582 ? 41.793 -5.994 -39.951 1.00 96.56 582 ALA A CA 1
ATOM 4041 C C . ALA A 1 582 ? 41.050 -6.141 -41.287 1.00 96.56 582 ALA A C 1
ATOM 4043 O O . ALA A 1 582 ? 40.199 -7.025 -41.402 1.00 96.56 582 ALA A O 1
ATOM 4044 N N . LEU A 1 583 ? 41.367 -5.319 -42.293 1.00 96.19 583 LEU A N 1
ATOM 4045 C CA . LEU A 1 583 ? 40.854 -5.502 -43.649 1.00 96.19 583 LEU A CA 1
ATOM 4046 C C . LEU A 1 583 ? 41.367 -6.824 -44.236 1.00 96.19 583 LEU A C 1
ATOM 4048 O O . LEU A 1 583 ? 42.527 -7.194 -44.077 1.00 96.19 583 LEU A O 1
ATOM 4052 N N . SER A 1 584 ? 40.515 -7.544 -44.956 1.00 96.00 584 SER A N 1
ATOM 4053 C CA . SER A 1 584 ? 40.933 -8.752 -45.675 1.00 96.00 584 SER A CA 1
ATOM 4054 C C . SER A 1 584 ? 41.878 -8.419 -46.838 1.00 96.00 584 SER A C 1
ATOM 4056 O O . SER A 1 584 ? 41.858 -7.306 -47.364 1.00 96.00 584 SER A O 1
ATOM 4058 N N . SER A 1 585 ? 42.664 -9.393 -47.311 1.00 95.50 585 SER A N 1
ATOM 4059 C CA . SER A 1 585 ? 43.511 -9.202 -48.503 1.00 95.50 585 SER A CA 1
ATOM 4060 C C . SER A 1 585 ? 42.701 -8.793 -49.741 1.00 95.50 585 SER A C 1
ATOM 4062 O O . SER A 1 585 ? 43.171 -7.995 -50.543 1.00 95.50 585 SER A O 1
ATOM 4064 N N . ALA A 1 586 ? 41.458 -9.274 -49.876 1.00 95.31 586 ALA A N 1
ATOM 4065 C CA . ALA A 1 586 ? 40.565 -8.867 -50.961 1.00 95.31 586 ALA A CA 1
ATOM 4066 C C . ALA A 1 586 ? 40.170 -7.383 -50.865 1.00 95.31 586 ALA A C 1
ATOM 4068 O O . ALA A 1 586 ? 40.146 -6.692 -51.877 1.00 95.31 586 ALA A O 1
ATOM 4069 N N . GLN A 1 587 ? 39.902 -6.884 -49.655 1.00 97.50 587 GLN A N 1
ATOM 4070 C CA . GLN A 1 587 ? 39.597 -5.469 -49.421 1.00 97.50 587 GLN A CA 1
ATOM 4071 C C . GLN A 1 587 ? 40.827 -4.583 -49.633 1.00 97.50 587 GLN A C 1
ATOM 4073 O O . GLN A 1 587 ? 40.711 -3.545 -50.271 1.00 97.50 587 GLN A O 1
ATOM 4078 N N . ILE A 1 588 ? 42.013 -5.008 -49.183 1.00 95.75 588 ILE A N 1
ATOM 4079 C CA . ILE A 1 588 ? 43.268 -4.289 -49.454 1.00 95.75 588 ILE A CA 1
ATOM 4080 C C . ILE A 1 588 ? 43.554 -4.214 -50.958 1.00 95.75 588 ILE A C 1
ATOM 4082 O O . ILE A 1 588 ? 43.896 -3.149 -51.460 1.00 95.75 588 ILE A O 1
ATOM 4086 N N . ASN A 1 589 ? 43.347 -5.307 -51.692 1.00 93.12 589 ASN A N 1
ATOM 4087 C CA . ASN A 1 589 ? 43.517 -5.329 -53.145 1.00 93.12 589 ASN A CA 1
ATOM 4088 C C . ASN A 1 589 ? 42.468 -4.506 -53.906 1.00 93.12 589 ASN A C 1
ATOM 4090 O O . ASN A 1 589 ? 42.693 -4.175 -55.066 1.00 93.12 589 ASN A O 1
ATOM 4094 N N . ALA A 1 590 ? 41.327 -4.205 -53.284 1.00 95.50 590 ALA A N 1
ATOM 4095 C CA . ALA A 1 590 ? 40.299 -3.357 -53.875 1.00 95.50 590 ALA A CA 1
ATOM 4096 C C . ALA A 1 590 ? 40.616 -1.859 -53.755 1.00 95.50 590 ALA A C 1
ATOM 4098 O O . ALA A 1 590 ? 39.978 -1.053 -54.430 1.00 95.50 590 ALA A O 1
ATOM 4099 N N . LEU A 1 591 ? 41.592 -1.478 -52.922 1.00 94.94 591 LEU A N 1
ATOM 4100 C CA . LEU A 1 591 ? 42.060 -0.100 -52.849 1.00 94.94 591 LEU A CA 1
ATOM 4101 C C . LEU A 1 591 ? 42.719 0.304 -54.174 1.00 94.94 591 LEU A C 1
ATOM 4103 O O . LEU A 1 591 ? 43.572 -0.397 -54.722 1.00 94.94 591 LEU A O 1
ATOM 4107 N N . THR A 1 592 ? 42.353 1.480 -54.665 1.00 92.44 592 THR A N 1
ATOM 4108 C CA . THR A 1 592 ? 42.998 2.123 -55.810 1.00 92.44 592 THR A CA 1
ATOM 4109 C C . THR A 1 592 ? 44.441 2.512 -55.480 1.00 92.44 592 THR A C 1
ATOM 4111 O O . THR A 1 592 ? 44.826 2.653 -54.315 1.00 92.44 592 THR A O 1
ATOM 4114 N N . SER A 1 593 ? 45.256 2.745 -56.512 1.00 86.81 593 SER A N 1
ATOM 4115 C CA . SER A 1 593 ? 46.634 3.222 -56.334 1.00 86.81 593 SER A CA 1
ATOM 4116 C C . SER A 1 593 ? 46.690 4.534 -55.544 1.00 86.81 593 SER A C 1
ATOM 4118 O O . SER A 1 593 ? 47.503 4.659 -54.635 1.00 86.81 593 SER A O 1
ATOM 4120 N N . THR A 1 594 ? 45.777 5.473 -55.812 1.00 88.81 594 THR A N 1
ATOM 4121 C CA . THR A 1 594 ? 45.673 6.741 -55.073 1.00 88.81 594 THR A CA 1
ATOM 4122 C C . THR A 1 594 ? 45.355 6.527 -53.592 1.00 88.81 594 THR A C 1
ATOM 4124 O O . THR A 1 594 ? 45.960 7.171 -52.739 1.00 88.81 594 THR A O 1
ATOM 4127 N N . GLN A 1 595 ? 44.442 5.608 -53.270 1.00 94.31 595 GLN A N 1
ATOM 4128 C CA . GLN A 1 595 ? 44.090 5.274 -51.888 1.00 94.31 595 GLN A CA 1
ATOM 4129 C C . GLN A 1 595 ? 45.248 4.607 -51.133 1.00 94.31 595 GLN A C 1
ATOM 4131 O O . GLN A 1 595 ? 45.523 4.975 -49.994 1.00 94.31 595 GLN A O 1
ATOM 4136 N N . LEU A 1 596 ? 45.958 3.668 -51.769 1.00 90.88 596 LEU A N 1
ATOM 4137 C CA . LEU A 1 596 ? 47.120 2.998 -51.174 1.00 90.88 596 LEU A CA 1
ATOM 4138 C C . LEU A 1 596 ? 48.280 3.965 -50.925 1.00 90.88 596 LEU A C 1
ATOM 4140 O O . LEU A 1 596 ? 48.889 3.915 -49.858 1.00 90.88 596 LEU A O 1
ATOM 4144 N N . SER A 1 597 ? 48.553 4.875 -51.863 1.00 85.44 597 SER A N 1
ATOM 4145 C CA . SER A 1 597 ? 49.573 5.917 -51.693 1.00 85.44 597 SER A CA 1
ATOM 4146 C C . SER A 1 597 ? 49.198 6.964 -50.637 1.00 85.44 597 SER A C 1
ATOM 4148 O O . SER A 1 597 ? 50.085 7.631 -50.113 1.00 85.44 597 SER A O 1
ATOM 4150 N N . ALA A 1 598 ? 47.909 7.114 -50.316 1.00 89.31 598 ALA A N 1
ATOM 4151 C CA . ALA A 1 598 ? 47.433 8.032 -49.284 1.00 89.31 598 ALA A CA 1
ATOM 4152 C C . ALA A 1 598 ? 47.468 7.446 -47.860 1.00 89.31 598 ALA A C 1
ATOM 4154 O O . ALA A 1 598 ? 47.264 8.189 -46.898 1.00 89.31 598 ALA A O 1
ATOM 4155 N N . LEU A 1 599 ? 47.729 6.142 -47.700 1.00 92.62 599 LEU A N 1
ATOM 4156 C CA . LEU A 1 599 ? 47.946 5.556 -46.378 1.00 92.62 599 LEU A CA 1
ATOM 4157 C C . LEU A 1 599 ? 49.198 6.158 -45.736 1.00 92.62 599 LEU A C 1
ATOM 4159 O O . LEU A 1 599 ? 50.255 6.267 -46.357 1.00 92.62 599 LEU A O 1
ATOM 4163 N N . THR A 1 600 ? 49.101 6.494 -44.453 1.00 92.44 600 THR A N 1
ATOM 4164 C CA . THR A 1 600 ? 50.273 6.915 -43.681 1.00 92.44 600 THR A CA 1
ATOM 4165 C C . THR A 1 600 ? 51.284 5.763 -43.567 1.00 92.44 600 THR A C 1
ATOM 4167 O O . THR A 1 600 ? 50.880 4.593 -43.564 1.00 92.44 600 THR A O 1
ATOM 4170 N N . PRO A 1 601 ? 52.589 6.048 -43.383 1.00 91.06 601 PRO A N 1
ATOM 4171 C CA . PRO A 1 601 ? 53.594 5.001 -43.189 1.00 91.06 601 PRO A CA 1
ATOM 4172 C C . PRO A 1 601 ? 53.233 4.013 -42.070 1.00 91.06 601 PRO A C 1
ATOM 4174 O O . PRO A 1 601 ? 53.398 2.807 -42.231 1.00 91.06 601 PRO A O 1
ATOM 4177 N N . SER A 1 602 ? 52.647 4.498 -40.970 1.00 93.25 602 SER A N 1
ATOM 4178 C CA . SER A 1 602 ? 52.189 3.653 -39.859 1.00 93.25 602 SER A CA 1
ATOM 4179 C C . SER A 1 602 ? 51.002 2.755 -40.226 1.00 93.25 602 SER A C 1
ATOM 4181 O O . SER A 1 602 ? 50.937 1.615 -39.770 1.00 93.25 602 SER A O 1
ATOM 4183 N N . GLN A 1 603 ? 50.053 3.239 -41.035 1.00 95.38 603 GLN A N 1
ATOM 4184 C CA . GLN A 1 603 ? 48.920 2.435 -41.511 1.00 95.38 603 GLN A CA 1
ATOM 4185 C C . GLN A 1 603 ? 49.371 1.356 -42.493 1.00 95.38 603 GLN A C 1
ATOM 4187 O O . GLN A 1 603 ? 48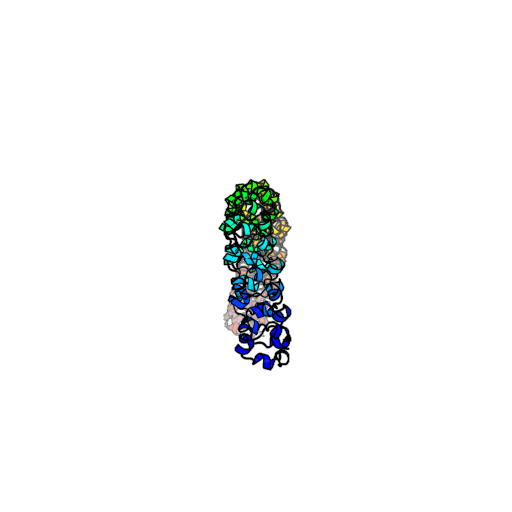.963 0.206 -42.357 1.00 95.38 603 GLN A O 1
ATOM 4192 N N . PHE A 1 604 ? 50.250 1.698 -43.437 1.00 93.06 604 PHE A N 1
ATOM 4193 C CA . PHE A 1 604 ? 50.819 0.720 -44.361 1.00 93.06 604 PHE A CA 1
ATOM 4194 C C . PHE A 1 604 ? 51.676 -0.315 -43.615 1.00 93.06 604 PHE A C 1
ATOM 4196 O O . PHE A 1 604 ? 51.544 -1.518 -43.833 1.00 93.06 604 PHE A O 1
ATOM 4203 N N . GLY A 1 605 ? 52.490 0.135 -42.654 1.00 92.56 605 GLY A N 1
ATOM 4204 C CA . GLY A 1 605 ? 53.274 -0.727 -41.768 1.00 92.56 605 GLY A CA 1
ATOM 4205 C C . GLY A 1 605 ? 52.422 -1.676 -40.915 1.00 92.56 605 GLY A C 1
ATOM 4206 O O . GLY A 1 605 ? 52.916 -2.721 -40.500 1.00 92.56 605 GLY A O 1
ATOM 4207 N N . ALA A 1 606 ? 51.135 -1.383 -40.709 1.00 95.00 606 ALA A N 1
ATOM 4208 C CA . ALA A 1 606 ? 50.209 -2.263 -40.001 1.00 95.00 606 ALA A CA 1
ATOM 4209 C C . ALA A 1 606 ? 49.668 -3.428 -40.855 1.00 95.00 606 ALA A C 1
ATOM 4211 O O . ALA A 1 606 ? 49.076 -4.355 -40.298 1.00 95.00 606 ALA A O 1
ATOM 4212 N N . LEU A 1 607 ? 49.864 -3.415 -42.181 1.00 95.19 607 LEU A N 1
ATOM 4213 C CA . LEU A 1 607 ? 49.434 -4.504 -43.063 1.00 95.19 607 LEU A CA 1
ATOM 4214 C C . LEU A 1 607 ? 50.173 -5.808 -42.735 1.00 95.19 607 LEU A C 1
ATOM 4216 O O . LEU A 1 607 ? 51.389 -5.846 -42.575 1.00 95.19 607 LEU A O 1
ATOM 4220 N N . SER A 1 608 ? 49.464 -6.927 -42.686 1.00 95.25 608 SER A N 1
ATOM 4221 C CA . SER A 1 608 ? 50.101 -8.236 -42.548 1.00 95.25 608 SER A CA 1
ATOM 4222 C C . SER A 1 608 ? 50.892 -8.611 -43.805 1.00 95.25 608 SER A C 1
ATOM 4224 O O . SER A 1 608 ? 50.573 -8.186 -44.918 1.00 95.25 608 SER A O 1
ATOM 4226 N N . SER A 1 609 ? 51.883 -9.493 -43.653 1.00 95.06 609 SER A N 1
ATOM 4227 C CA . SER A 1 609 ? 52.601 -10.076 -44.795 1.00 95.06 609 SER A CA 1
ATOM 4228 C C . SER A 1 609 ? 51.651 -10.696 -45.828 1.00 95.06 609 SER A C 1
ATOM 4230 O O . SER A 1 609 ? 51.882 -10.549 -47.021 1.00 95.06 609 SER A O 1
ATOM 4232 N N . SER A 1 610 ? 50.547 -11.315 -45.394 1.00 94.88 610 SER A N 1
ATOM 4233 C CA . SER A 1 610 ? 49.539 -11.905 -46.289 1.00 94.88 610 SER A CA 1
ATOM 4234 C C . SER A 1 610 ? 48.705 -10.878 -47.061 1.00 94.88 610 SER A C 1
ATOM 4236 O O . SER A 1 610 ? 48.156 -11.211 -48.104 1.00 94.88 610 SER A O 1
ATOM 4238 N N . GLN A 1 611 ? 48.556 -9.652 -46.555 1.00 96.62 611 GLN A N 1
ATOM 4239 C CA . GLN A 1 611 ? 47.922 -8.557 -47.300 1.00 96.62 611 GLN A CA 1
ATOM 4240 C C . GLN A 1 611 ? 48.909 -7.935 -48.296 1.00 96.62 611 GLN A C 1
ATOM 4242 O O . GLN A 1 611 ? 48.524 -7.546 -49.390 1.00 96.62 611 GLN A O 1
ATOM 4247 N N . ILE A 1 612 ? 50.196 -7.866 -47.944 1.00 95.06 612 ILE A N 1
ATOM 4248 C CA . ILE A 1 612 ? 51.229 -7.287 -48.813 1.00 95.06 612 ILE A CA 1
ATOM 4249 C C . ILE A 1 612 ? 51.532 -8.186 -50.008 1.00 95.06 612 ILE A C 1
ATOM 4251 O O . ILE A 1 612 ? 51.667 -7.698 -51.128 1.00 95.06 612 ILE A O 1
ATOM 4255 N N . THR A 1 613 ? 51.602 -9.504 -49.816 1.00 94.94 613 THR A N 1
ATOM 4256 C CA . THR A 1 613 ? 51.908 -10.441 -50.909 1.00 94.94 613 THR A CA 1
ATOM 4257 C C . THR A 1 613 ? 50.816 -10.528 -51.971 1.00 94.94 613 THR A C 1
ATOM 4259 O O . THR A 1 613 ? 51.068 -11.066 -53.046 1.00 94.94 613 THR A O 1
ATOM 4262 N N . THR A 1 614 ? 49.624 -9.979 -51.715 1.00 93.94 614 THR A N 1
ATOM 4263 C CA . THR A 1 614 ? 48.535 -9.923 -52.697 1.00 93.94 614 THR A CA 1
ATOM 4264 C C . THR A 1 614 ? 48.522 -8.634 -53.519 1.00 93.94 614 THR A C 1
ATOM 4266 O O . THR A 1 614 ? 47.795 -8.581 -54.512 1.00 93.94 614 THR A O 1
ATOM 4269 N N . LEU A 1 615 ? 49.318 -7.622 -53.147 1.00 93.69 615 LEU A N 1
ATOM 4270 C CA . LEU A 1 615 ? 49.412 -6.352 -53.871 1.00 93.69 615 LEU A CA 1
ATOM 4271 C C . LEU A 1 615 ? 50.057 -6.529 -55.251 1.00 93.69 615 LEU A C 1
ATOM 4273 O O . LEU A 1 615 ? 50.993 -7.312 -55.429 1.00 93.69 615 LEU A O 1
ATOM 4277 N N . SER A 1 616 ? 49.595 -5.749 -56.229 1.00 91.62 616 SER A N 1
ATOM 4278 C CA . SER A 1 616 ? 50.177 -5.757 -57.573 1.00 91.62 616 SER A CA 1
ATOM 4279 C C . SER A 1 616 ? 51.598 -5.181 -57.581 1.00 91.62 616 SER A C 1
ATOM 4281 O O . SER A 1 616 ? 51.932 -4.308 -56.779 1.00 91.62 616 SER A O 1
ATOM 4283 N N . THR A 1 617 ? 52.433 -5.603 -58.530 1.00 92.25 617 THR A N 1
ATOM 4284 C CA . THR A 1 617 ? 53.761 -5.000 -58.737 1.00 92.25 617 THR A CA 1
ATOM 4285 C C . THR A 1 617 ? 53.682 -3.510 -59.048 1.00 92.25 617 THR A C 1
ATOM 4287 O O . THR A 1 617 ? 54.503 -2.748 -58.556 1.00 92.25 617 THR A O 1
ATOM 4290 N N . ALA A 1 618 ? 52.660 -3.073 -59.791 1.00 89.19 618 ALA A N 1
ATOM 4291 C CA . ALA A 1 618 ? 52.423 -1.659 -60.075 1.00 89.19 618 ALA A CA 1
ATOM 4292 C C . ALA A 1 618 ? 52.137 -0.848 -58.799 1.00 89.19 618 ALA A C 1
ATOM 4294 O O . ALA A 1 618 ? 52.543 0.306 -58.692 1.00 89.19 618 ALA A O 1
ATOM 4295 N N . THR A 1 619 ? 51.465 -1.447 -57.813 1.00 89.69 619 THR A N 1
ATOM 4296 C CA . THR A 1 619 ? 51.275 -0.840 -56.491 1.00 89.69 619 THR A CA 1
ATOM 4297 C C . THR A 1 619 ? 52.606 -0.730 -55.753 1.00 89.69 619 THR A C 1
ATOM 4299 O O . THR A 1 619 ? 52.929 0.341 -55.251 1.00 89.69 619 THR A O 1
ATOM 4302 N N . ILE A 1 620 ? 53.377 -1.822 -55.700 1.00 91.12 620 ILE A N 1
ATOM 4303 C CA . ILE A 1 620 ? 54.660 -1.871 -54.984 1.00 91.12 620 ILE A CA 1
ATOM 4304 C C . ILE A 1 620 ? 55.672 -0.877 -55.576 1.00 91.12 620 ILE A C 1
ATOM 4306 O O . ILE A 1 620 ? 56.335 -0.163 -54.826 1.00 91.12 620 ILE A O 1
ATOM 4310 N N . ALA A 1 621 ? 55.722 -0.756 -56.905 1.00 90.25 621 ALA A N 1
ATOM 4311 C CA . ALA A 1 621 ? 56.587 0.186 -57.613 1.00 90.25 621 ALA A CA 1
ATOM 4312 C C . ALA A 1 621 ? 56.300 1.659 -57.272 1.00 90.25 621 ALA A C 1
ATOM 4314 O O . ALA A 1 621 ? 57.207 2.489 -57.296 1.00 90.25 621 ALA A O 1
ATOM 4315 N N . ASN A 1 622 ? 55.045 1.977 -56.936 1.00 87.56 622 ASN A N 1
ATOM 4316 C CA . ASN A 1 622 ? 54.578 3.332 -56.640 1.00 87.56 622 ASN A CA 1
ATOM 4317 C C . ASN A 1 622 ? 54.556 3.665 -55.135 1.00 87.56 622 ASN A C 1
ATOM 4319 O O . ASN A 1 622 ? 53.999 4.692 -54.739 1.00 87.56 622 ASN A O 1
ATOM 4323 N N . LEU A 1 623 ? 55.138 2.820 -54.276 1.00 88.12 623 LEU A N 1
ATOM 4324 C CA . LEU A 1 623 ? 55.262 3.129 -52.852 1.00 88.12 623 LEU A CA 1
ATOM 4325 C C . LEU A 1 623 ? 56.285 4.246 -52.618 1.00 88.12 623 LEU A C 1
ATOM 4327 O O . LEU A 1 623 ? 57.400 4.217 -53.135 1.00 88.12 623 LEU A O 1
ATOM 4331 N N . GLY A 1 624 ? 55.916 5.223 -51.786 1.00 88.06 624 GLY A N 1
ATOM 4332 C CA . GLY A 1 624 ? 56.837 6.266 -51.342 1.00 88.06 624 GLY A CA 1
ATOM 4333 C C . GLY A 1 624 ? 57.955 5.710 -50.453 1.00 88.06 624 GLY A C 1
ATOM 4334 O O . GLY A 1 624 ? 57.763 4.749 -49.706 1.00 88.06 624 GLY A O 1
ATOM 4335 N N . THR A 1 625 ? 59.119 6.358 -50.480 1.00 90.81 625 THR A N 1
ATOM 4336 C CA . THR A 1 625 ? 60.309 5.950 -49.712 1.00 90.81 625 THR A CA 1
ATOM 4337 C C . THR A 1 625 ? 60.067 5.925 -48.200 1.00 90.81 625 THR A C 1
ATOM 4339 O O . THR A 1 625 ? 60.509 5.001 -47.526 1.00 90.81 625 THR A O 1
ATOM 4342 N N . ALA A 1 626 ? 59.288 6.872 -47.665 1.00 89.81 626 ALA A N 1
ATOM 4343 C CA . ALA A 1 626 ? 58.895 6.884 -46.253 1.00 89.81 626 ALA A CA 1
ATOM 4344 C C . ALA A 1 626 ? 58.018 5.677 -45.869 1.00 89.81 626 ALA A C 1
ATOM 4346 O O . ALA A 1 626 ? 58.137 5.145 -44.767 1.00 89.81 626 ALA A O 1
ATOM 4347 N N . THR A 1 627 ? 57.154 5.225 -46.782 1.00 91.44 627 THR A N 1
ATOM 4348 C CA . THR A 1 627 ? 56.314 4.038 -46.583 1.00 91.44 627 THR A CA 1
ATOM 4349 C C . THR A 1 627 ? 57.162 2.773 -46.562 1.00 91.44 627 THR A C 1
ATOM 4351 O O . THR A 1 627 ? 57.001 1.956 -45.660 1.00 91.44 627 THR A O 1
ATOM 4354 N N . LEU A 1 628 ? 58.104 2.643 -47.504 1.00 91.81 628 LEU A N 1
ATOM 4355 C CA . LEU A 1 628 ? 59.049 1.525 -47.552 1.00 91.81 628 LEU A CA 1
ATOM 4356 C C . LEU A 1 628 ? 59.928 1.474 -46.301 1.00 91.81 628 LEU A C 1
ATOM 4358 O O . LEU A 1 628 ? 60.010 0.424 -45.671 1.00 91.81 628 LEU A O 1
ATOM 4362 N N . ALA A 1 629 ? 60.494 2.604 -45.872 1.00 90.06 629 ALA A N 1
ATOM 4363 C CA . ALA A 1 629 ? 61.272 2.691 -44.636 1.00 90.06 629 ALA A CA 1
ATOM 4364 C C . ALA A 1 629 ? 60.441 2.340 -43.383 1.00 90.06 629 ALA A C 1
ATOM 4366 O O . ALA A 1 629 ? 60.970 1.793 -42.417 1.00 90.06 629 ALA A O 1
ATOM 4367 N N . GLY A 1 630 ? 59.131 2.615 -43.405 1.00 88.75 630 GLY A N 1
ATOM 4368 C CA . GLY A 1 630 ? 58.192 2.280 -42.330 1.00 88.75 630 GLY A CA 1
ATOM 4369 C C . GLY A 1 630 ? 57.761 0.809 -42.271 1.00 88.75 630 GLY A C 1
ATOM 4370 O O . GLY A 1 630 ? 57.136 0.400 -41.291 1.00 88.75 630 GLY A O 1
ATOM 4371 N N . MET A 1 631 ? 58.076 -0.008 -43.283 1.00 93.94 631 MET A N 1
ATOM 4372 C CA . MET A 1 631 ? 57.744 -1.435 -43.276 1.00 93.94 631 MET A CA 1
ATOM 4373 C C . MET A 1 631 ? 58.585 -2.203 -42.247 1.00 93.94 631 MET A C 1
ATOM 4375 O O . MET A 1 631 ? 59.785 -2.006 -42.088 1.00 93.94 631 MET A O 1
ATOM 4379 N N . SER A 1 632 ? 57.984 -3.179 -41.583 1.00 94.62 632 SER A N 1
ATOM 4380 C CA . SER A 1 632 ? 58.720 -4.133 -40.760 1.00 94.62 632 SER A CA 1
ATOM 4381 C C . SER A 1 632 ? 59.616 -5.039 -41.608 1.00 94.62 632 SER A C 1
ATOM 4383 O O . SER A 1 632 ? 59.332 -5.366 -42.764 1.00 94.62 632 SER A O 1
ATOM 4385 N N . THR A 1 633 ? 60.667 -5.555 -40.978 1.00 95.31 633 THR A N 1
ATOM 4386 C CA . THR A 1 633 ? 61.578 -6.540 -41.575 1.00 95.31 633 THR A CA 1
ATOM 4387 C C . THR A 1 633 ? 60.862 -7.799 -42.071 1.00 95.31 633 THR A C 1
ATOM 4389 O O . THR A 1 633 ? 61.268 -8.383 -43.072 1.00 95.31 633 THR A O 1
ATOM 4392 N N . ARG A 1 634 ? 59.760 -8.205 -41.421 1.00 95.25 634 ARG A N 1
ATOM 4393 C CA . ARG A 1 634 ? 58.935 -9.342 -41.864 1.00 95.25 634 ARG A CA 1
ATOM 4394 C C . ARG A 1 634 ? 58.163 -9.030 -43.139 1.00 95.25 634 ARG A C 1
ATOM 4396 O O . ARG A 1 634 ? 58.067 -9.896 -44.000 1.00 95.25 634 ARG A O 1
ATOM 4403 N N . GLN A 1 635 ? 57.624 -7.817 -43.261 1.00 96.50 635 GLN A N 1
ATOM 4404 C CA . GLN A 1 635 ? 56.902 -7.388 -44.458 1.00 96.50 635 GLN A CA 1
ATOM 4405 C C . GLN A 1 635 ? 57.852 -7.321 -45.658 1.00 96.50 635 GLN A C 1
ATOM 4407 O O . GLN A 1 635 ? 57.551 -7.926 -46.685 1.00 96.50 635 GLN A O 1
ATOM 4412 N N . ILE A 1 636 ? 59.030 -6.702 -45.494 1.00 95.31 636 ILE A N 1
ATOM 4413 C CA . ILE A 1 636 ? 60.076 -6.664 -46.528 1.00 95.31 636 ILE A CA 1
ATOM 4414 C C . ILE A 1 636 ? 60.495 -8.079 -46.923 1.00 95.31 636 ILE A C 1
ATOM 4416 O O . ILE A 1 636 ? 60.405 -8.427 -48.094 1.00 95.31 636 ILE A O 1
ATOM 4420 N N . ALA A 1 637 ? 60.850 -8.940 -45.964 1.00 95.25 637 ALA A N 1
ATOM 4421 C CA . ALA A 1 637 ? 61.263 -10.316 -46.251 1.00 95.25 637 ALA A CA 1
ATOM 4422 C C . ALA A 1 637 ? 60.151 -11.183 -46.875 1.00 95.25 637 ALA A C 1
ATOM 4424 O O . ALA A 1 637 ? 60.454 -12.204 -47.495 1.00 95.25 637 ALA A O 1
ATOM 4425 N N . SER A 1 638 ? 58.878 -10.803 -46.697 1.00 95.88 638 SER A N 1
ATOM 4426 C CA . SER A 1 638 ? 57.725 -11.507 -47.268 1.00 95.88 638 SER A CA 1
ATOM 4427 C C . SER A 1 638 ? 57.374 -11.092 -48.693 1.00 95.88 638 SER A C 1
ATOM 4429 O O . SER A 1 638 ? 56.628 -11.827 -49.336 1.00 95.88 638 SER A O 1
ATOM 4431 N N . LEU A 1 639 ? 57.898 -9.963 -49.196 1.00 96.75 639 LEU A N 1
ATOM 4432 C CA . LEU A 1 639 ? 57.691 -9.561 -50.588 1.00 96.75 639 LEU A CA 1
ATOM 4433 C C . LEU A 1 639 ? 58.107 -10.703 -51.513 1.00 96.75 639 LEU A C 1
ATOM 4435 O O . LEU A 1 639 ? 59.206 -11.256 -51.389 1.00 96.75 639 LEU A O 1
ATOM 4439 N N . THR A 1 640 ? 57.225 -11.053 -52.449 1.00 96.25 640 THR A N 1
ATOM 4440 C CA . THR A 1 640 ? 57.576 -12.025 -53.487 1.00 96.25 640 THR A CA 1
ATOM 4441 C C . THR A 1 640 ? 58.752 -11.496 -54.304 1.00 96.25 640 THR A C 1
ATOM 4443 O O . THR A 1 640 ? 58.981 -10.289 -54.364 1.00 96.25 640 THR A O 1
ATOM 4446 N N . THR A 1 641 ? 59.493 -12.381 -54.970 1.00 95.50 641 THR A N 1
ATOM 4447 C CA . THR A 1 641 ? 60.625 -11.965 -55.816 1.00 95.50 641 THR A CA 1
ATOM 4448 C C . THR A 1 641 ? 60.202 -10.945 -56.863 1.00 95.50 641 THR A C 1
ATOM 4450 O O . THR A 1 641 ? 60.896 -9.964 -57.071 1.00 95.50 641 THR A O 1
ATOM 4453 N N . VAL A 1 642 ? 59.022 -11.138 -57.453 1.00 96.25 642 VAL A N 1
ATOM 4454 C CA . VAL A 1 642 ? 58.467 -10.259 -58.487 1.00 96.25 642 VAL A CA 1
ATOM 4455 C C . VAL A 1 642 ? 58.016 -8.911 -57.906 1.00 96.25 642 VAL A C 1
ATOM 4457 O O . VAL A 1 642 ? 58.162 -7.884 -58.555 1.00 96.25 642 VAL A O 1
ATOM 4460 N N . GLN A 1 643 ? 57.490 -8.880 -56.676 1.00 97.06 643 GLN A N 1
ATOM 4461 C CA . GLN A 1 643 ? 57.158 -7.621 -55.996 1.00 97.06 643 GLN A CA 1
ATOM 4462 C C . GLN A 1 643 ? 58.408 -6.851 -55.564 1.00 97.06 643 GLN A C 1
ATOM 4464 O O . GLN A 1 643 ? 58.432 -5.634 -55.689 1.00 97.06 643 GLN A O 1
ATOM 4469 N N . PHE A 1 644 ? 59.427 -7.543 -55.052 1.00 97.06 644 PHE A N 1
ATOM 4470 C CA . PHE A 1 644 ? 60.673 -6.913 -54.620 1.00 97.06 644 PHE A CA 1
ATOM 4471 C C . PHE A 1 644 ? 61.453 -6.335 -55.811 1.00 97.06 644 PHE A C 1
ATOM 4473 O O . PHE A 1 644 ? 61.907 -5.202 -55.735 1.00 97.06 644 PHE A O 1
ATOM 4480 N N . ASP A 1 645 ? 61.515 -7.064 -56.929 1.00 95.56 645 ASP A N 1
ATOM 4481 C CA . ASP A 1 645 ? 62.102 -6.599 -58.198 1.00 95.56 645 ASP A CA 1
ATOM 4482 C C . ASP A 1 645 ? 61.358 -5.393 -58.801 1.00 95.56 645 ASP A C 1
ATOM 4484 O O . ASP A 1 645 ? 61.931 -4.590 -59.526 1.00 95.56 645 ASP A O 1
ATOM 4488 N N . ALA A 1 646 ? 60.072 -5.223 -58.474 1.00 95.62 646 ALA A N 1
ATOM 4489 C CA . ALA A 1 646 ? 59.286 -4.076 -58.919 1.00 95.62 646 ALA A CA 1
ATOM 4490 C C . ALA A 1 646 ? 59.539 -2.792 -58.105 1.00 95.62 646 ALA A C 1
ATOM 4492 O O . ALA A 1 646 ? 58.981 -1.749 -58.449 1.00 95.62 646 ALA A O 1
ATOM 4493 N N . LEU A 1 647 ? 60.324 -2.837 -57.021 1.00 95.12 647 LEU A N 1
ATOM 4494 C CA . LEU A 1 647 ? 60.665 -1.639 -56.253 1.00 95.12 647 LEU A CA 1
ATOM 4495 C C . LEU A 1 647 ? 61.471 -0.663 -57.117 1.00 95.12 647 LEU A C 1
ATOM 4497 O O . LEU A 1 647 ? 62.364 -1.051 -57.862 1.00 95.12 647 LEU A O 1
ATOM 4501 N N . SER A 1 648 ? 61.180 0.634 -56.997 1.00 92.94 648 SER A N 1
ATOM 4502 C CA . SER A 1 648 ? 62.007 1.648 -57.654 1.00 92.94 648 SER A CA 1
ATOM 4503 C C . SER A 1 648 ? 63.404 1.688 -57.029 1.00 92.94 648 SER A C 1
ATOM 4505 O O . SER A 1 648 ? 63.559 1.430 -55.835 1.00 92.94 648 SER A O 1
ATOM 4507 N N . SER A 1 649 ? 64.421 2.104 -57.788 1.00 91.44 649 SER A N 1
ATOM 4508 C CA . SER A 1 649 ? 65.785 2.234 -57.251 1.00 91.44 649 SER A CA 1
ATOM 4509 C C . SER A 1 649 ? 65.858 3.205 -56.064 1.00 91.44 649 SER A C 1
ATOM 4511 O O . SER A 1 649 ? 66.622 2.986 -55.131 1.00 91.44 649 SER A O 1
ATOM 4513 N N . ALA A 1 650 ? 65.011 4.243 -56.046 1.00 92.50 650 ALA A N 1
ATOM 4514 C CA . ALA A 1 650 ? 64.864 5.134 -54.893 1.00 92.50 650 ALA A CA 1
ATOM 4515 C C . ALA A 1 650 ? 64.232 4.428 -53.679 1.00 92.50 650 ALA A C 1
ATOM 4517 O O . ALA A 1 650 ? 64.579 4.728 -52.541 1.00 92.50 650 ALA A O 1
ATOM 4518 N N . GLY A 1 651 ? 63.311 3.492 -53.915 1.00 94.06 651 GLY A N 1
ATOM 4519 C CA . GLY A 1 651 ? 62.722 2.644 -52.885 1.00 94.06 651 GLY A CA 1
ATOM 4520 C C . GLY A 1 651 ? 63.716 1.645 -52.295 1.00 94.06 651 GLY A C 1
ATOM 4521 O O . GLY A 1 651 ? 63.755 1.496 -51.077 1.00 94.06 651 GLY A O 1
ATOM 4522 N N . ILE A 1 652 ? 64.552 1.020 -53.134 1.00 94.81 652 ILE A N 1
ATOM 4523 C CA . ILE A 1 652 ? 65.656 0.164 -52.677 1.00 94.81 652 ILE A CA 1
ATOM 4524 C C . ILE A 1 652 ? 66.627 0.974 -51.812 1.00 94.81 652 ILE A C 1
ATOM 4526 O O . ILE A 1 652 ? 66.893 0.576 -50.684 1.00 94.81 652 ILE A O 1
ATOM 4530 N N . ALA A 1 653 ? 67.056 2.152 -52.272 1.00 94.12 653 ALA A N 1
ATOM 4531 C CA . ALA A 1 653 ? 67.943 3.037 -51.512 1.00 94.12 653 ALA A CA 1
ATOM 4532 C C . ALA A 1 653 ? 67.344 3.539 -50.181 1.00 94.12 653 ALA A C 1
ATOM 4534 O O . ALA A 1 653 ? 68.072 3.984 -49.301 1.00 94.12 653 ALA A O 1
ATOM 4535 N N . ALA A 1 654 ? 66.016 3.505 -50.032 1.00 93.69 654 ALA A N 1
ATOM 4536 C CA . ALA A 1 654 ? 65.319 3.932 -48.821 1.00 93.69 654 ALA A CA 1
ATOM 4537 C C . ALA A 1 654 ? 65.145 2.817 -47.774 1.00 93.69 654 ALA A C 1
ATOM 4539 O O . ALA A 1 654 ? 64.603 3.082 -46.697 1.00 93.69 654 ALA A O 1
ATOM 4540 N N . LEU A 1 655 ? 65.558 1.579 -48.075 1.00 95.31 655 LEU A N 1
ATOM 4541 C CA . LEU A 1 655 ? 65.555 0.500 -47.092 1.00 95.31 655 LEU A CA 1
ATOM 4542 C C . LEU A 1 655 ? 66.528 0.826 -45.960 1.00 95.31 655 LEU A C 1
ATOM 4544 O O . LEU A 1 655 ? 67.667 1.199 -46.192 1.00 95.31 655 LEU A O 1
ATOM 4548 N N . THR A 1 656 ? 66.081 0.641 -44.724 1.00 94.75 656 THR A N 1
ATOM 4549 C CA . THR A 1 656 ? 66.926 0.813 -43.540 1.00 94.75 656 THR A CA 1
ATOM 4550 C C . THR A 1 656 ? 67.886 -0.362 -43.370 1.00 94.75 656 THR A C 1
ATOM 4552 O O . THR A 1 656 ? 67.564 -1.493 -43.743 1.00 94.75 656 THR A O 1
ATOM 4555 N N . GLU A 1 657 ? 68.993 -0.149 -42.659 1.00 95.44 657 GLU A N 1
ATOM 4556 C CA . GLU A 1 657 ? 69.943 -1.201 -42.262 1.00 95.44 657 GLU A CA 1
ATOM 4557 C C . GLU A 1 657 ? 69.273 -2.471 -41.714 1.00 95.44 657 GLU A C 1
ATOM 4559 O O . GLU A 1 657 ? 69.604 -3.590 -42.110 1.00 95.44 657 GLU A O 1
ATOM 4564 N N . THR A 1 658 ? 68.250 -2.322 -40.867 1.00 95.94 658 THR A N 1
ATOM 4565 C CA . THR A 1 658 ? 67.526 -3.476 -40.310 1.00 95.94 658 THR A CA 1
ATOM 4566 C C . THR A 1 658 ? 66.700 -4.238 -41.349 1.00 95.94 658 THR A C 1
ATOM 4568 O O . THR A 1 658 ? 66.560 -5.460 -41.245 1.00 95.94 658 THR A O 1
ATOM 4571 N N . GLN A 1 659 ? 66.159 -3.543 -42.353 1.00 97.06 659 GLN A N 1
ATOM 4572 C CA . GLN A 1 659 ? 65.421 -4.143 -43.463 1.00 97.06 659 GLN A CA 1
ATOM 4573 C C . GLN A 1 659 ? 66.373 -4.817 -44.453 1.00 97.06 659 GLN A C 1
ATOM 4575 O O . GLN A 1 659 ? 66.095 -5.945 -44.860 1.00 97.06 659 GLN A O 1
ATOM 4580 N N . VAL A 1 660 ? 67.520 -4.199 -44.760 1.00 96.25 660 VAL A N 1
ATOM 4581 C CA . VAL A 1 660 ? 68.579 -4.804 -45.588 1.00 96.25 660 VAL A CA 1
ATOM 4582 C C . VAL A 1 660 ? 69.099 -6.093 -44.944 1.00 96.25 660 VAL A C 1
ATOM 4584 O O . VAL A 1 660 ? 69.171 -7.137 -45.593 1.00 96.25 660 VAL A O 1
ATOM 4587 N N . ALA A 1 661 ? 69.328 -6.088 -43.627 1.00 95.69 661 ALA A N 1
ATOM 4588 C CA . ALA A 1 661 ? 69.704 -7.284 -42.868 1.00 95.69 661 ALA A CA 1
ATOM 4589 C C . ALA A 1 661 ? 68.627 -8.392 -42.863 1.00 95.69 661 ALA A C 1
ATOM 4591 O O . ALA A 1 661 ? 68.893 -9.540 -42.484 1.00 95.69 661 ALA A O 1
ATOM 4592 N N . ALA A 1 662 ? 67.383 -8.066 -43.217 1.00 96.19 662 ALA A N 1
ATOM 4593 C CA . ALA A 1 662 ? 66.271 -9.008 -43.281 1.00 96.19 662 ALA A CA 1
ATOM 4594 C C . ALA A 1 662 ? 66.024 -9.583 -44.683 1.00 96.19 662 ALA A C 1
ATOM 4596 O O . ALA A 1 662 ? 65.226 -10.517 -44.796 1.00 96.19 662 ALA A O 1
ATOM 4597 N N . LEU A 1 663 ? 66.709 -9.079 -45.715 1.00 97.19 663 LEU A N 1
ATOM 4598 C CA . LEU A 1 663 ? 66.579 -9.581 -47.081 1.00 97.19 663 LEU A CA 1
ATOM 4599 C C . LEU A 1 663 ? 66.934 -11.067 -47.163 1.00 97.19 663 LEU A C 1
ATOM 4601 O O . LEU A 1 663 ? 67.863 -11.554 -46.512 1.00 97.19 663 LEU A O 1
ATOM 4605 N N . ASN A 1 664 ? 66.178 -11.799 -47.980 1.00 95.81 664 ASN A N 1
ATOM 4606 C CA . ASN A 1 664 ? 66.442 -13.207 -48.259 1.00 95.81 664 ASN A CA 1
ATOM 4607 C C . ASN A 1 664 ? 67.244 -13.383 -49.561 1.00 95.81 664 ASN A C 1
ATOM 4609 O O . ASN A 1 664 ? 67.356 -12.466 -50.374 1.00 95.81 664 ASN A O 1
ATOM 4613 N N . SER A 1 665 ? 67.796 -14.580 -49.782 1.00 96.06 665 SER A N 1
ATOM 4614 C CA . SER A 1 665 ? 68.637 -14.852 -50.957 1.00 96.06 665 SER A CA 1
ATOM 4615 C C . SER A 1 665 ? 67.906 -14.653 -52.286 1.00 96.06 665 SER A C 1
ATOM 4617 O O . SER A 1 665 ? 68.523 -14.253 -53.266 1.00 96.06 665 SER A O 1
ATOM 4619 N N . LYS A 1 666 ? 66.588 -14.876 -52.340 1.00 96.75 666 LYS A N 1
ATOM 4620 C CA . LYS A 1 666 ? 65.820 -14.664 -53.570 1.00 96.75 666 LYS A CA 1
ATOM 4621 C C . LYS A 1 666 ? 65.628 -13.182 -53.891 1.00 96.75 666 LYS A C 1
ATOM 4623 O O . LYS A 1 666 ? 65.566 -12.844 -55.061 1.00 96.75 666 LYS A O 1
ATOM 4628 N N . GLN A 1 667 ? 65.534 -12.323 -52.877 1.00 97.69 667 GLN A N 1
ATOM 4629 C CA . GLN A 1 667 ? 65.448 -10.867 -53.044 1.00 97.69 667 GLN A CA 1
ATOM 4630 C C . GLN A 1 667 ? 66.801 -10.273 -53.435 1.00 97.69 667 GLN A C 1
ATOM 4632 O O . GLN A 1 667 ? 66.881 -9.477 -54.357 1.00 97.69 667 GLN A O 1
ATOM 4637 N N . LEU A 1 668 ? 67.893 -10.720 -52.809 1.00 96.50 668 LEU A N 1
ATOM 4638 C CA . LEU A 1 668 ? 69.239 -10.280 -53.197 1.00 96.50 668 LEU A CA 1
ATOM 4639 C C . LEU A 1 668 ? 69.609 -10.678 -54.632 1.00 96.50 668 LEU A C 1
ATOM 4641 O O . LEU A 1 668 ? 70.403 -9.991 -55.266 1.00 96.50 668 LEU A O 1
ATOM 4645 N N . ALA A 1 669 ? 69.026 -11.762 -55.149 1.00 96.12 669 ALA A N 1
ATOM 4646 C CA . ALA A 1 669 ? 69.232 -12.198 -56.526 1.00 96.12 669 ALA A CA 1
ATOM 4647 C C . ALA A 1 669 ? 68.630 -11.257 -57.576 1.00 96.12 669 ALA A C 1
ATOM 4649 O O . ALA A 1 669 ? 69.044 -11.330 -58.732 1.00 96.12 669 ALA A O 1
ATOM 4650 N N . THR A 1 670 ? 67.683 -10.392 -57.198 1.00 96.12 670 THR A N 1
ATOM 4651 C CA . THR A 1 670 ? 67.078 -9.421 -58.121 1.00 96.12 670 THR A CA 1
ATOM 4652 C C . THR A 1 670 ? 67.840 -8.097 -58.158 1.00 96.12 670 THR A C 1
ATOM 4654 O O . THR A 1 670 ? 67.659 -7.326 -59.089 1.00 96.12 670 THR A O 1
ATOM 4657 N N . LEU A 1 671 ? 68.717 -7.829 -57.183 1.00 96.69 671 LEU A N 1
ATOM 4658 C CA . LEU A 1 671 ? 69.444 -6.563 -57.108 1.00 96.69 671 LEU A CA 1
ATOM 4659 C C . LEU A 1 671 ? 70.559 -6.477 -58.155 1.00 96.69 671 LEU A C 1
ATOM 4661 O O . LEU A 1 671 ? 71.367 -7.395 -58.322 1.00 96.69 671 LEU A O 1
ATOM 4665 N N . SER A 1 672 ? 70.648 -5.323 -58.808 1.00 95.50 672 SER A N 1
ATOM 4666 C CA . SER A 1 672 ? 71.764 -4.936 -59.667 1.00 95.50 672 SER A CA 1
ATOM 4667 C C . SER A 1 672 ? 72.937 -4.356 -58.863 1.00 95.50 672 SER A C 1
ATOM 4669 O O . SER A 1 672 ? 72.802 -3.963 -57.704 1.00 95.50 672 SER A O 1
ATOM 4671 N N . GLY A 1 673 ? 74.113 -4.242 -59.492 1.00 93.81 673 GLY A N 1
ATOM 4672 C CA . GLY A 1 673 ? 75.270 -3.597 -58.856 1.00 93.81 673 GLY A CA 1
ATOM 4673 C C . GLY A 1 673 ? 75.024 -2.121 -58.514 1.00 93.81 673 GLY A C 1
ATOM 4674 O O . GLY A 1 673 ? 75.485 -1.648 -57.481 1.00 93.81 673 GLY A O 1
ATOM 4675 N N . ALA A 1 674 ? 74.242 -1.411 -59.335 1.00 94.00 674 ALA A N 1
ATOM 4676 C CA . ALA A 1 674 ? 73.876 -0.016 -59.087 1.00 94.00 674 ALA A CA 1
ATOM 4677 C C . ALA A 1 674 ? 72.961 0.137 -57.861 1.00 94.00 674 ALA A C 1
ATOM 4679 O O . ALA A 1 674 ? 73.152 1.053 -57.069 1.00 94.00 674 ALA A O 1
ATOM 4680 N N . GLU A 1 675 ? 72.006 -0.776 -57.675 1.00 96.19 675 GLU A N 1
ATOM 4681 C CA . GLU A 1 675 ? 71.131 -0.787 -56.498 1.00 96.19 675 GLU A CA 1
ATOM 4682 C C . GLU A 1 675 ? 71.886 -1.184 -55.231 1.00 96.19 675 GLU A C 1
ATOM 4684 O O . GLU A 1 675 ? 71.687 -0.568 -54.190 1.00 96.19 675 GLU A O 1
ATOM 4689 N N . LEU A 1 676 ? 72.813 -2.142 -55.308 1.00 95.56 676 LEU A N 1
ATOM 4690 C CA . LEU A 1 676 ? 73.665 -2.471 -54.164 1.00 95.56 676 LEU A CA 1
ATOM 4691 C C . LEU A 1 676 ? 74.589 -1.306 -53.768 1.00 95.56 676 LEU A C 1
ATOM 4693 O O . LEU A 1 676 ? 74.796 -1.094 -52.580 1.00 95.56 676 LEU A O 1
ATOM 4697 N N . ASN A 1 677 ? 75.091 -0.515 -54.725 1.00 95.19 677 ASN A N 1
ATOM 4698 C CA . ASN A 1 677 ? 75.854 0.712 -54.435 1.00 95.19 677 ASN A CA 1
ATOM 4699 C C . ASN A 1 677 ? 74.992 1.845 -53.848 1.00 95.19 677 ASN A C 1
ATOM 4701 O O . ASN A 1 677 ? 75.536 2.869 -53.441 1.00 95.19 677 ASN A O 1
ATOM 4705 N N . SER A 1 678 ? 73.660 1.707 -53.849 1.00 95.06 678 SER A N 1
ATOM 4706 C CA . SER A 1 678 ? 72.768 2.666 -53.188 1.00 95.06 678 SER A CA 1
ATOM 4707 C C . SER A 1 678 ? 72.631 2.415 -51.685 1.00 95.06 678 SER A C 1
ATOM 4709 O O . SER A 1 678 ? 72.238 3.325 -50.958 1.00 95.06 678 SER A O 1
ATOM 4711 N N . PHE A 1 679 ? 72.987 1.213 -51.218 1.00 96.06 679 PHE A N 1
ATOM 4712 C CA . PHE A 1 679 ? 73.141 0.920 -49.797 1.00 96.06 679 PHE A CA 1
ATOM 4713 C C . PHE A 1 679 ? 74.426 1.534 -49.260 1.00 96.06 679 PHE A C 1
ATOM 4715 O O . PHE A 1 679 ? 75.402 1.695 -49.977 1.00 96.06 679 PHE A O 1
ATOM 4722 N N . THR A 1 680 ? 74.454 1.818 -47.968 1.00 95.69 680 THR A N 1
ATOM 4723 C CA . THR A 1 680 ? 75.675 2.144 -47.238 1.00 95.69 680 THR A CA 1
ATOM 4724 C C . THR A 1 680 ? 76.563 0.909 -47.070 1.00 95.69 680 THR A C 1
ATOM 4726 O O . THR A 1 680 ? 76.116 -0.240 -47.098 1.00 95.69 680 THR A O 1
ATOM 4729 N N . THR A 1 681 ? 77.849 1.121 -46.792 1.00 93.25 681 THR A N 1
ATOM 4730 C CA . THR A 1 681 ? 78.765 0.021 -46.452 1.00 93.25 681 THR A CA 1
ATOM 4731 C C . THR A 1 681 ? 78.328 -0.738 -45.192 1.00 93.25 681 THR A C 1
ATOM 4733 O O . THR A 1 681 ? 78.519 -1.950 -45.116 1.00 93.25 681 THR A O 1
ATOM 4736 N N . ALA A 1 682 ? 77.681 -0.067 -44.232 1.00 94.81 682 ALA A N 1
ATOM 4737 C CA . ALA A 1 682 ? 77.089 -0.712 -43.059 1.00 94.81 682 ALA A CA 1
ATOM 4738 C C . ALA A 1 682 ? 75.927 -1.646 -43.442 1.00 94.81 682 ALA A C 1
ATOM 4740 O O . ALA A 1 682 ? 75.881 -2.787 -42.991 1.00 94.81 682 ALA A O 1
ATOM 4741 N N . GLU A 1 683 ? 75.043 -1.215 -44.343 1.00 96.31 683 GLU A N 1
ATOM 4742 C CA . GLU A 1 683 ? 73.956 -2.039 -44.886 1.00 96.31 683 GLU A CA 1
ATOM 4743 C C . GLU A 1 683 ? 74.470 -3.268 -45.647 1.00 96.31 683 GLU A C 1
ATOM 4745 O O . GLU A 1 683 ? 73.962 -4.371 -45.435 1.00 96.31 683 GLU A O 1
ATOM 4750 N N . ILE A 1 684 ? 75.521 -3.120 -46.464 1.00 94.69 684 ILE A N 1
ATOM 4751 C CA . ILE A 1 684 ? 76.184 -4.259 -47.124 1.00 94.69 684 ILE A CA 1
ATOM 4752 C C . ILE A 1 684 ? 76.759 -5.236 -46.088 1.00 94.69 684 ILE A C 1
ATOM 4754 O O . ILE A 1 684 ? 76.554 -6.449 -46.198 1.00 94.69 684 ILE A O 1
ATOM 4758 N N . ALA A 1 685 ? 77.422 -4.732 -45.044 1.00 93.69 685 ALA A N 1
ATOM 4759 C CA . ALA A 1 685 ? 77.951 -5.553 -43.955 1.00 93.69 685 ALA A CA 1
ATOM 4760 C C . ALA A 1 685 ? 76.842 -6.238 -43.127 1.00 93.69 685 ALA A C 1
ATOM 4762 O O . ALA A 1 685 ? 77.054 -7.320 -42.574 1.00 93.69 685 ALA A O 1
ATOM 4763 N N . ALA A 1 686 ? 75.645 -5.648 -43.072 1.00 94.56 686 ALA A N 1
ATOM 4764 C CA . ALA A 1 686 ? 74.497 -6.175 -42.340 1.00 94.56 686 ALA A CA 1
ATOM 4765 C C . ALA A 1 686 ? 73.782 -7.341 -43.059 1.00 94.56 686 ALA A C 1
ATOM 4767 O O . ALA A 1 686 ? 72.998 -8.064 -42.431 1.00 94.56 686 ALA A O 1
ATOM 4768 N N . ILE A 1 687 ? 74.056 -7.580 -44.351 1.00 95.75 687 ILE A N 1
ATOM 4769 C CA . ILE A 1 687 ? 73.478 -8.704 -45.106 1.00 95.75 687 ILE A CA 1
ATOM 4770 C C . ILE A 1 687 ? 73.850 -10.039 -44.445 1.00 95.75 687 ILE A C 1
ATOM 4772 O O . ILE A 1 687 ? 75.018 -10.393 -44.289 1.00 95.75 687 ILE A O 1
ATOM 4776 N N . LYS A 1 688 ? 72.848 -10.850 -44.098 1.00 94.50 688 LYS A N 1
ATOM 4777 C CA . LYS A 1 688 ? 73.084 -12.127 -43.413 1.00 94.50 688 LYS A CA 1
ATOM 4778 C C . LYS A 1 688 ? 73.775 -13.148 -44.313 1.00 94.50 688 LYS A C 1
ATOM 4780 O O . LYS A 1 688 ? 73.427 -13.310 -45.483 1.00 94.50 688 LYS A O 1
ATOM 4785 N N . LYS A 1 689 ? 74.644 -13.965 -43.708 1.00 94.38 689 LYS A N 1
ATOM 4786 C CA . LYS A 1 689 ? 75.300 -15.116 -44.357 1.00 94.38 689 LYS A CA 1
ATOM 4787 C C . LYS A 1 689 ? 74.317 -16.040 -45.086 1.00 94.38 689 LYS A C 1
ATOM 4789 O O . LYS A 1 689 ? 74.620 -16.532 -46.161 1.00 94.38 689 LYS A O 1
ATOM 4794 N N . SER A 1 690 ? 73.124 -16.256 -44.534 1.00 92.00 690 SER A N 1
ATOM 4795 C CA . SER A 1 690 ? 72.097 -17.106 -45.154 1.00 92.00 690 SER A CA 1
ATOM 4796 C C . SER A 1 690 ? 71.491 -16.528 -46.439 1.00 92.00 690 SER A C 1
ATOM 4798 O O . SER A 1 690 ? 70.863 -17.264 -47.193 1.00 92.00 690 SER A O 1
ATOM 4800 N N . ALA A 1 691 ? 71.626 -15.220 -46.667 1.00 95.50 691 ALA A N 1
ATOM 4801 C CA . ALA A 1 691 ? 71.089 -14.529 -47.833 1.00 95.50 691 ALA A CA 1
ATOM 4802 C C . ALA A 1 691 ? 72.166 -14.266 -48.902 1.00 95.50 691 ALA A C 1
ATOM 4804 O O . ALA A 1 691 ? 71.843 -14.261 -50.086 1.00 95.50 691 ALA A O 1
ATOM 4805 N N . ILE A 1 692 ? 73.435 -14.116 -48.496 1.00 94.38 692 ILE A N 1
ATOM 4806 C CA . ILE A 1 692 ? 74.575 -13.697 -49.337 1.00 94.38 692 ILE A CA 1
ATOM 4807 C C . ILE A 1 692 ? 74.743 -14.513 -50.631 1.00 94.38 692 ILE A C 1
ATOM 4809 O O . ILE A 1 692 ? 75.158 -13.973 -51.654 1.00 94.38 692 ILE A O 1
ATOM 4813 N N . THR A 1 693 ? 74.368 -15.797 -50.612 1.00 92.75 693 THR A N 1
ATOM 4814 C CA . THR A 1 693 ? 74.414 -16.697 -51.777 1.00 92.75 693 THR A CA 1
ATOM 4815 C C . THR A 1 693 ? 73.534 -16.226 -52.928 1.00 92.75 693 THR A C 1
ATOM 4817 O O . THR A 1 693 ? 73.786 -16.604 -54.068 1.00 92.75 693 THR A O 1
ATOM 4820 N N . GLY A 1 694 ? 72.530 -15.397 -52.641 1.00 94.56 694 GLY A N 1
ATOM 4821 C CA . GLY A 1 694 ? 71.635 -14.808 -53.624 1.00 94.56 694 GLY A CA 1
ATOM 4822 C C . GLY A 1 694 ? 72.287 -13.784 -54.548 1.00 94.56 694 GLY A C 1
ATOM 4823 O O . GLY A 1 694 ? 71.815 -13.615 -55.662 1.00 94.56 694 GLY A O 1
ATOM 4824 N N . LEU A 1 695 ? 73.369 -13.118 -54.130 1.00 95.69 695 LEU A N 1
ATOM 4825 C CA . LEU A 1 695 ? 73.984 -12.040 -54.913 1.00 95.69 695 LEU A CA 1
ATOM 4826 C C . LEU A 1 695 ? 74.526 -12.565 -56.247 1.00 95.69 695 LEU A C 1
ATOM 4828 O O . LEU A 1 695 ? 75.425 -13.404 -56.272 1.00 95.69 695 LEU A O 1
ATOM 4832 N N . SER A 1 696 ? 74.030 -12.065 -57.377 1.00 94.88 696 SER A N 1
ATOM 4833 C CA . SER A 1 696 ? 74.560 -12.505 -58.670 1.00 94.88 696 SER A CA 1
ATOM 4834 C C . SER A 1 696 ? 76.019 -12.061 -58.845 1.00 94.88 696 SER A C 1
ATOM 4836 O O . SER A 1 696 ? 76.434 -11.000 -58.370 1.00 94.88 696 SER A O 1
ATOM 4838 N N . THR A 1 697 ? 76.820 -12.855 -59.559 1.00 93.62 697 THR A N 1
ATOM 4839 C CA . THR A 1 697 ? 78.203 -12.473 -59.897 1.00 93.62 697 THR A CA 1
ATOM 4840 C C . THR A 1 697 ? 78.242 -11.160 -60.685 1.00 93.62 697 THR A C 1
ATOM 4842 O O . THR A 1 697 ? 79.142 -10.349 -60.488 1.00 93.62 697 THR A O 1
ATOM 4845 N N . SER A 1 698 ? 77.230 -10.907 -61.519 1.00 92.50 698 SER A N 1
ATOM 4846 C CA . SER A 1 698 ? 77.061 -9.646 -62.244 1.00 92.50 698 SER A CA 1
ATOM 4847 C C . SER A 1 698 ? 76.816 -8.463 -61.302 1.00 92.50 698 SER A C 1
ATOM 4849 O O . SER A 1 698 ? 77.480 -7.437 -61.441 1.00 92.50 698 SER A O 1
ATOM 4851 N N . ALA A 1 699 ? 75.937 -8.606 -60.306 1.00 94.50 699 ALA A N 1
ATOM 4852 C CA . ALA A 1 699 ? 75.684 -7.556 -59.321 1.00 94.50 699 ALA A CA 1
ATOM 4853 C C . ALA A 1 699 ? 76.938 -7.239 -58.490 1.00 94.50 699 ALA A C 1
ATOM 4855 O O . ALA A 1 699 ? 77.304 -6.075 -58.358 1.00 94.50 699 ALA A O 1
ATOM 4856 N N . LEU A 1 700 ? 77.661 -8.270 -58.032 1.00 93.25 700 LEU A N 1
ATOM 4857 C CA . LEU A 1 700 ? 78.928 -8.106 -57.307 1.00 93.25 700 LEU A CA 1
ATOM 4858 C C . LEU A 1 700 ? 80.006 -7.408 -58.147 1.00 93.25 700 LEU A C 1
ATOM 4860 O O . LEU A 1 700 ? 80.764 -6.591 -57.626 1.00 93.25 700 LEU A O 1
ATOM 4864 N N . SER A 1 701 ? 80.076 -7.705 -59.449 1.00 91.06 701 SER A N 1
ATOM 4865 C CA . SER A 1 701 ? 81.039 -7.056 -60.347 1.00 91.06 701 SER A CA 1
ATOM 4866 C C . SER A 1 701 ? 80.752 -5.564 -60.547 1.00 91.06 701 SER A C 1
ATOM 4868 O O . SER A 1 701 ? 81.683 -4.787 -60.739 1.00 91.06 701 SER A O 1
ATOM 4870 N N . GLY A 1 702 ? 79.480 -5.160 -60.442 1.00 90.69 702 GLY A N 1
ATOM 4871 C CA . GLY A 1 702 ? 79.034 -3.773 -60.579 1.00 90.69 702 GLY A CA 1
ATOM 4872 C C . GLY A 1 702 ? 79.157 -2.923 -59.310 1.00 90.69 702 GLY A C 1
ATOM 4873 O O . GLY A 1 702 ? 78.861 -1.732 -59.363 1.00 90.69 702 GLY A O 1
ATOM 4874 N N . LEU A 1 703 ? 79.582 -3.501 -58.182 1.00 92.62 703 LEU A N 1
ATOM 4875 C CA . LEU A 1 703 ? 79.836 -2.743 -56.955 1.00 92.62 703 LEU A CA 1
ATOM 4876 C C . LEU A 1 703 ? 81.021 -1.774 -57.120 1.00 92.62 703 LEU A C 1
ATOM 4878 O O . LEU A 1 703 ? 81.904 -1.997 -57.946 1.00 92.62 703 LEU A O 1
ATOM 4882 N N . ASP A 1 704 ? 81.095 -0.715 -56.322 1.00 90.69 704 ASP A N 1
ATOM 4883 C CA . ASP A 1 704 ? 82.327 0.070 -56.193 1.00 90.69 704 ASP A CA 1
ATOM 4884 C C . ASP A 1 704 ? 83.314 -0.567 -55.193 1.00 90.69 704 ASP A C 1
ATOM 4886 O O . ASP A 1 704 ? 83.038 -1.585 -54.549 1.00 90.69 704 ASP A O 1
ATOM 4890 N N . ALA A 1 705 ? 84.521 -0.005 -55.095 1.00 87.12 705 ALA A N 1
ATOM 4891 C CA . ALA A 1 705 ? 85.571 -0.558 -54.242 1.00 87.12 705 ALA A CA 1
ATOM 4892 C C . ALA A 1 705 ? 85.212 -0.512 -52.744 1.00 87.12 705 ALA A C 1
ATOM 4894 O O . ALA A 1 705 ? 85.511 -1.467 -52.022 1.00 87.12 705 ALA A O 1
ATOM 4895 N N . SER A 1 706 ? 84.546 0.551 -52.282 1.00 88.44 706 SER A N 1
ATOM 4896 C CA . SER A 1 706 ? 84.122 0.704 -50.884 1.00 88.44 706 SER A CA 1
ATOM 4897 C C . SER A 1 706 ? 83.038 -0.298 -50.486 1.00 88.44 706 SER A C 1
ATOM 4899 O O . SER A 1 706 ? 83.130 -0.901 -49.421 1.00 88.44 706 SER A O 1
ATOM 4901 N N . HIS A 1 707 ? 82.050 -0.546 -51.346 1.00 93.00 707 HIS A N 1
ATOM 4902 C CA . HIS A 1 707 ? 80.988 -1.513 -51.069 1.00 93.00 707 HIS A CA 1
ATOM 4903 C C . HIS A 1 707 ? 81.475 -2.962 -51.184 1.00 93.00 707 HIS A C 1
ATOM 4905 O O . HIS A 1 707 ? 81.081 -3.801 -50.377 1.00 93.00 707 HIS A O 1
ATOM 4911 N N . ARG A 1 708 ? 82.405 -3.276 -52.101 1.00 88.81 708 ARG A N 1
ATOM 4912 C CA . ARG A 1 708 ? 83.039 -4.612 -52.134 1.00 88.81 708 ARG A CA 1
ATOM 4913 C C . ARG A 1 708 ? 83.864 -4.910 -50.887 1.00 88.81 708 ARG A C 1
ATOM 4915 O O . ARG A 1 708 ? 83.865 -6.043 -50.422 1.00 88.81 708 ARG A O 1
ATOM 4922 N N . SER A 1 709 ? 84.553 -3.912 -50.342 1.00 87.94 709 SER A N 1
ATOM 4923 C CA . SER A 1 709 ? 85.370 -4.082 -49.133 1.00 87.94 709 SER A CA 1
ATOM 4924 C C . SER A 1 709 ? 84.559 -4.081 -47.830 1.00 87.94 709 SER A C 1
ATOM 4926 O O . SER A 1 709 ? 85.116 -4.332 -46.761 1.00 87.94 709 SER A O 1
ATOM 4928 N N . ALA A 1 710 ? 83.243 -3.858 -47.910 1.00 91.88 710 ALA A N 1
ATOM 4929 C CA . ALA A 1 710 ? 82.334 -3.911 -46.771 1.00 91.88 710 ALA A CA 1
ATOM 4930 C C . ALA A 1 710 ? 81.880 -5.339 -46.403 1.00 91.88 710 ALA A C 1
ATOM 4932 O O . ALA A 1 710 ? 81.320 -5.541 -45.325 1.00 91.88 710 ALA A O 1
ATOM 4933 N N . PHE A 1 711 ? 82.123 -6.344 -47.257 1.00 93.56 711 PHE A N 1
ATOM 4934 C CA . PHE A 1 711 ? 81.794 -7.734 -46.933 1.00 93.56 711 PHE A CA 1
ATOM 4935 C C . PHE A 1 711 ? 82.721 -8.291 -45.846 1.00 93.56 711 PHE A C 1
ATOM 4937 O O . PHE A 1 711 ? 83.942 -8.331 -45.982 1.00 93.56 711 PHE A O 1
ATOM 4944 N N . SER A 1 712 ? 82.128 -8.791 -44.767 1.00 91.50 712 SER A N 1
ATOM 4945 C CA . SER A 1 712 ? 82.847 -9.473 -43.692 1.00 91.50 712 SER A CA 1
ATOM 4946 C C . SER A 1 712 ? 83.311 -10.874 -44.102 1.00 91.50 712 SER A C 1
ATOM 4948 O O . SER A 1 712 ? 82.694 -11.539 -44.939 1.00 91.50 712 SER A O 1
ATOM 4950 N N . SER A 1 713 ? 84.339 -11.394 -43.424 1.00 89.75 713 SER A N 1
ATOM 4951 C CA . SER A 1 713 ? 84.803 -12.776 -43.620 1.00 89.75 713 SER A CA 1
ATOM 4952 C C . SER A 1 713 ? 83.682 -13.802 -43.429 1.00 89.75 713 SER A C 1
ATOM 4954 O O . SER A 1 713 ? 83.559 -14.735 -44.212 1.00 89.75 713 SER A O 1
ATOM 4956 N N . ASN A 1 714 ? 82.785 -13.582 -42.462 1.00 90.62 714 ASN A N 1
ATOM 4957 C CA . ASN A 1 714 ? 81.648 -14.474 -42.222 1.00 90.62 714 ASN A CA 1
ATOM 4958 C C . ASN A 1 714 ? 80.628 -14.481 -43.381 1.00 90.62 714 ASN A C 1
ATOM 4960 O O . ASN A 1 714 ? 79.987 -15.503 -43.631 1.00 90.62 714 ASN A O 1
ATOM 4964 N N . GLN A 1 715 ? 80.461 -13.358 -44.088 1.00 94.62 715 GLN A N 1
ATOM 4965 C CA . GLN A 1 715 ? 79.638 -13.294 -45.299 1.00 94.62 715 GLN A CA 1
ATOM 4966 C C . GLN A 1 715 ? 80.340 -13.982 -46.475 1.00 94.62 715 GLN A C 1
ATOM 4968 O O . GLN A 1 715 ? 79.700 -14.766 -47.172 1.00 94.62 715 GLN A O 1
ATOM 4973 N N . MET A 1 716 ? 81.648 -13.758 -46.654 1.00 91.69 716 MET A N 1
ATOM 4974 C CA . MET A 1 716 ? 82.444 -14.421 -47.696 1.00 91.69 716 MET A CA 1
ATOM 4975 C C . MET A 1 716 ? 82.469 -15.946 -47.530 1.00 91.69 716 MET A C 1
ATOM 4977 O O . MET A 1 716 ? 82.355 -16.661 -48.519 1.00 91.69 716 MET A O 1
ATOM 4981 N N . ASP A 1 717 ? 82.482 -16.461 -46.297 1.00 91.50 717 ASP A N 1
ATOM 4982 C CA . ASP A 1 717 ? 82.345 -17.901 -46.022 1.00 91.50 717 ASP A CA 1
ATOM 4983 C C . ASP A 1 717 ? 81.011 -18.494 -46.512 1.00 91.50 717 ASP A C 1
ATOM 4985 O O . ASP A 1 717 ? 80.871 -19.709 -46.639 1.00 91.50 717 ASP A O 1
ATOM 4989 N N . GLY A 1 718 ? 79.983 -17.659 -46.690 1.00 91.44 718 GLY A N 1
ATOM 4990 C CA . GLY A 1 718 ? 78.690 -18.067 -47.236 1.00 91.44 718 GLY A CA 1
ATOM 4991 C C . GLY A 1 718 ? 78.608 -17.962 -48.757 1.00 91.44 718 GLY A C 1
ATOM 4992 O O . GLY A 1 718 ? 77.639 -18.442 -49.331 1.00 91.44 718 GLY A O 1
ATOM 4993 N N . MET A 1 719 ? 79.580 -17.330 -49.413 1.00 95.25 719 MET A N 1
ATOM 4994 C CA . MET A 1 719 ? 79.591 -17.114 -50.856 1.00 95.25 719 MET A CA 1
ATOM 4995 C C . MET A 1 719 ? 80.148 -18.333 -51.609 1.00 95.25 719 MET A C 1
ATOM 4997 O O . MET A 1 719 ? 80.972 -19.096 -51.112 1.00 95.25 719 MET A O 1
ATOM 5001 N N . SER A 1 720 ? 79.725 -18.504 -52.859 1.00 94.25 720 SER A N 1
ATOM 5002 C CA . SER A 1 720 ? 80.368 -19.414 -53.810 1.00 94.25 720 SER A CA 1
ATOM 5003 C C . SER A 1 720 ? 81.764 -18.918 -54.192 1.00 94.25 720 SER A C 1
ATOM 5005 O O . SER A 1 720 ? 82.046 -17.721 -54.150 1.00 94.25 720 SER A O 1
ATOM 5007 N N . THR A 1 721 ? 82.628 -19.819 -54.668 1.00 93.19 721 THR A N 1
ATOM 5008 C CA . THR A 1 721 ? 83.986 -19.471 -55.124 1.00 93.19 721 THR A CA 1
ATOM 5009 C C . THR A 1 721 ? 83.991 -18.345 -56.164 1.00 93.19 721 THR A C 1
ATOM 5011 O O . THR A 1 721 ? 84.841 -17.461 -56.110 1.00 93.19 721 THR A O 1
ATOM 5014 N N . ALA A 1 722 ? 83.020 -18.329 -57.083 1.00 91.44 722 ALA A N 1
ATOM 5015 C CA . ALA A 1 722 ? 82.904 -17.277 -58.093 1.00 91.44 722 ALA A CA 1
ATOM 5016 C C . ALA A 1 722 ? 82.562 -15.908 -57.479 1.00 91.44 722 ALA A C 1
ATOM 5018 O O . ALA A 1 722 ? 83.143 -14.900 -57.872 1.00 91.44 722 ALA A O 1
ATOM 5019 N N . GLN A 1 723 ? 81.660 -15.872 -56.495 1.00 93.88 723 GLN A N 1
ATOM 5020 C CA . GLN A 1 723 ? 81.311 -14.651 -55.763 1.00 93.88 723 GLN A CA 1
ATOM 5021 C C . GLN A 1 723 ? 82.506 -14.147 -54.933 1.00 93.88 723 GLN A C 1
ATOM 5023 O O . GLN A 1 723 ? 82.848 -12.969 -55.015 1.00 93.88 723 GLN A O 1
ATOM 5028 N N . VAL A 1 724 ? 83.198 -15.042 -54.214 1.00 91.62 724 VAL A N 1
ATOM 5029 C CA . VAL A 1 724 ? 84.393 -14.711 -53.413 1.00 91.62 724 VAL A CA 1
ATOM 5030 C C . VAL A 1 724 ? 85.505 -14.120 -54.280 1.00 91.62 724 VAL A C 1
ATOM 5032 O O . VAL A 1 724 ? 86.078 -13.098 -53.915 1.00 91.62 724 VAL A O 1
ATOM 5035 N N . ASN A 1 725 ? 85.782 -14.702 -55.452 1.00 89.50 725 ASN A N 1
ATOM 5036 C CA . ASN A 1 725 ? 86.819 -14.195 -56.356 1.00 89.50 725 ASN A CA 1
ATOM 5037 C C . ASN A 1 725 ? 86.552 -12.748 -56.801 1.00 89.50 725 ASN A C 1
ATOM 5039 O O . ASN A 1 725 ? 87.488 -11.957 -56.898 1.00 89.50 725 ASN A O 1
ATOM 5043 N N . ILE A 1 726 ? 85.286 -12.386 -57.033 1.00 87.56 726 ILE A N 1
ATOM 5044 C CA . ILE A 1 726 ? 84.894 -11.022 -57.417 1.00 87.56 726 ILE A CA 1
ATOM 5045 C C . ILE A 1 726 ? 85.075 -10.046 -56.248 1.00 87.56 726 ILE A C 1
ATOM 5047 O O . ILE A 1 726 ? 85.544 -8.927 -56.449 1.00 87.56 726 ILE A O 1
ATOM 5051 N N . VAL A 1 727 ? 84.748 -10.468 -55.024 1.00 86.25 727 VAL A N 1
ATOM 5052 C CA . VAL A 1 727 ? 84.928 -9.644 -53.818 1.00 86.25 727 VAL A CA 1
ATOM 5053 C C . VAL A 1 727 ? 86.417 -9.455 -53.488 1.00 86.25 727 VAL A C 1
ATOM 5055 O O . VAL A 1 727 ? 86.845 -8.333 -53.226 1.00 86.25 727 VAL A O 1
ATOM 5058 N N . ILE A 1 728 ? 87.236 -10.512 -53.579 1.00 83.25 728 ILE A N 1
ATOM 5059 C CA . ILE A 1 728 ? 88.681 -10.473 -53.282 1.00 83.25 728 ILE A CA 1
ATOM 5060 C C . ILE A 1 728 ? 89.476 -9.685 -54.330 1.00 83.25 728 ILE A C 1
ATOM 5062 O O . ILE A 1 728 ? 90.433 -9.003 -53.964 1.00 83.25 728 ILE A O 1
ATOM 5066 N N . ALA A 1 729 ? 89.077 -9.712 -55.608 1.00 73.00 729 ALA A N 1
ATOM 5067 C CA . ALA A 1 729 ? 89.738 -8.932 -56.661 1.00 73.00 729 ALA A CA 1
ATOM 5068 C C . ALA A 1 729 ? 89.813 -7.427 -56.328 1.00 73.00 729 ALA A C 1
ATOM 5070 O O . ALA A 1 729 ? 90.759 -6.756 -56.729 1.00 73.00 729 ALA A O 1
ATOM 5071 N N . ALA A 1 730 ? 88.870 -6.912 -55.532 1.00 60.97 730 ALA A N 1
ATOM 5072 C CA . ALA A 1 730 ? 88.866 -5.530 -55.058 1.00 60.97 730 ALA A CA 1
ATOM 5073 C C . ALA A 1 730 ? 89.927 -5.242 -53.982 1.00 60.97 730 ALA A C 1
ATOM 5075 O O . ALA A 1 730 ? 90.513 -4.163 -53.983 1.00 60.97 730 ALA A O 1
ATOM 5076 N N . TYR A 1 731 ? 90.205 -6.204 -53.093 1.00 62.72 731 TYR A N 1
ATOM 5077 C CA . TYR A 1 731 ? 91.251 -6.088 -52.066 1.00 62.72 731 TYR A CA 1
ATOM 5078 C C . TYR A 1 731 ? 92.667 -6.133 -52.658 1.00 62.72 731 TYR A C 1
ATOM 5080 O O . TYR A 1 731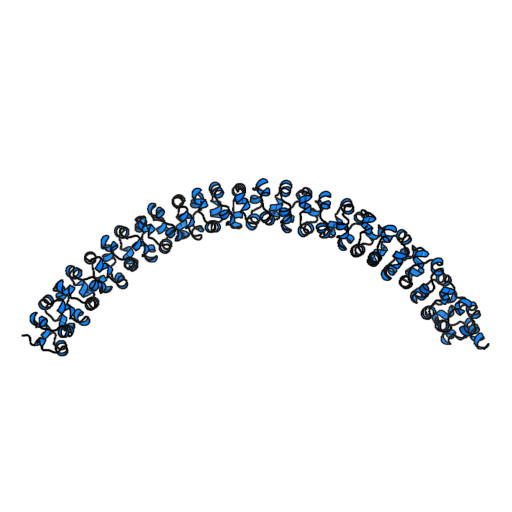 ? 93.616 -5.725 -52.000 1.00 62.72 731 TYR A O 1
ATOM 5088 N N . GLN A 1 732 ? 92.813 -6.625 -53.892 1.00 61.59 732 GLN A N 1
ATOM 5089 C CA . GLN A 1 732 ? 94.084 -6.672 -54.623 1.00 61.59 732 GLN A CA 1
ATOM 5090 C C . GLN A 1 732 ? 94.338 -5.416 -55.478 1.00 61.59 732 GLN A C 1
ATOM 5092 O O . GLN A 1 732 ? 95.437 -5.258 -56.002 1.00 61.59 732 GLN A O 1
ATOM 5097 N N . SER A 1 733 ? 93.335 -4.542 -55.636 1.00 52.31 733 SER A N 1
ATOM 5098 C CA . SER A 1 733 ? 93.385 -3.327 -56.467 1.00 52.31 733 SER A CA 1
ATOM 5099 C C . SER A 1 733 ? 93.491 -2.007 -55.682 1.00 52.31 733 SER A C 1
ATOM 5101 O O . SER A 1 733 ? 93.352 -0.946 -56.291 1.00 52.31 733 SER A O 1
ATOM 5103 N N . VAL A 1 734 ? 93.693 -2.064 -54.358 1.00 49.25 734 VAL A N 1
ATOM 5104 C CA . VAL A 1 734 ? 93.910 -0.903 -53.465 1.00 49.25 734 VAL A CA 1
ATOM 5105 C C . VAL A 1 734 ? 95.384 -0.766 -53.118 1.00 49.25 734 VAL A C 1
ATOM 5107 O O . VAL A 1 734 ? 96.003 -1.811 -52.814 1.00 49.25 734 VAL A O 1
#

pLDDT: mean 94.04, std 4.85, range [44.66, 98.5]

Secondary structure (DSSP, 8-state):
--GGGGS-HHHHHHS-HHHHHT--HHHHHTS-HHHHHH--HHHHHHS-HHHHTT--HHHHHHS-HHHHTT--HHHHTT--HHHHHT--HHHHHHS-HHHHHTS-HHHHHT--HHHHTT--HHHHTT--HHHHHHS-HHHHHHS-TTTGGGS-HHHHHT--HHHHHHS-HHHHTT--HHHHTTS-HHHHHT--HHHHHHS-HHHHHTS-HHHHHT--HHHHHT--HHHHHHS-HHHHHTS-HHHHHT--HHHHTT--HHHHTT--HHHHTTS-HHHHHHS-HHHHTTS-HHHHHTS-TTTGGGS-HHHHTT--HHHHHHS-HHHHTT--HHHHHTS-HHHHTTS-HHHHHT--HHHHHT--HHHHHHS-HHHHTTS-HHHHHT--HHHHTT--HHHHTTS-HHHHTTS-HHHHHHS-TTGGGGS-HHHHHHS-HHHHHHS-HHHHHHS-HHHHHTS-HHHHHT--HHHHHTS-HHHHHTS-HHHHTT--HHHHHH--HHHHTTS-HHHHTTS-HHHHHT--HHHHTT--HHHHTT--HHHHHTS-HHHHHHS-TTTGGGS-HHHHHT--HHHHHHS-HHHHTTS-HHHHHHS-HHHHHTS-HHHHHTS-HHHHTTS-HHHHHT--HHHHHTS-HHHHHHS-HHHHHTS-HHHHHT--HHHHTT--HHHHTT--HHHHTTS-HHHHHHS-HHHHTTS-HHHHHTS-HHHHTT--HHHHTTS-HHHHHHHHHHHT--

InterPro domains:
  IPR032675 Leucine-rich repeat domain superfamily [G3DSA:3.80.10.10] (1-377)
  IPR032675 Leucine-rich repeat domain superfamily [G3DSA:3.80.10.10] (438-728)
  IPR045395 ALTTAQ repeat [PF20080] (20-57)
  IPR045395 ALTTAQ repeat [PF20080] (170-200)
  IPR045395 ALTTAQ repeat [PF20080] (203-232)
  IPR045395 ALTTAQ repeat [PF20080] (308-345)
  IPR045395 ALTTAQ repeat [PF20080] (348-383)
  IPR045395 ALTTAQ repeat [PF20080] (468-505)
  IPR045395 ALTTAQ repeat [PF20080] (580-609)

Radius of gyration: 62.15 Å; chains: 1; bounding box: 133×33×167 Å

Organism: NCBI:txid160699

Foldseek 3Di:
DACLQVDDLVRLLPDDLVVLLPDDLVNLVSHDLSNLCSHALSSQLSHDLNNLQSDALSSLLSHHLRNLLSHDLSSLQSHDLRVLCSHDLSNLLSHALVSLLSHDLNNLLSHDLSNLLSHALSNLLSDALVSLQSDDLSNLQSPDLNNLCSHDLRSLLSHDLVSLQSHDLSNLLSYDLSNLASHDLSNLQSHALSNLQSHDLVNLCSDDLVSQQSHALRNLLSHALSNLLSHALSSLLSHHLRSLLSDDLRSQLSDALSNLLSDALVSLQSDDLSSLLSNALRNLQSHDLRNLLSHDLVNLQSHDLSNLLSYDLSSLQSHDLSNLLSYDLSNLLSHDLVSLCSYDLVNLLSDDLSNLQSHALSNLLSHDLSNLLSHDLVSLLSDDLRNLLSAALSNLLSDDLVSVQSDDLSSLQSHDLRNCNSQDLNSLLSHDLSNLQSHDLSNLQSDDPSSLLSHDLSNLLSHDLSNLQSHDLSSLCSDDLVSLLSDDLSSLQSHALSNLLSHDLSNLLSHDLVSLLSDDLRNLLSHALSNQLNDALVSLQSDDLSNLQSHDLQSQCSHDLNSLCSHDLVSQCSYDLSNLQSHDLSNLQSHDLVNLQSHDLSNLQSHDLNSLQSHDLVSLQPHDLSNLCSHDLNNLQSHDLSNLLSHDLSNLLSHDLNNLLSHALSSLLSDALVSLQSDDLSSLCSHDLRNLQSHDLRNLLSHDLSNLQSHDPSNLVSYDPSSNVSSVVSVVVD

Sequence (734 aa):
MTTISLLATRQIAMLSTSVIAGLTSADVDALSTAQIKALTSSQIGALKTSVISSLSSGDVGAIAPKSIIGLTLSQLQAIGTTQVSGLTTAQVASLYSSQIDGLSSALIEALDASQVGALSSAQLATLSSAEINSFTSDELAAIKKANLGGLSSAAIAGLSTTKLAALTPAQLAAFSSSQMSALSSAQFAALTPAQMGALTPKQIAGLSTDVLHNLSSSQVSGLTTRQMSALTPTQFDALSSAGLTALGTQQVAGLTAAQAATLTAAELNSFSADEIAAIKKNAVAGISTAAIAGLATSLVPAITTAQIAALTSTQLKALTAAQLATLSTGQIAALKPEQIASLTTDVIAALNDATLSALTTRQISALTTAQFDALSSDDIAQLNESQVAGLTSAQLATLSSAEINRFTTAEIAALKKGALIGLSTAAMSSLSTTLVAAMTTAQISALSSSQFQALTSSQISSLTAAQISALKPQQIANLSTAVIAGLSDATLSALTTRQIGALTTAQFQSLDSADIALLNAAQVAGLTSAQLSTLSADELNSFTTAEIASLKKNVLSGLPTATIAGLSTNLLSAMTTSQIAALSSAQINALTSTQLSALTPSQFGALSSSQITTLSTATIANLGTATLAGMSTRQIASLTTVQFDALSSAGIAALTETQVAALNSKQLATLSGAELNSFTTAEIAAIKKSAITGLSTSALSGLDASHRSAFSSNQMDGMSTAQVNIVIAAYQSV